Protein AF-A0A927FNU4-F1 (afdb_monomer_lite)

pLDDT: mean 86.51, std 14.25, range [27.75, 98.5]

Radius of gyration: 25.12 Å; chains: 1; bounding box: 59×66×52 Å

Foldseek 3Di:
DDDPDPDLQPDFDPQAPFKKWKKKFWAQAFFDLVLLLVLLVLLCVLQVQWFPADWWKKKFWDAPPADCPDPPRDRIDTHDDSCSSVDDHHTAKIKIWIFRPVCCVPCSDSRGTFKMWMWGGFDQDPNDGFAITMTMIMGTLCRTPVSAFQLVSLVRRLVSNVSSCVSGVTQWMEIATGNDHSPPLAESVCVSLVNDSGFDPQAHRYYAQKIKHAPSLQVQLVHPVSVCVLCVPQPQWDWDADPRRMIIIGRHSGRVPQDPVSVVSVCVSSVSRHRDSPPPVVVCCVLPQAALVRLLVLLVVLQVVCVVVVNQAAPQGGQCLCNQLSVLFNVQFPTDGSFKTWGWFRAAPSLVSNLVSHDPSQQVDDDAQFFGSVQLSVLRNVDVQKMFIDMAGGRNDSPGHTDTFKIFGAPDPQQVPDDFPPQVSVQVVVVVSRRVGRNHFAPDWGADPGGIMGGTD

Structure (mmCIF, N/CA/C/O backbone):
data_AF-A0A927FNU4-F1
#
_entry.id   AF-A0A927FNU4-F1
#
loop_
_atom_site.group_PDB
_atom_site.id
_atom_site.type_symbol
_atom_site.label_atom_id
_atom_site.label_alt_id
_atom_site.label_comp_id
_atom_site.label_asym_id
_atom_site.label_entity_id
_atom_site.label_seq_id
_atom_site.pdbx_PDB_ins_code
_atom_site.Cartn_x
_atom_site.Cartn_y
_atom_site.Cartn_z
_atom_site.occupancy
_atom_site.B_iso_or_equiv
_atom_site.auth_seq_id
_atom_site.auth_comp_id
_atom_site.auth_asym_id
_atom_site.auth_atom_id
_atom_site.pdbx_PDB_model_num
ATOM 1 N N . MET A 1 1 ? -4.358 10.869 28.540 1.00 27.75 1 MET A N 1
ATOM 2 C CA . MET A 1 1 ? -5.127 11.249 27.340 1.00 27.75 1 MET A CA 1
ATOM 3 C C . MET A 1 1 ? -4.401 10.637 26.172 1.00 27.75 1 MET A C 1
ATOM 5 O O . MET A 1 1 ? -3.218 10.889 26.003 1.00 27.75 1 MET A O 1
ATOM 9 N N . THR A 1 2 ? -5.074 9.677 25.562 1.00 30.89 2 THR A N 1
ATOM 10 C CA . THR A 1 2 ? -4.574 8.683 24.616 1.00 30.89 2 THR A CA 1
ATOM 11 C C . THR A 1 2 ? -4.133 9.341 23.317 1.00 30.89 2 THR A C 1
ATOM 13 O O . THR A 1 2 ? -4.869 10.166 22.780 1.00 30.89 2 THR A O 1
ATOM 16 N N . SER A 1 3 ? -2.943 8.968 22.842 1.00 31.30 3 SER A N 1
ATOM 17 C CA . SER A 1 3 ? -2.488 9.219 21.475 1.00 31.30 3 SER A CA 1
ATOM 18 C C . SER A 1 3 ? -3.624 8.887 20.508 1.00 31.30 3 SER A C 1
ATOM 20 O O . SER A 1 3 ? -4.125 7.762 20.502 1.00 31.30 3 SER A O 1
ATOM 22 N N . THR A 1 4 ? -4.090 9.878 19.753 1.00 36.38 4 THR A N 1
ATOM 23 C CA . THR A 1 4 ? -4.983 9.695 18.607 1.00 36.38 4 THR A CA 1
ATOM 24 C C . THR A 1 4 ? -4.160 9.114 17.464 1.00 36.38 4 THR A C 1
ATOM 26 O O . THR A 1 4 ? -3.842 9.804 16.499 1.00 36.38 4 THR A O 1
ATOM 29 N N . GLU A 1 5 ? -3.743 7.863 17.623 1.00 44.56 5 GLU A N 1
ATOM 30 C CA . GLU A 1 5 ? -3.089 7.099 16.571 1.00 44.56 5 GLU A CA 1
ATOM 31 C C . GLU A 1 5 ? -4.134 6.874 15.471 1.00 44.56 5 GLU A C 1
ATOM 33 O O . GLU A 1 5 ? -5.220 6.338 15.724 1.00 44.56 5 GLU A O 1
ATOM 38 N N . ARG A 1 6 ? -3.877 7.404 14.269 1.00 47.56 6 ARG A N 1
ATOM 39 C CA . ARG A 1 6 ? -4.782 7.205 13.135 1.00 47.56 6 ARG A CA 1
ATOM 40 C C . ARG A 1 6 ? -4.777 5.710 12.791 1.00 47.56 6 ARG A C 1
ATOM 42 O O . ARG A 1 6 ? -3.700 5.135 12.689 1.00 47.56 6 ARG A O 1
ATOM 49 N N . PRO A 1 7 ? -5.941 5.065 12.636 1.00 53.78 7 PRO A N 1
ATOM 50 C CA . PRO A 1 7 ? -5.993 3.642 12.345 1.00 53.78 7 PRO A CA 1
ATOM 51 C C . PRO A 1 7 ? -5.386 3.285 10.971 1.00 53.78 7 PRO A C 1
ATOM 53 O O . PRO A 1 7 ? -5.396 4.109 10.055 1.00 53.78 7 PRO A O 1
ATOM 56 N N . PRO A 1 8 ? -4.915 2.037 10.802 1.00 49.50 8 PRO A N 1
ATOM 57 C CA . PRO A 1 8 ? -4.165 1.554 9.633 1.00 49.50 8 PRO A CA 1
ATOM 58 C C . PRO A 1 8 ? -4.889 1.690 8.287 1.00 49.50 8 PRO A C 1
ATOM 60 O O . PRO A 1 8 ? -4.240 1.821 7.258 1.00 49.50 8 PRO A O 1
ATOM 63 N N . TRP A 1 9 ? -6.223 1.677 8.275 1.00 59.19 9 TRP A N 1
ATOM 64 C CA . TRP A 1 9 ? -7.036 1.822 7.059 1.00 59.19 9 TRP A CA 1
ATOM 65 C C . TRP A 1 9 ? -7.309 3.285 6.661 1.00 59.19 9 TRP A C 1
ATOM 67 O O . TRP A 1 9 ? -8.016 3.525 5.688 1.00 59.19 9 TRP A O 1
ATOM 77 N N . LEU A 1 10 ? -6.769 4.261 7.406 1.00 51.81 10 LEU A N 1
ATOM 78 C CA . LEU A 1 10 ? -6.851 5.698 7.099 1.00 51.81 10 LEU A CA 1
ATOM 79 C C . LEU A 1 10 ? -5.525 6.293 6.589 1.00 51.81 10 LEU A C 1
ATOM 81 O O . LEU A 1 10 ? -5.436 7.510 6.430 1.00 51.81 10 LEU A O 1
ATOM 85 N N . TYR A 1 11 ? -4.503 5.467 6.346 1.00 49.06 11 TYR A N 1
ATOM 86 C CA . TYR A 1 11 ? -3.258 5.879 5.694 1.00 49.06 11 TYR A CA 1
ATOM 87 C C . TYR A 1 11 ? -3.284 5.449 4.232 1.00 49.06 11 TYR A C 1
ATOM 89 O O . TYR A 1 11 ? -2.925 4.302 3.956 1.00 49.06 11 TYR A O 1
ATOM 97 N N . PRO A 1 12 ? -3.701 6.321 3.300 1.00 45.94 12 PRO A N 1
ATOM 98 C CA . PRO A 1 12 ? -3.509 6.004 1.910 1.00 45.94 12 PRO A CA 1
ATOM 99 C C . PRO A 1 12 ? -2.012 6.024 1.555 1.00 45.94 12 PRO A C 1
ATOM 101 O O . PRO A 1 12 ? -1.297 6.964 1.902 1.00 45.94 12 PRO A O 1
ATOM 104 N N . ASP A 1 13 ? -1.536 4.991 0.865 1.00 45.50 13 ASP A N 1
ATOM 105 C CA . ASP A 1 13 ? -0.247 4.938 0.191 1.00 45.50 13 ASP A CA 1
ATOM 106 C C . ASP A 1 13 ? -0.098 6.158 -0.727 1.00 45.50 13 ASP A C 1
ATOM 108 O O . ASP A 1 13 ? -0.909 6.406 -1.630 1.00 45.50 13 ASP A O 1
ATOM 112 N N . MET A 1 14 ? 1.008 6.877 -0.532 1.00 39.94 14 MET A N 1
ATOM 113 C CA . MET A 1 14 ? 1.373 8.167 -1.136 1.00 39.94 14 MET A CA 1
ATOM 114 C C . MET A 1 14 ? 1.606 8.148 -2.664 1.00 39.94 14 MET A C 1
ATOM 116 O O . MET A 1 14 ? 2.305 8.992 -3.216 1.00 39.94 14 MET A O 1
ATOM 120 N N . GLY A 1 15 ? 1.021 7.194 -3.392 1.00 43.72 15 GLY A N 1
ATOM 121 C CA . GLY A 1 15 ? 1.213 7.044 -4.836 1.00 43.72 15 GLY A CA 1
ATOM 122 C C . GLY A 1 15 ? 0.026 6.489 -5.625 1.00 43.72 15 GLY A C 1
ATOM 123 O O . GLY A 1 15 ? 0.115 6.413 -6.850 1.00 43.72 15 GLY A O 1
ATOM 124 N N . SER A 1 16 ? -1.096 6.102 -4.998 1.00 50.47 16 SER A N 1
ATOM 125 C CA . SER A 1 16 ? -2.259 5.609 -5.756 1.00 50.47 16 SER A CA 1
ATOM 126 C C . SER A 1 16 ? -3.604 6.016 -5.144 1.00 50.47 16 SER A C 1
ATOM 128 O O . SER A 1 16 ? -4.325 5.205 -4.577 1.00 50.47 16 SER A O 1
ATOM 130 N N . ALA A 1 17 ? -3.970 7.286 -5.323 1.00 56.81 17 ALA A N 1
ATOM 131 C CA . ALA A 1 17 ? -5.128 7.956 -4.714 1.00 56.81 17 ALA A CA 1
ATOM 132 C C . ALA A 1 17 ? -6.537 7.422 -5.092 1.00 56.81 17 ALA A C 1
ATOM 134 O O . ALA A 1 17 ? -7.528 8.121 -4.892 1.00 56.81 17 ALA A O 1
ATOM 135 N N . LEU A 1 18 ? -6.670 6.225 -5.675 1.00 71.44 18 LEU A N 1
ATOM 136 C CA . LEU A 1 18 ? -7.957 5.689 -6.133 1.00 71.44 18 LEU A CA 1
ATOM 137 C C . LEU A 1 18 ? -8.355 4.445 -5.323 1.00 71.44 18 LEU A C 1
ATOM 139 O O . LEU A 1 18 ? -7.574 3.502 -5.267 1.00 71.44 18 LEU A O 1
ATOM 143 N N . PRO A 1 19 ? -9.563 4.354 -4.756 1.00 82.38 19 PRO A N 1
ATOM 144 C CA . PRO A 1 19 ? -9.980 3.154 -4.036 1.00 82.38 19 PRO A CA 1
ATOM 145 C C . PRO A 1 19 ? -9.916 1.892 -4.911 1.00 82.38 19 PRO A C 1
ATOM 147 O O . PRO A 1 19 ? -10.215 1.924 -6.114 1.00 82.38 19 PRO A O 1
ATOM 150 N N . ALA A 1 20 ? -9.531 0.772 -4.307 1.00 87.62 20 ALA A N 1
ATOM 151 C CA . ALA A 1 20 ? -9.511 -0.540 -4.929 1.00 87.62 20 ALA A CA 1
ATOM 152 C C . ALA A 1 20 ? -10.226 -1.564 -4.045 1.00 87.62 20 ALA A C 1
ATOM 154 O O . ALA A 1 20 ? -10.089 -1.592 -2.824 1.00 87.62 20 ALA A O 1
ATOM 155 N N . TRP A 1 21 ? -10.973 -2.450 -4.686 1.00 90.44 21 TRP A N 1
ATOM 156 C CA . TRP A 1 21 ? -11.389 -3.685 -4.047 1.00 90.44 21 TRP A CA 1
ATOM 157 C C . TRP A 1 21 ? -10.178 -4.580 -3.917 1.00 90.44 21 TRP A C 1
ATOM 159 O O . TRP A 1 21 ? -9.474 -4.777 -4.906 1.00 90.44 21 TRP A O 1
ATOM 169 N N . TYR A 1 22 ? -9.951 -5.115 -2.727 1.00 93.00 22 TYR A N 1
ATOM 170 C CA . TYR A 1 22 ? -8.861 -6.031 -2.446 1.00 93.00 22 TYR A CA 1
ATOM 171 C C . TYR A 1 22 ? -9.404 -7.269 -1.745 1.00 93.00 22 TYR A C 1
ATOM 173 O O . TYR A 1 22 ? -10.221 -7.175 -0.827 1.00 93.00 22 TYR A O 1
ATOM 181 N N . GLY A 1 23 ? -8.911 -8.434 -2.146 1.00 94.69 23 GLY A N 1
ATOM 182 C CA . GLY A 1 23 ? -9.051 -9.648 -1.362 1.00 94.69 23 GLY A CA 1
ATOM 183 C C . GLY A 1 23 ? -7.816 -10.507 -1.504 1.00 94.69 23 GLY A C 1
ATOM 184 O O . GLY A 1 23 ? -7.240 -10.610 -2.585 1.00 94.69 23 GLY A O 1
ATOM 185 N N . GLY A 1 24 ? -7.421 -11.155 -0.421 1.00 95.56 24 GLY A N 1
ATOM 186 C CA . GLY A 1 24 ? -6.278 -12.046 -0.450 1.00 95.56 24 GLY A CA 1
ATOM 187 C C . GLY A 1 24 ? -6.332 -13.111 0.622 1.00 95.56 24 GLY A C 1
ATOM 188 O O . GLY A 1 24 ? -7.083 -13.025 1.598 1.00 95.56 24 GLY A O 1
ATOM 189 N N . VAL A 1 25 ? -5.484 -14.109 0.436 1.00 95.81 25 VAL A N 1
ATOM 190 C CA . VAL A 1 25 ? -5.292 -15.234 1.341 1.00 95.81 25 VAL A CA 1
ATOM 191 C C . VAL A 1 25 ? -3.810 -15.488 1.554 1.00 95.81 25 VAL A C 1
ATOM 193 O O . VAL A 1 25 ? -2.987 -15.250 0.669 1.00 95.81 25 VAL A O 1
ATOM 196 N N . SER A 1 26 ? -3.482 -15.995 2.737 1.00 93.75 26 SER A N 1
ATOM 197 C CA . SER A 1 26 ? -2.119 -16.298 3.139 1.00 93.75 26 SER A CA 1
ATOM 198 C C . SER A 1 26 ? -2.022 -17.675 3.783 1.00 93.75 26 SER A C 1
ATOM 200 O O . SER A 1 26 ? -2.756 -17.976 4.727 1.00 93.75 26 SER A O 1
ATOM 202 N N . ALA A 1 27 ? -1.086 -18.493 3.307 1.00 92.56 27 ALA A N 1
ATOM 203 C CA . ALA A 1 27 ? -0.745 -19.783 3.897 1.00 92.56 27 ALA A CA 1
ATOM 204 C C . ALA A 1 27 ? 0.653 -19.740 4.542 1.00 92.56 27 ALA A C 1
ATOM 206 O O . ALA A 1 27 ? 1.553 -19.066 4.032 1.00 92.56 27 ALA A O 1
ATOM 207 N N . PRO A 1 28 ? 0.865 -20.464 5.655 1.00 87.19 28 PRO A N 1
ATOM 208 C CA . PRO A 1 28 ? 2.113 -20.409 6.420 1.00 87.19 28 PRO A CA 1
ATOM 209 C C . PRO A 1 28 ? 3.273 -21.162 5.754 1.00 87.19 28 PRO A C 1
ATOM 211 O O . PRO A 1 28 ? 4.403 -21.086 6.226 1.00 87.19 28 PRO A O 1
ATOM 214 N N . VAL A 1 29 ? 3.000 -21.928 4.698 1.00 86.50 29 VAL A N 1
ATOM 215 C CA . VAL A 1 29 ? 3.975 -22.778 4.011 1.00 86.50 29 VAL A CA 1
ATOM 216 C C . VAL A 1 29 ? 3.863 -22.610 2.505 1.00 86.50 29 VAL A C 1
ATOM 218 O O . VAL A 1 29 ? 2.829 -22.183 1.990 1.00 86.50 29 VAL A O 1
ATOM 221 N N . ARG A 1 30 ? 4.931 -22.977 1.792 1.00 87.19 30 ARG A N 1
ATOM 222 C CA . ARG A 1 30 ? 4.915 -23.087 0.335 1.00 87.19 30 ARG A CA 1
ATOM 223 C C . ARG A 1 30 ? 3.905 -24.149 -0.094 1.00 87.19 30 ARG A C 1
ATOM 225 O O . ARG A 1 30 ? 3.789 -25.206 0.522 1.00 87.19 30 ARG A O 1
ATOM 232 N N . VAL A 1 31 ? 3.200 -23.851 -1.177 1.00 87.94 31 VAL A N 1
ATOM 233 C CA . VAL A 1 31 ? 2.150 -24.699 -1.741 1.00 87.94 31 VAL A CA 1
ATOM 234 C C . VAL A 1 31 ? 2.555 -25.129 -3.140 1.00 87.94 31 VAL A C 1
ATOM 236 O O . VAL A 1 31 ? 3.263 -24.407 -3.847 1.00 87.94 31 VAL A O 1
ATOM 239 N N . GLU A 1 32 ? 2.089 -26.309 -3.536 1.00 86.62 32 GLU A N 1
ATOM 240 C CA . GLU A 1 32 ? 2.212 -26.790 -4.905 1.00 86.62 32 GLU A CA 1
ATOM 241 C C . GLU A 1 32 ? 1.637 -25.786 -5.906 1.00 86.62 32 GLU A C 1
ATOM 243 O O . GLU A 1 32 ? 0.552 -25.221 -5.725 1.00 86.62 32 GLU A O 1
ATOM 248 N N . ARG A 1 33 ? 2.375 -25.591 -7.000 1.00 88.19 33 ARG A N 1
ATOM 249 C CA . ARG A 1 33 ? 2.084 -24.562 -8.002 1.00 88.19 33 ARG A CA 1
ATOM 250 C C . ARG A 1 33 ? 0.672 -24.682 -8.579 1.00 88.19 33 ARG A C 1
ATOM 252 O O . ARG A 1 33 ? 0.045 -23.659 -8.833 1.00 88.19 33 ARG A O 1
ATOM 259 N N . ASP A 1 34 ? 0.149 -25.892 -8.749 1.00 90.62 34 ASP A N 1
ATOM 260 C CA . ASP A 1 34 ? -1.174 -26.117 -9.343 1.00 90.62 34 ASP A CA 1
ATOM 261 C C . ASP A 1 34 ? -2.307 -25.460 -8.540 1.00 90.62 34 ASP A C 1
ATOM 263 O O . ASP A 1 34 ? -3.205 -24.853 -9.128 1.00 90.62 34 ASP A O 1
ATOM 267 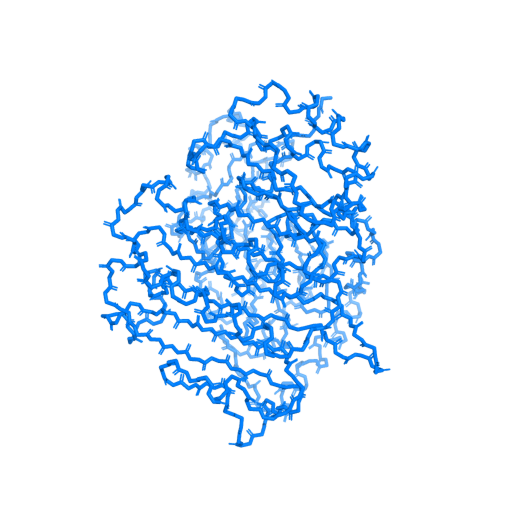N N . GLY A 1 35 ? -2.240 -25.514 -7.204 1.00 92.06 35 GLY A N 1
ATOM 268 C CA . GLY A 1 35 ? -3.219 -24.856 -6.331 1.00 92.06 35 GLY A CA 1
ATOM 269 C C . GLY A 1 35 ? -3.166 -23.334 -6.467 1.00 92.06 35 GLY A C 1
ATOM 270 O O . GLY A 1 35 ? -4.199 -22.672 -6.579 1.00 92.06 35 GLY A O 1
ATOM 271 N N . VAL A 1 36 ? -1.953 -22.783 -6.565 1.00 95.00 36 VAL A N 1
ATOM 272 C CA . VAL A 1 36 ? -1.727 -21.348 -6.783 1.00 95.00 36 VAL A CA 1
ATOM 273 C C . VAL A 1 36 ? -2.253 -20.911 -8.149 1.00 95.00 36 VAL A C 1
ATOM 275 O O . VAL A 1 36 ? -2.976 -19.924 -8.247 1.00 95.00 36 VAL A O 1
ATOM 278 N N . VAL A 1 37 ? -1.948 -21.659 -9.212 1.00 95.06 37 VAL A N 1
ATOM 279 C CA . VAL A 1 37 ? -2.411 -21.357 -10.575 1.00 95.06 37 VAL A CA 1
ATOM 280 C C . VAL A 1 37 ? -3.932 -21.421 -10.674 1.00 95.06 37 VAL A C 1
ATOM 282 O O . VAL A 1 37 ? -4.533 -20.569 -11.331 1.00 95.06 37 VAL A O 1
ATOM 285 N N . ALA A 1 38 ? -4.573 -22.381 -10.004 1.00 95.06 38 ALA A N 1
ATOM 286 C CA . ALA A 1 38 ? -6.028 -22.449 -9.934 1.00 95.06 38 ALA A CA 1
ATOM 287 C C . ALA A 1 38 ? -6.625 -21.198 -9.262 1.00 95.06 38 ALA A C 1
ATOM 289 O O . ALA A 1 38 ? -7.559 -20.603 -9.803 1.00 95.06 38 ALA A O 1
ATOM 290 N N . ALA A 1 39 ? -6.050 -20.753 -8.139 1.00 96.88 39 ALA A N 1
ATOM 291 C CA . ALA A 1 39 ? -6.486 -19.543 -7.444 1.00 96.88 39 ALA A CA 1
ATOM 292 C C . ALA A 1 39 ? -6.272 -18.268 -8.288 1.00 96.88 39 ALA A C 1
ATOM 294 O O . ALA A 1 39 ? -7.169 -17.424 -8.361 1.00 96.88 39 ALA A O 1
ATOM 295 N N . LEU A 1 40 ? -5.135 -18.160 -8.991 1.00 97.75 40 LEU A N 1
ATOM 296 C CA . LEU A 1 40 ? -4.845 -17.063 -9.924 1.00 97.75 40 LEU A CA 1
ATOM 297 C C . LEU A 1 40 ? -5.853 -17.019 -11.083 1.00 97.75 40 LEU A C 1
ATOM 299 O O . LEU A 1 40 ? -6.365 -15.950 -11.409 1.00 97.75 40 LEU A O 1
ATOM 303 N N . ARG A 1 41 ? -6.180 -18.167 -11.692 1.00 97.50 41 ARG A N 1
ATOM 304 C CA . ARG A 1 41 ? -7.188 -18.254 -12.767 1.00 97.50 41 ARG A CA 1
ATOM 305 C C . ARG A 1 41 ? -8.558 -17.787 -12.296 1.00 97.50 41 ARG A C 1
ATOM 307 O O . ARG A 1 41 ? -9.148 -16.918 -12.932 1.00 97.50 41 ARG A O 1
ATOM 314 N N . ALA A 1 42 ? -9.015 -18.304 -11.157 1.00 97.69 42 ALA A N 1
ATOM 315 C CA . ALA A 1 42 ? -10.279 -17.887 -10.560 1.00 97.69 42 ALA A CA 1
ATOM 316 C C . ALA A 1 42 ? -10.280 -16.386 -10.218 1.00 97.69 42 ALA A C 1
ATOM 318 O O . ALA A 1 42 ? -11.293 -15.715 -10.389 1.00 97.69 42 ALA A O 1
ATOM 319 N N . GLY A 1 43 ? -9.135 -15.844 -9.787 1.00 97.38 43 GLY A N 1
ATOM 320 C CA . GLY A 1 43 ? -8.973 -14.416 -9.519 1.00 97.38 43 GLY A CA 1
ATOM 321 C C . GLY A 1 43 ? -9.096 -13.562 -10.780 1.00 97.38 43 GLY A C 1
ATOM 322 O O . GLY A 1 43 ? -9.789 -12.549 -10.765 1.00 97.38 43 GLY A O 1
ATOM 323 N N . VAL A 1 44 ? -8.490 -13.993 -11.892 1.00 97.81 44 VAL A N 1
ATOM 324 C CA . VAL A 1 44 ? -8.618 -13.317 -13.195 1.00 97.81 44 VAL A CA 1
ATOM 325 C C . VAL A 1 44 ? -10.056 -13.347 -13.693 1.00 97.81 44 VAL A C 1
ATOM 327 O O . VAL A 1 44 ? -10.561 -12.318 -14.141 1.00 97.81 44 VAL A O 1
ATOM 330 N N . GLU A 1 45 ? -10.725 -14.498 -13.615 1.00 96.56 45 GLU A N 1
ATOM 331 C CA . GLU A 1 45 ? -12.135 -14.633 -13.996 1.00 96.56 45 GLU A CA 1
ATOM 332 C C . GLU A 1 45 ? -13.023 -13.698 -13.168 1.00 96.56 45 GLU A C 1
ATOM 334 O O . GLU A 1 45 ? -13.848 -12.973 -13.731 1.00 96.56 45 GLU A O 1
ATOM 339 N N . LEU A 1 46 ? -12.791 -13.646 -11.852 1.00 95.12 46 LEU A N 1
ATOM 340 C CA . LEU A 1 46 ? -13.497 -12.760 -10.935 1.00 95.12 46 LEU A CA 1
ATOM 341 C C . LEU A 1 46 ? -13.336 -11.291 -11.336 1.00 95.12 46 LEU A C 1
ATOM 343 O O . LEU A 1 46 ? -14.333 -10.629 -11.624 1.00 95.12 46 LEU A O 1
ATOM 347 N N . VAL A 1 47 ? -12.105 -10.775 -11.400 1.00 94.06 47 VAL A N 1
ATOM 348 C CA . VAL A 1 47 ? -11.895 -9.346 -11.687 1.00 94.06 47 VAL A CA 1
ATOM 349 C C . VAL A 1 47 ? -12.317 -8.985 -13.111 1.00 94.06 47 VAL A C 1
ATOM 351 O O . VAL A 1 47 ? -12.864 -7.909 -13.331 1.00 94.06 47 VAL A O 1
ATOM 354 N N . THR A 1 48 ? -12.167 -9.892 -14.081 1.00 94.06 48 THR A N 1
ATOM 355 C CA . THR A 1 48 ? -12.650 -9.669 -15.456 1.00 94.06 48 THR A CA 1
ATOM 356 C C . THR A 1 48 ? -14.170 -9.531 -15.500 1.00 94.06 48 THR A C 1
ATOM 358 O O . THR A 1 48 ? -14.684 -8.729 -16.277 1.00 94.06 48 THR A O 1
ATOM 361 N N . SER A 1 49 ? -14.898 -10.261 -14.648 1.00 91.69 49 SER A N 1
ATOM 362 C CA . SER A 1 49 ? -16.357 -10.126 -14.545 1.00 91.69 49 SER A CA 1
ATOM 363 C C . SER A 1 49 ? -16.800 -8.762 -14.001 1.00 91.69 49 SER A C 1
ATOM 365 O O . SER A 1 49 ? -17.927 -8.341 -14.254 1.00 91.69 49 SER A O 1
ATOM 367 N N . TRP A 1 50 ? -15.910 -8.056 -13.298 1.00 90.31 50 TRP A N 1
ATOM 368 C CA . TRP A 1 50 ? -16.184 -6.766 -12.669 1.00 90.31 50 TRP A CA 1
ATOM 369 C C . TRP A 1 50 ? -15.862 -5.553 -13.537 1.00 90.31 50 TRP A C 1
ATOM 371 O O . TRP A 1 50 ? -16.529 -4.519 -13.440 1.00 90.31 50 TRP A O 1
ATOM 381 N N . ILE A 1 51 ? -14.815 -5.665 -14.350 1.00 91.38 51 ILE A N 1
ATOM 382 C CA . ILE A 1 51 ? -14.241 -4.555 -15.107 1.00 91.38 51 ILE A CA 1
ATOM 383 C C . ILE A 1 51 ? -15.187 -4.126 -16.239 1.00 91.38 51 ILE A C 1
ATOM 385 O O . ILE A 1 51 ? -15.484 -4.897 -17.149 1.00 91.38 51 ILE A O 1
ATOM 389 N N . GLY A 1 52 ? -15.606 -2.859 -16.206 1.00 90.81 52 GLY A N 1
ATOM 390 C CA . GLY A 1 52 ? -16.471 -2.224 -17.204 1.00 90.81 52 GLY A CA 1
ATOM 391 C C . GLY A 1 52 ? -15.731 -1.479 -18.318 1.00 90.81 52 GLY A C 1
ATOM 392 O O . GLY A 1 52 ? -16.369 -0.914 -19.206 1.00 90.81 52 GLY A O 1
ATOM 393 N N . VAL A 1 53 ? -14.395 -1.458 -18.288 1.00 91.88 53 VAL A N 1
ATOM 394 C CA . VAL A 1 53 ? -13.551 -0.797 -19.296 1.00 91.88 53 VAL A CA 1
ATOM 395 C C . VAL A 1 53 ? -12.736 -1.814 -20.103 1.00 91.88 53 VAL A C 1
ATOM 397 O O . VAL A 1 53 ? -12.364 -2.860 -19.578 1.00 91.88 53 VAL A O 1
ATOM 400 N N . PRO A 1 54 ? -12.401 -1.541 -21.376 1.00 95.19 54 PRO A N 1
ATOM 401 C CA . PRO A 1 54 ? -11.500 -2.408 -22.128 1.00 95.19 54 PRO A CA 1
ATOM 402 C C . PRO A 1 54 ? -10.118 -2.488 -21.468 1.00 95.19 54 PRO A C 1
ATOM 404 O O . PRO A 1 54 ? -9.495 -1.453 -21.204 1.00 95.19 54 PRO A O 1
ATOM 407 N N . VAL A 1 55 ? -9.634 -3.711 -21.240 1.00 96.88 55 VAL A N 1
ATOM 408 C CA . VAL A 1 55 ? -8.317 -3.964 -20.646 1.00 96.88 55 VAL A CA 1
ATOM 409 C C . VAL A 1 55 ? -7.434 -4.840 -21.518 1.00 96.88 55 VAL A C 1
ATOM 411 O O . VAL A 1 55 ? -7.897 -5.743 -22.216 1.00 96.88 55 VAL A O 1
ATOM 414 N N . THR A 1 56 ? -6.134 -4.584 -21.427 1.00 96.44 56 THR A N 1
ATOM 415 C CA . THR A 1 56 ? -5.077 -5.445 -21.947 1.00 96.44 56 THR A CA 1
ATOM 416 C C . THR A 1 56 ? -4.364 -6.084 -20.764 1.00 96.44 56 THR A C 1
ATOM 418 O O . THR A 1 56 ? -4.034 -5.399 -19.797 1.00 96.44 56 THR A O 1
ATOM 421 N N . TRP A 1 57 ? -4.130 -7.390 -20.840 1.00 97.56 57 TRP A N 1
ATOM 422 C CA . TRP A 1 57 ? -3.426 -8.133 -19.800 1.00 97.56 57 TRP A CA 1
ATOM 423 C C . TRP A 1 57 ? -1.935 -8.248 -20.099 1.00 97.56 57 TRP A C 1
ATOM 425 O O . TRP A 1 57 ? -1.538 -8.326 -21.262 1.00 97.56 57 TRP A O 1
ATOM 435 N N . THR A 1 58 ? -1.143 -8.336 -19.038 1.00 96.12 58 THR A N 1
ATOM 436 C CA . THR A 1 58 ? 0.277 -8.689 -19.063 1.00 96.12 58 THR A CA 1
ATOM 437 C C . THR A 1 58 ? 0.544 -9.706 -17.962 1.00 96.12 58 THR A C 1
ATOM 439 O O . THR A 1 58 ? 0.045 -9.556 -16.845 1.00 96.12 58 THR A O 1
ATOM 442 N N . THR A 1 59 ? 1.340 -10.724 -18.271 1.00 96.44 59 THR A N 1
ATOM 443 C CA . THR A 1 59 ? 1.788 -11.751 -17.330 1.00 96.44 59 THR A CA 1
ATOM 444 C C . THR A 1 59 ? 3.239 -11.500 -16.962 1.00 96.44 59 THR A C 1
ATOM 446 O O . THR A 1 59 ? 4.098 -11.490 -17.836 1.00 96.44 59 THR A O 1
ATOM 449 N N . THR A 1 60 ? 3.522 -11.365 -15.675 1.00 94.19 60 THR A N 1
ATOM 450 C CA . THR A 1 60 ? 4.877 -11.344 -15.128 1.00 94.19 60 THR A CA 1
ATOM 451 C C . THR A 1 60 ? 5.073 -12.579 -14.260 1.00 94.19 60 THR A C 1
ATOM 453 O O . THR A 1 60 ? 4.232 -12.868 -13.412 1.00 94.19 60 THR A O 1
ATOM 456 N N . ALA A 1 61 ? 6.160 -13.319 -14.452 1.00 91.94 61 ALA A N 1
ATOM 457 C CA . ALA A 1 61 ? 6.484 -14.481 -13.630 1.00 91.94 61 ALA A CA 1
ATOM 458 C C . ALA A 1 61 ? 7.985 -14.515 -13.354 1.00 91.94 61 ALA A C 1
ATOM 460 O O . ALA A 1 61 ? 8.782 -14.517 -14.291 1.00 91.94 61 ALA A O 1
ATOM 461 N N . VAL A 1 62 ? 8.352 -14.589 -12.079 1.00 88.69 62 VAL A N 1
ATOM 462 C CA . VAL A 1 62 ? 9.737 -14.626 -11.603 1.00 88.69 62 VAL A CA 1
ATOM 463 C C . VAL A 1 62 ? 9.987 -15.964 -10.916 1.00 88.69 62 VAL A C 1
ATOM 465 O O . VAL A 1 62 ? 9.213 -16.384 -10.047 1.00 88.69 62 VAL A O 1
ATOM 468 N N . VAL A 1 63 ? 11.074 -16.631 -11.290 1.00 87.19 63 VAL A N 1
ATOM 469 C CA . VAL A 1 63 ? 11.597 -17.814 -10.595 1.00 87.19 63 VAL A CA 1
ATOM 470 C C . VAL A 1 63 ? 12.932 -17.475 -9.935 1.00 87.19 63 VAL A C 1
ATOM 472 O O . VAL A 1 63 ? 13.624 -16.551 -10.355 1.00 87.19 63 VAL A O 1
ATOM 475 N N . ALA A 1 64 ? 13.297 -18.195 -8.878 1.00 79.81 64 ALA A N 1
ATOM 476 C CA . ALA A 1 64 ? 14.504 -17.928 -8.095 1.00 79.81 64 ALA A CA 1
ATOM 477 C C . ALA A 1 64 ? 15.795 -18.055 -8.920 1.00 79.81 64 ALA A C 1
ATOM 479 O O . ALA A 1 64 ? 16.819 -17.484 -8.558 1.00 79.81 64 ALA A O 1
ATOM 480 N N . GLU A 1 65 ? 15.746 -18.817 -10.012 1.00 82.38 65 GLU A N 1
ATOM 481 C CA . GLU A 1 65 ? 16.867 -19.043 -10.918 1.00 82.38 65 GLU A CA 1
ATOM 482 C C . GLU A 1 65 ? 17.027 -17.955 -11.993 1.00 82.38 65 GLU A C 1
ATOM 484 O O . GLU A 1 65 ? 18.003 -18.004 -12.743 1.00 82.38 65 GLU A O 1
ATOM 489 N N . ASP A 1 66 ? 16.099 -16.996 -12.099 1.00 80.19 66 ASP A N 1
ATOM 490 C CA . ASP A 1 66 ? 16.244 -15.893 -13.048 1.00 80.19 66 ASP A CA 1
ATOM 491 C C . ASP A 1 66 ? 17.419 -14.988 -12.631 1.00 80.19 66 ASP A C 1
ATOM 493 O O . ASP A 1 66 ? 17.475 -14.497 -11.503 1.00 80.19 66 ASP A O 1
ATOM 497 N N . ASP A 1 67 ? 18.346 -14.734 -13.558 1.00 76.44 67 ASP A N 1
ATOM 498 C CA . ASP A 1 67 ? 19.413 -13.745 -13.383 1.00 76.44 67 ASP A CA 1
ATOM 499 C C . ASP A 1 67 ? 18.926 -12.380 -13.897 1.00 76.44 67 ASP A C 1
ATOM 501 O O . ASP A 1 67 ? 18.823 -12.211 -15.116 1.00 76.44 67 ASP A O 1
ATOM 505 N N . PRO A 1 68 ? 18.645 -11.394 -13.021 1.00 72.38 68 PRO A N 1
ATOM 506 C CA . PRO A 1 68 ? 18.166 -10.072 -13.433 1.00 72.38 68 PRO A CA 1
ATOM 507 C C . PRO A 1 68 ? 19.169 -9.292 -14.289 1.00 72.38 68 PRO A C 1
ATOM 509 O O . PRO A 1 68 ? 18.794 -8.316 -14.937 1.00 72.38 68 PRO A O 1
ATOM 512 N N . TRP A 1 69 ? 20.435 -9.712 -14.310 1.00 73.06 69 TRP A N 1
ATOM 513 C CA . TRP A 1 69 ? 21.502 -9.090 -15.094 1.00 73.06 69 TRP A CA 1
ATOM 514 C C . TRP A 1 69 ? 21.860 -9.896 -16.347 1.00 73.06 69 TRP A C 1
ATOM 516 O O . TRP A 1 69 ? 22.729 -9.488 -17.122 1.00 73.06 69 TRP A O 1
ATOM 526 N N . GLY A 1 70 ? 21.197 -11.035 -16.554 1.00 69.88 70 GLY A N 1
ATOM 527 C CA . GLY A 1 70 ? 21.408 -11.902 -17.699 1.00 69.88 70 GLY A CA 1
ATOM 528 C C . GLY A 1 70 ? 20.814 -11.310 -18.986 1.00 69.88 70 GLY A C 1
ATOM 529 O O . GLY A 1 70 ? 19.768 -10.663 -18.952 1.00 69.88 70 GLY A O 1
ATOM 530 N N . PRO A 1 71 ? 21.427 -11.564 -20.157 1.00 62.53 71 PRO A N 1
ATOM 531 C CA . PRO A 1 71 ? 20.895 -11.107 -21.446 1.00 62.53 71 PRO A CA 1
ATOM 532 C C . PRO A 1 71 ? 19.544 -11.750 -21.810 1.00 62.53 71 PRO A C 1
ATOM 534 O O . PRO A 1 71 ? 18.837 -11.222 -22.664 1.00 62.53 71 PRO A O 1
ATOM 537 N N . ASP A 1 72 ? 19.192 -12.857 -21.150 1.00 68.56 72 ASP A N 1
ATOM 538 C CA . ASP A 1 72 ? 17.942 -13.601 -21.327 1.00 68.56 72 ASP A CA 1
ATOM 539 C C . ASP A 1 72 ? 16.911 -13.302 -20.214 1.00 68.56 72 ASP A C 1
ATOM 541 O O . ASP A 1 72 ? 15.957 -14.063 -20.042 1.00 68.56 72 ASP A O 1
ATOM 545 N N . PHE A 1 73 ? 17.093 -12.225 -19.432 1.00 74.81 73 PHE A N 1
ATOM 546 C CA . PHE A 1 73 ? 16.145 -11.839 -18.384 1.00 74.81 73 PHE A CA 1
ATOM 547 C C . PHE A 1 73 ? 14.820 -11.371 -18.994 1.00 74.81 73 PHE A C 1
ATOM 549 O O . PHE A 1 73 ? 14.643 -10.217 -19.386 1.00 74.81 73 PHE A O 1
ATOM 556 N N . ASP A 1 74 ? 13.880 -12.305 -19.080 1.00 78.94 74 ASP A N 1
ATOM 557 C CA . ASP A 1 74 ? 12.568 -12.103 -19.673 1.00 78.94 74 ASP A CA 1
ATOM 558 C C . ASP A 1 74 ? 11.492 -12.657 -18.741 1.00 78.94 74 ASP A C 1
ATOM 560 O O . ASP A 1 74 ? 11.099 -13.825 -18.798 1.00 78.94 74 ASP A O 1
ATOM 564 N N . VAL A 1 75 ? 11.039 -11.789 -17.840 1.00 87.19 75 VAL A N 1
ATOM 565 C CA . VAL A 1 75 ? 10.031 -12.111 -16.826 1.00 87.19 75 VAL A CA 1
ATOM 566 C C . VAL A 1 75 ? 8.626 -11.678 -17.234 1.00 87.19 75 VAL A C 1
ATOM 568 O O . VAL A 1 75 ? 7.716 -11.820 -16.425 1.00 87.19 75 VAL A O 1
ATOM 571 N N . MET A 1 76 ? 8.420 -11.149 -18.449 1.00 89.19 76 MET A N 1
ATOM 572 C CA . MET A 1 76 ? 7.169 -10.489 -18.842 1.00 89.19 76 MET A CA 1
ATOM 573 C C . MET A 1 76 ? 6.652 -10.948 -20.214 1.00 89.19 76 MET A C 1
ATOM 575 O O . MET A 1 76 ? 7.348 -10.899 -21.225 1.00 89.19 76 MET A O 1
ATOM 579 N N . ARG A 1 77 ? 5.371 -11.320 -20.280 1.00 90.12 77 ARG A N 1
ATOM 580 C CA . ARG A 1 77 ? 4.664 -11.734 -21.499 1.00 90.12 77 ARG A CA 1
ATOM 581 C C . ARG A 1 77 ? 3.419 -10.876 -21.732 1.00 90.12 77 ARG A C 1
ATOM 583 O O . ARG A 1 77 ? 2.662 -10.639 -20.789 1.00 90.12 77 ARG A O 1
ATOM 590 N N . PRO A 1 78 ? 3.163 -10.420 -22.971 1.00 93.12 78 PRO A N 1
ATOM 591 C CA . PRO A 1 78 ? 1.891 -9.791 -23.300 1.00 93.12 78 PRO A CA 1
ATOM 592 C C . PRO A 1 78 ? 0.755 -10.818 -23.218 1.00 93.12 78 PRO A C 1
ATOM 594 O O . PRO A 1 78 ? 0.896 -11.954 -23.666 1.00 93.12 78 PRO A O 1
ATOM 597 N N . GLY A 1 79 ? -0.397 -10.398 -22.701 1.00 95.12 79 GLY A N 1
ATOM 598 C CA . GLY A 1 79 ? -1.562 -11.255 -22.502 1.00 95.12 79 GLY A CA 1
ATOM 599 C C . GLY A 1 79 ? -1.499 -12.099 -21.227 1.00 95.12 79 GLY A C 1
ATOM 600 O O . GLY A 1 79 ? -0.599 -11.964 -20.397 1.00 95.12 79 GLY A O 1
ATOM 601 N N . LEU A 1 80 ? -2.503 -12.963 -21.074 1.00 96.94 80 LEU A N 1
ATOM 602 C CA . LEU A 1 80 ? -2.532 -14.014 -20.058 1.00 96.94 80 LEU A CA 1
ATOM 603 C C . LEU A 1 80 ? -1.800 -15.239 -20.608 1.00 96.94 80 LEU A C 1
ATOM 605 O O . LEU A 1 80 ? -2.287 -15.870 -21.547 1.00 96.94 80 LEU A O 1
ATOM 609 N N . ASP A 1 81 ? -0.650 -15.568 -20.029 1.00 95.81 81 ASP A N 1
ATOM 610 C CA . ASP A 1 81 ? 0.204 -16.665 -20.480 1.00 95.81 81 ASP A CA 1
ATOM 611 C C . ASP A 1 81 ? 0.359 -17.708 -19.367 1.00 95.81 81 ASP A C 1
ATOM 613 O O . ASP A 1 81 ? 1.246 -17.640 -18.516 1.00 95.81 81 ASP A O 1
ATOM 617 N N . TRP A 1 82 ? -0.556 -18.677 -19.347 1.00 94.69 82 TRP A N 1
ATOM 618 C CA . TRP A 1 82 ? -0.580 -19.708 -18.309 1.00 94.69 82 TRP A CA 1
ATOM 619 C C . TRP A 1 82 ? 0.553 -20.723 -18.434 1.00 94.69 82 TRP A C 1
ATOM 621 O O . TRP A 1 82 ? 0.950 -21.292 -17.419 1.00 94.69 82 TRP A O 1
ATOM 631 N N . ASP A 1 83 ? 1.081 -20.933 -19.639 1.00 91.38 83 ASP A N 1
ATOM 632 C CA . ASP A 1 83 ? 2.238 -21.804 -19.842 1.00 91.38 83 ASP A CA 1
ATOM 633 C C . ASP A 1 83 ? 3.490 -21.135 -19.261 1.00 91.38 83 ASP A C 1
ATOM 635 O O . ASP A 1 83 ? 4.295 -21.791 -18.597 1.00 91.38 83 ASP A O 1
ATOM 639 N N . PHE A 1 84 ? 3.611 -19.811 -19.412 1.00 89.81 84 PHE A N 1
ATOM 640 C CA . PHE A 1 84 ? 4.666 -19.022 -18.783 1.00 89.81 84 PHE A CA 1
ATOM 641 C C . PHE A 1 84 ? 4.542 -18.974 -17.256 1.00 89.81 84 PHE A C 1
ATOM 643 O O . PHE A 1 84 ? 5.544 -19.131 -16.563 1.00 89.81 84 PHE A O 1
ATOM 650 N N . VAL A 1 85 ? 3.326 -18.848 -16.713 1.00 88.94 85 VAL A N 1
ATOM 651 C CA . VAL A 1 85 ? 3.078 -18.987 -15.263 1.00 88.94 85 VAL A CA 1
ATOM 652 C C . VAL A 1 85 ? 3.471 -20.383 -14.756 1.00 88.94 85 VAL A C 1
ATOM 654 O O . VAL A 1 85 ? 3.997 -20.524 -13.651 1.00 88.94 85 VAL A O 1
ATOM 657 N N . ALA A 1 86 ? 3.230 -21.421 -15.558 1.00 87.75 86 ALA A N 1
ATOM 658 C CA . ALA A 1 86 ? 3.531 -22.808 -15.216 1.00 87.75 86 ALA A CA 1
ATOM 659 C C . ALA A 1 86 ? 4.991 -23.223 -15.493 1.00 87.75 86 ALA A C 1
ATOM 661 O O . ALA A 1 86 ? 5.354 -24.366 -15.195 1.00 87.75 86 ALA A O 1
ATOM 662 N N . ARG A 1 87 ? 5.837 -22.329 -16.034 1.00 85.19 87 ARG A N 1
ATOM 663 C CA . ARG A 1 87 ? 7.202 -22.653 -16.490 1.00 85.19 87 ARG A CA 1
ATOM 664 C C . ARG A 1 87 ? 8.061 -23.297 -15.402 1.00 85.19 87 ARG A C 1
ATOM 666 O O . ARG A 1 87 ? 7.917 -22.996 -14.221 1.00 85.19 87 ARG A O 1
ATOM 673 N N . ALA A 1 88 ? 8.993 -24.166 -15.789 1.00 77.88 88 ALA A N 1
ATOM 674 C CA . ALA A 1 88 ? 9.914 -24.810 -14.850 1.00 77.88 88 ALA A CA 1
ATOM 675 C C . ALA A 1 88 ? 10.780 -23.788 -14.080 1.00 77.88 88 ALA A C 1
ATOM 677 O O . ALA A 1 88 ? 11.066 -22.708 -14.590 1.00 77.88 88 ALA A O 1
ATOM 678 N N . GLY A 1 89 ? 11.199 -24.152 -12.865 1.00 82.38 89 GLY A N 1
ATOM 679 C CA . GLY A 1 89 ? 11.945 -23.289 -11.938 1.00 82.38 89 GLY A CA 1
ATOM 680 C C . GLY A 1 89 ? 11.227 -23.146 -10.599 1.00 82.38 89 GLY A C 1
ATOM 681 O O . GLY A 1 89 ? 10.051 -23.509 -10.483 1.00 82.38 89 GLY A O 1
ATOM 682 N N . THR A 1 90 ? 11.920 -22.631 -9.590 1.00 81.44 90 THR A N 1
ATOM 683 C CA . THR A 1 90 ? 11.362 -22.395 -8.257 1.00 81.44 90 THR A CA 1
ATOM 684 C C . THR A 1 90 ? 10.603 -21.073 -8.281 1.00 81.44 90 THR A C 1
ATOM 686 O O . THR A 1 90 ? 11.234 -20.025 -8.365 1.00 81.44 90 THR A O 1
ATOM 689 N N . PRO A 1 91 ? 9.260 -21.063 -8.235 1.00 82.12 91 PRO A N 1
ATOM 690 C CA . PRO A 1 91 ? 8.519 -19.816 -8.356 1.00 82.12 91 PRO A CA 1
ATOM 691 C C . PRO A 1 91 ? 8.796 -18.917 -7.150 1.00 82.12 91 PRO A C 1
ATOM 693 O O . PRO A 1 91 ? 8.761 -19.388 -6.003 1.00 82.12 91 PRO A O 1
ATOM 696 N N . SER A 1 92 ? 9.042 -17.643 -7.450 1.00 86.44 92 SER A N 1
ATOM 697 C CA . SER A 1 92 ? 9.186 -16.555 -6.483 1.00 86.44 92 SER A CA 1
ATOM 698 C C . SER A 1 92 ? 7.928 -15.695 -6.483 1.00 86.44 92 SER A C 1
ATOM 700 O O . SER A 1 92 ? 7.313 -15.505 -5.439 1.00 86.44 92 SER A O 1
ATOM 702 N N . SER A 1 93 ? 7.480 -15.244 -7.657 1.00 92.56 93 SER A N 1
ATOM 703 C CA . SER A 1 93 ? 6.242 -14.474 -7.778 1.00 92.56 93 SER A CA 1
ATOM 704 C C . SER A 1 93 ? 5.601 -14.597 -9.157 1.00 92.56 93 SER A C 1
ATOM 706 O O . SER A 1 93 ? 6.257 -14.892 -10.159 1.00 92.56 93 SER A O 1
ATOM 708 N N . VAL A 1 94 ? 4.290 -14.382 -9.204 1.00 95.62 94 VAL A N 1
ATOM 709 C CA . VAL A 1 94 ? 3.493 -14.302 -10.429 1.00 95.62 94 VAL A CA 1
ATOM 710 C C . VAL A 1 94 ? 2.542 -13.121 -10.304 1.00 95.62 94 VAL A C 1
ATOM 712 O O . VAL A 1 94 ? 1.811 -13.023 -9.325 1.00 95.62 94 VAL A O 1
ATOM 715 N N . THR A 1 95 ? 2.507 -12.248 -11.305 1.00 96.75 95 THR A N 1
ATOM 716 C CA . THR A 1 95 ? 1.615 -11.087 -11.348 1.00 96.75 95 THR A CA 1
ATOM 717 C C . THR A 1 95 ? 0.933 -11.006 -12.703 1.00 96.75 95 THR A C 1
ATOM 719 O O . TH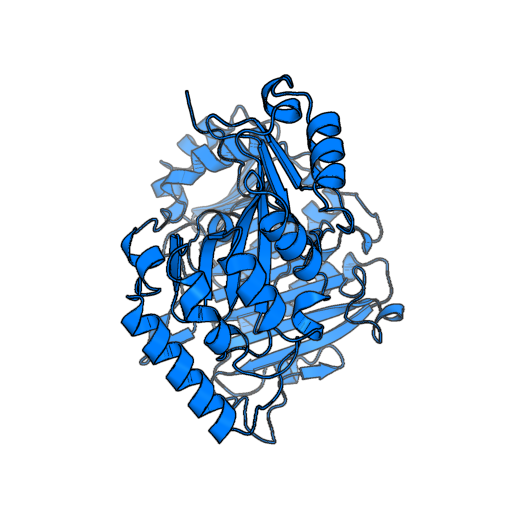R A 1 95 ? 1.583 -10.946 -13.741 1.00 96.75 95 THR A O 1
ATOM 722 N N . LEU A 1 96 ? -0.391 -10.947 -12.698 1.00 98.06 96 LEU A N 1
ATOM 723 C CA . LEU A 1 96 ? -1.228 -10.729 -13.869 1.00 98.06 96 LEU A CA 1
ATOM 724 C C . LEU A 1 96 ? -1.801 -9.322 -13.742 1.00 98.06 96 LEU A C 1
ATOM 726 O O . LEU A 1 96 ? -2.599 -9.057 -12.847 1.00 98.06 96 LEU A O 1
ATOM 730 N N . THR A 1 97 ? -1.358 -8.403 -14.596 1.00 97.19 97 THR A N 1
ATOM 731 C CA . THR A 1 97 ? -1.773 -6.993 -14.548 1.00 97.19 97 THR A CA 1
ATOM 732 C C . THR A 1 97 ? -2.737 -6.699 -15.686 1.00 97.19 97 THR A C 1
ATOM 734 O O . THR A 1 97 ? -2.400 -6.928 -16.847 1.00 97.19 97 THR A O 1
ATOM 737 N N . ALA A 1 98 ? -3.904 -6.143 -15.368 1.00 97.25 98 ALA A N 1
ATOM 738 C CA . ALA A 1 98 ? -4.825 -5.573 -16.340 1.00 97.25 98 ALA A CA 1
ATOM 739 C C . ALA A 1 98 ? -4.619 -4.054 -16.403 1.00 97.25 98 ALA A C 1
ATOM 741 O O . ALA A 1 98 ? -4.732 -3.356 -15.389 1.00 97.25 98 ALA A O 1
ATOM 742 N N . VAL A 1 99 ? -4.343 -3.530 -17.595 1.00 94.81 99 VAL A N 1
ATOM 743 C CA . VAL A 1 99 ? -4.221 -2.088 -17.851 1.00 94.81 99 VAL A CA 1
ATOM 744 C C . VAL A 1 99 ? -5.334 -1.625 -18.775 1.00 94.81 99 VAL A C 1
ATOM 746 O O . VAL A 1 99 ? -5.756 -2.370 -19.658 1.00 94.81 99 VAL A O 1
ATOM 749 N N . ALA A 1 100 ? -5.809 -0.394 -18.610 1.00 93.69 100 ALA A N 1
ATOM 750 C CA . ALA A 1 100 ? -6.787 0.189 -19.517 1.00 93.69 100 ALA A CA 1
ATOM 751 C C . ALA A 1 100 ? -6.194 0.258 -20.932 1.00 93.69 100 ALA A C 1
ATOM 753 O O . ALA A 1 100 ? -5.181 0.924 -21.152 1.00 93.69 100 ALA A O 1
ATOM 754 N N . THR A 1 101 ? -6.822 -0.405 -21.910 1.00 94.25 101 THR A N 1
ATOM 755 C CA . THR A 1 101 ? -6.257 -0.560 -23.265 1.00 94.25 101 THR A CA 1
ATOM 756 C C . THR A 1 101 ? -5.942 0.785 -23.920 1.00 94.25 101 THR A C 1
ATOM 758 O O . THR A 1 101 ? -4.927 0.927 -24.596 1.00 94.25 101 THR A O 1
ATOM 761 N N . GLN A 1 102 ? -6.785 1.794 -23.686 1.00 91.50 102 GLN A N 1
ATOM 762 C CA . GLN A 1 102 ? -6.599 3.148 -24.220 1.00 91.50 102 GLN A CA 1
ATOM 763 C C . GLN A 1 102 ? -5.411 3.893 -23.593 1.00 91.50 102 GLN A C 1
ATOM 765 O O . GLN A 1 102 ? -4.911 4.846 -24.181 1.00 91.50 102 GLN A O 1
ATOM 770 N N . LEU A 1 103 ? -4.955 3.461 -22.416 1.00 88.75 103 LEU A N 1
ATOM 771 C CA . LEU A 1 103 ? -3.865 4.073 -21.661 1.00 88.75 103 LEU A CA 1
ATOM 772 C C . LEU A 1 103 ? -2.589 3.227 -21.672 1.00 88.75 103 LEU A C 1
ATOM 774 O O . LEU A 1 103 ? -1.625 3.614 -21.026 1.00 88.75 103 LEU A O 1
ATOM 778 N N . ALA A 1 104 ? -2.539 2.114 -22.413 1.00 86.25 104 ALA A N 1
ATOM 779 C CA . ALA A 1 104 ? -1.400 1.189 -22.407 1.00 86.25 104 ALA A CA 1
ATOM 780 C C . ALA A 1 104 ? -0.050 1.852 -22.765 1.00 86.25 104 ALA A C 1
ATOM 782 O O . ALA A 1 104 ? 1.000 1.398 -22.323 1.00 86.25 104 ALA A O 1
ATOM 783 N N . ALA A 1 105 ? -0.068 2.943 -23.542 1.00 83.38 105 ALA A N 1
ATOM 784 C CA . ALA A 1 105 ? 1.121 3.731 -23.887 1.00 83.38 105 ALA A CA 1
ATOM 785 C C . ALA A 1 105 ? 1.492 4.809 -22.841 1.00 83.38 105 ALA A C 1
ATOM 787 O O . ALA A 1 105 ? 2.458 5.545 -23.031 1.00 83.38 105 ALA A O 1
ATOM 788 N N . HIS A 1 106 ? 0.728 4.925 -21.752 1.00 83.19 106 HIS A N 1
ATOM 789 C CA . HIS A 1 106 ? 0.840 5.972 -20.734 1.00 83.19 106 HIS A CA 1
ATOM 790 C C . HIS A 1 106 ? 0.960 5.359 -19.327 1.00 83.19 106 HIS A C 1
ATOM 792 O O . HIS A 1 106 ? 0.061 5.532 -18.501 1.00 83.19 106 HIS A O 1
ATOM 798 N N . PRO A 1 107 ? 2.064 4.650 -19.023 1.00 80.56 107 PRO A N 1
ATOM 799 C CA . PRO A 1 107 ? 2.194 3.861 -17.796 1.00 80.56 107 PRO A CA 1
ATOM 800 C C . PRO A 1 107 ? 2.148 4.686 -16.502 1.00 80.56 107 PRO A C 1
ATOM 802 O O . PRO A 1 107 ? 1.829 4.141 -15.448 1.00 80.56 107 PRO A O 1
ATOM 805 N N . THR A 1 108 ? 2.432 5.988 -16.584 1.00 78.75 108 THR A N 1
ATOM 806 C CA . THR A 1 108 ? 2.398 6.936 -15.460 1.00 78.75 108 THR A CA 1
ATOM 807 C C . THR A 1 108 ? 1.019 7.554 -15.220 1.00 78.75 108 THR A C 1
ATOM 809 O O . THR A 1 108 ? 0.840 8.293 -14.256 1.00 78.75 108 THR A O 1
ATOM 812 N N . HIS A 1 109 ? 0.029 7.290 -16.080 1.00 79.81 109 HIS A N 1
ATOM 813 C CA . HIS A 1 109 ? -1.308 7.848 -15.910 1.00 79.81 109 HIS A CA 1
ATOM 814 C C . HIS A 1 109 ? -2.012 7.196 -14.703 1.00 79.81 109 HIS A C 1
ATOM 816 O O . HIS A 1 109 ? -2.024 5.968 -14.608 1.00 79.81 109 HIS A O 1
ATOM 822 N N . PRO A 1 110 ? -2.678 7.957 -13.812 1.00 76.31 110 PRO A N 1
ATOM 823 C CA . PRO A 1 110 ? -3.273 7.405 -12.585 1.00 76.31 110 PRO A CA 1
ATOM 824 C C . PRO A 1 110 ? -4.366 6.351 -12.842 1.00 76.31 110 PRO A C 1
ATOM 826 O O . PRO A 1 110 ? -4.589 5.466 -12.023 1.00 76.31 110 PRO A O 1
ATOM 829 N N . TYR A 1 111 ? -5.009 6.407 -14.011 1.00 82.94 111 TYR A N 1
ATOM 830 C CA . TYR A 1 111 ? -6.023 5.440 -14.459 1.00 82.94 111 TYR A CA 1
ATOM 831 C C . TYR A 1 111 ? -5.456 4.332 -15.371 1.00 82.94 111 TYR A C 1
ATOM 833 O O . TYR A 1 111 ? -6.209 3.607 -16.013 1.00 82.94 111 TYR A O 1
ATOM 841 N N . HIS A 1 112 ? -4.130 4.219 -15.500 1.00 87.44 112 HIS A N 1
ATOM 842 C CA . HIS A 1 112 ? -3.497 3.225 -16.372 1.00 87.44 112 HIS A CA 1
ATOM 843 C C . HIS A 1 112 ? -3.761 1.792 -15.898 1.00 87.44 112 HIS A C 1
ATOM 845 O O . HIS A 1 112 ? -4.235 0.957 -16.668 1.00 87.44 112 HIS A O 1
ATOM 851 N N . ARG A 1 113 ? -3.463 1.501 -14.629 1.00 90.81 113 ARG A N 1
ATOM 852 C CA . ARG A 1 113 ? -3.658 0.175 -14.034 1.00 90.81 113 ARG A CA 1
ATOM 853 C C . ARG A 1 113 ? -5.097 0.023 -13.550 1.00 90.81 113 ARG A C 1
ATOM 855 O O . ARG A 1 113 ? -5.620 0.899 -12.863 1.00 90.81 113 ARG A O 1
ATOM 862 N N . VAL A 1 114 ? -5.720 -1.098 -13.902 1.00 93.56 114 VAL A N 1
ATOM 863 C CA . VAL A 1 114 ? -7.132 -1.387 -13.619 1.00 93.56 114 VAL A CA 1
ATOM 864 C C . VAL A 1 114 ? -7.270 -2.472 -12.562 1.00 93.56 114 VAL A C 1
ATOM 866 O O . VAL A 1 114 ? -7.994 -2.277 -11.589 1.00 93.56 114 VAL A O 1
ATOM 869 N N . ALA A 1 115 ? -6.576 -3.595 -12.730 1.00 95.62 115 ALA A N 1
ATOM 870 C CA . ALA A 1 115 ? -6.657 -4.727 -11.817 1.00 95.62 115 ALA A CA 1
ATOM 871 C C . ALA A 1 115 ? -5.339 -5.494 -11.765 1.00 95.62 115 ALA A C 1
ATOM 873 O O . ALA A 1 115 ? -4.542 -5.447 -12.705 1.00 95.62 115 ALA A O 1
ATOM 874 N N . GLU A 1 116 ? -5.141 -6.231 -10.682 1.00 96.62 116 GLU A N 1
ATOM 875 C CA . GLU A 1 116 ? -4.031 -7.153 -10.518 1.00 96.62 116 GLU A CA 1
ATOM 876 C C . GLU A 1 116 ? -4.486 -8.452 -9.869 1.00 96.62 116 GLU A C 1
ATOM 878 O O . GLU A 1 116 ? -5.349 -8.468 -8.994 1.00 96.62 116 GLU A O 1
ATOM 883 N N . VAL A 1 117 ? -3.857 -9.544 -10.284 1.00 98.00 117 VAL A N 1
ATOM 884 C CA . VAL A 1 117 ? -3.957 -10.844 -9.629 1.00 98.00 117 VAL A CA 1
ATOM 885 C C . VAL A 1 117 ? -2.539 -11.320 -9.381 1.00 98.00 117 VAL A C 1
ATOM 887 O O . VAL A 1 117 ? -1.741 -11.405 -10.314 1.00 98.00 117 VAL A O 1
ATOM 890 N N . HIS A 1 118 ? -2.200 -11.572 -8.126 1.00 97.31 118 HIS A N 1
ATOM 891 C CA . HIS A 1 118 ? -0.823 -11.759 -7.701 1.00 97.31 118 HIS A CA 1
ATOM 892 C C . HIS A 1 118 ? -0.677 -12.991 -6.817 1.00 97.31 118 HIS A C 1
ATOM 894 O O . HIS A 1 118 ? -1.557 -13.303 -6.016 1.00 97.31 118 HIS A O 1
ATOM 900 N N . ALA A 1 119 ? 0.456 -13.671 -6.958 1.00 96.56 119 ALA A N 1
ATOM 901 C CA . ALA A 1 119 ? 0.926 -14.666 -6.020 1.00 96.56 119 ALA A CA 1
ATOM 902 C C . ALA A 1 119 ? 2.391 -14.412 -5.663 1.00 96.56 119 ALA A C 1
ATOM 904 O O . ALA A 1 119 ? 3.232 -14.298 -6.559 1.00 96.56 119 ALA A O 1
ATOM 905 N N . ALA A 1 120 ? 2.691 -14.415 -4.367 1.00 93.44 120 ALA A N 1
ATOM 906 C CA . ALA A 1 120 ? 4.050 -14.416 -3.838 1.00 93.44 120 ALA A CA 1
ATOM 907 C C . ALA A 1 120 ? 4.306 -15.744 -3.127 1.00 93.44 120 ALA A C 1
ATOM 909 O O . ALA A 1 120 ? 3.473 -16.225 -2.354 1.00 93.44 120 ALA A O 1
ATOM 910 N N . TYR A 1 121 ? 5.448 -16.354 -3.417 1.00 91.94 121 TYR A N 1
ATOM 911 C CA . TYR A 1 121 ? 5.889 -17.585 -2.777 1.00 91.94 121 TYR A CA 1
ATOM 912 C C . TYR A 1 121 ? 6.884 -17.257 -1.659 1.00 91.94 121 TYR A C 1
ATOM 914 O O . TYR A 1 121 ? 7.645 -16.298 -1.793 1.00 91.94 121 TYR A O 1
ATOM 922 N N . PRO A 1 122 ? 6.967 -18.080 -0.596 1.00 87.19 122 PRO A N 1
ATOM 923 C CA . PRO A 1 122 ? 7.998 -17.912 0.424 1.00 87.19 122 PRO A CA 1
ATOM 924 C C . PRO A 1 122 ? 9.402 -17.924 -0.191 1.00 87.19 122 PRO A C 1
ATOM 926 O O . PRO A 1 122 ? 9.705 -18.766 -1.039 1.00 87.19 122 PRO A O 1
ATOM 929 N N . ALA A 1 123 ? 10.286 -17.033 0.247 1.00 81.69 123 ALA A N 1
ATOM 930 C CA . ALA A 1 123 ? 11.668 -17.016 -0.213 1.00 81.69 123 ALA A CA 1
ATOM 931 C C . ALA A 1 123 ? 12.419 -18.261 0.284 1.00 81.69 123 ALA A C 1
ATOM 933 O O . ALA A 1 123 ? 12.265 -18.678 1.428 1.00 81.69 123 ALA A O 1
ATOM 934 N N . GLN A 1 124 ? 13.274 -18.841 -0.556 1.00 76.50 124 GLN A N 1
ATOM 935 C CA . GLN A 1 124 ? 14.158 -19.934 -0.151 1.00 76.50 124 GLN A CA 1
ATOM 936 C C . GLN A 1 124 ? 15.482 -19.360 0.356 1.00 76.50 124 GLN A C 1
ATOM 938 O O . GLN A 1 124 ? 16.271 -18.818 -0.414 1.00 76.50 124 GLN A O 1
ATOM 943 N N . VAL A 1 125 ? 15.738 -19.488 1.657 1.00 73.50 125 VAL A N 1
ATOM 944 C CA . VAL A 1 125 ? 16.979 -19.035 2.301 1.00 73.50 125 VAL A CA 1
ATOM 945 C C . VAL A 1 125 ? 17.636 -20.242 2.947 1.00 73.50 125 VAL A C 1
ATOM 947 O O . VAL A 1 125 ? 17.059 -20.835 3.846 1.00 73.50 125 VAL A O 1
ATOM 950 N N . GLU A 1 126 ? 18.830 -20.637 2.503 1.00 77.12 126 GLU A N 1
ATOM 951 C CA . GLU A 1 126 ? 19.554 -21.802 3.057 1.00 77.12 126 GLU A CA 1
ATOM 952 C C . GLU A 1 126 ? 18.732 -23.115 3.054 1.00 77.12 126 GLU A C 1
ATOM 954 O O . GLU A 1 126 ? 18.873 -23.958 3.938 1.00 77.12 126 GLU A O 1
ATOM 959 N N . GLY A 1 127 ? 17.856 -23.299 2.058 1.00 75.94 127 GLY A N 1
ATOM 960 C CA . GLY A 1 127 ? 17.024 -24.502 1.913 1.00 75.94 127 GLY A CA 1
ATOM 961 C C . GLY A 1 127 ? 15.797 -24.560 2.832 1.00 75.94 127 GLY A C 1
ATOM 962 O O . GLY A 1 127 ? 15.185 -25.622 2.956 1.00 75.94 127 GLY A O 1
ATOM 963 N N . ARG A 1 128 ? 15.436 -23.446 3.482 1.00 76.94 128 ARG A N 1
ATOM 964 C CA . ARG A 1 128 ? 14.163 -23.276 4.198 1.00 76.94 128 ARG A CA 1
ATOM 965 C C . ARG A 1 128 ? 13.314 -22.195 3.536 1.00 76.94 128 ARG A C 1
ATOM 967 O O . ARG A 1 128 ? 13.840 -21.178 3.088 1.00 76.94 128 ARG A O 1
ATOM 974 N N . ASP A 1 129 ? 12.002 -22.405 3.540 1.00 80.06 129 ASP A N 1
ATOM 975 C CA . ASP A 1 129 ? 11.039 -21.359 3.206 1.00 80.06 129 ASP A CA 1
ATOM 976 C C . ASP A 1 129 ? 11.023 -20.300 4.321 1.00 80.06 129 ASP A C 1
ATOM 978 O O . ASP A 1 129 ? 10.929 -20.617 5.510 1.00 80.06 129 ASP A O 1
ATOM 982 N N . VAL A 1 130 ? 11.130 -19.037 3.923 1.00 77.56 130 VAL A N 1
ATOM 983 C CA . VAL A 1 130 ? 11.025 -17.854 4.775 1.00 77.56 130 VAL A CA 1
ATOM 984 C C . VAL A 1 130 ? 9.936 -16.959 4.197 1.00 77.56 130 VAL A C 1
ATOM 986 O O . VAL A 1 130 ? 9.970 -16.613 3.019 1.00 77.56 130 VAL A O 1
ATOM 989 N N . GLY A 1 131 ? 8.971 -16.576 5.028 1.00 79.44 131 GLY A N 1
ATOM 990 C CA . GLY A 1 131 ? 7.790 -15.830 4.598 1.00 79.44 131 GLY A CA 1
ATOM 991 C C . GLY A 1 131 ? 6.580 -16.733 4.385 1.00 79.44 131 GLY A C 1
ATOM 992 O O . GLY A 1 131 ? 6.531 -17.858 4.882 1.00 79.44 131 GLY A O 1
ATOM 993 N N . ARG A 1 132 ? 5.575 -16.208 3.685 1.00 86.88 132 ARG A N 1
ATOM 994 C CA . ARG A 1 132 ? 4.256 -16.834 3.540 1.00 86.88 132 ARG A CA 1
ATOM 995 C C . ARG A 1 132 ? 3.907 -16.991 2.067 1.00 86.88 132 ARG A C 1
ATOM 997 O O . ARG A 1 132 ? 4.386 -16.236 1.228 1.00 86.88 132 ARG A O 1
ATOM 1004 N N . MET A 1 133 ? 3.076 -17.979 1.759 1.00 92.44 133 MET A N 1
ATOM 1005 C CA . MET A 1 133 ? 2.450 -18.072 0.446 1.00 92.44 133 MET A CA 1
ATOM 1006 C C . MET A 1 133 ? 1.277 -17.099 0.420 1.00 92.44 133 MET A C 1
ATOM 1008 O O . MET A 1 133 ? 0.431 -17.142 1.311 1.00 92.44 133 MET A O 1
ATOM 1012 N N . LEU A 1 134 ? 1.215 -16.241 -0.590 1.00 94.06 134 LEU A N 1
ATOM 1013 C CA . LEU A 1 134 ? 0.179 -15.226 -0.740 1.00 94.06 134 LEU A CA 1
ATOM 1014 C C . LEU A 1 134 ? -0.499 -15.379 -2.093 1.00 94.06 134 LEU A C 1
ATOM 1016 O O . LEU A 1 134 ? 0.176 -15.584 -3.099 1.00 94.06 134 LEU A O 1
ATOM 1020 N N . VAL A 1 135 ? -1.822 -15.243 -2.121 1.00 96.81 135 VAL A N 1
ATOM 1021 C CA . VAL A 1 135 ? -2.583 -15.043 -3.358 1.00 96.81 135 VAL A CA 1
ATOM 1022 C C . VAL A 1 135 ? -3.575 -13.915 -3.129 1.00 96.81 135 VAL A C 1
ATOM 1024 O O . VAL A 1 135 ? -4.363 -13.969 -2.187 1.00 96.81 135 VAL A O 1
ATOM 1027 N N . ALA A 1 136 ? -3.543 -12.900 -3.985 1.00 96.88 136 ALA A N 1
ATOM 1028 C CA . ALA A 1 136 ? -4.371 -11.711 -3.855 1.00 96.88 136 ALA A CA 1
ATOM 1029 C C . ALA A 1 136 ? -4.934 -11.257 -5.205 1.00 96.88 136 ALA A C 1
ATOM 1031 O O . ALA A 1 136 ? -4.350 -11.494 -6.264 1.00 96.88 136 ALA A O 1
ATOM 1032 N N . VAL A 1 137 ? -6.071 -10.573 -5.147 1.00 96.69 137 VAL A N 1
ATOM 1033 C CA . VAL A 1 137 ? -6.687 -9.852 -6.260 1.00 96.69 137 VAL A CA 1
ATOM 1034 C C . VAL A 1 137 ? -6.942 -8.418 -5.835 1.00 96.69 137 VAL A C 1
ATOM 1036 O O . VAL A 1 137 ? -7.321 -8.157 -4.691 1.00 96.69 137 VAL A O 1
ATOM 1039 N N . SER A 1 138 ? -6.793 -7.487 -6.769 1.00 94.44 138 SER A N 1
ATOM 1040 C CA . SER A 1 138 ? -7.319 -6.144 -6.596 1.00 94.44 138 SER A CA 1
ATOM 1041 C C . SER A 1 138 ? -7.870 -5.554 -7.887 1.00 94.44 138 SER A C 1
ATOM 1043 O O . SER A 1 138 ? -7.423 -5.891 -8.983 1.00 94.44 138 SER A O 1
ATOM 1045 N N . ALA A 1 139 ? -8.869 -4.680 -7.771 1.00 93.19 139 ALA A N 1
ATOM 1046 C CA . ALA A 1 139 ? -9.485 -3.993 -8.903 1.00 93.19 139 ALA A CA 1
ATOM 1047 C C . ALA A 1 139 ? -9.899 -2.568 -8.518 1.00 93.19 139 ALA A C 1
ATOM 1049 O O . ALA A 1 139 ? -10.548 -2.351 -7.495 1.00 93.19 139 ALA A O 1
ATOM 1050 N N . ARG A 1 140 ? -9.534 -1.579 -9.339 1.00 90.00 140 ARG A N 1
ATOM 1051 C CA . ARG A 1 140 ? -9.809 -0.163 -9.071 1.00 90.00 140 ARG A CA 1
ATOM 1052 C C . ARG A 1 140 ? -11.288 0.144 -9.231 1.00 90.00 140 ARG A C 1
ATOM 1054 O O . ARG A 1 140 ? -11.878 -0.166 -10.262 1.00 90.00 140 ARG A O 1
ATOM 1061 N N . GLN A 1 141 ? -11.846 0.840 -8.246 1.00 86.94 141 GLN A N 1
ATOM 1062 C CA . GLN A 1 141 ? -13.270 1.151 -8.161 1.00 86.94 141 GLN A CA 1
ATOM 1063 C C . GLN A 1 141 ? -13.807 1.881 -9.406 1.00 86.94 141 GLN A C 1
ATOM 1065 O O . GLN A 1 141 ? -14.871 1.540 -9.917 1.00 86.94 141 GLN A O 1
ATOM 1070 N N . TRP A 1 142 ? -13.040 2.832 -9.947 1.00 86.19 142 TRP A N 1
ATOM 1071 C CA . TRP A 1 142 ? -13.436 3.618 -11.123 1.00 86.19 142 TRP A CA 1
ATOM 1072 C C . TRP A 1 142 ? -13.638 2.779 -12.395 1.00 86.19 142 TRP A C 1
ATOM 1074 O O . TRP A 1 142 ? -14.341 3.207 -13.306 1.00 86.19 142 TRP A O 1
ATOM 1084 N N . ALA A 1 143 ? -12.996 1.611 -12.483 1.00 86.88 143 ALA A N 1
ATOM 1085 C CA . ALA A 1 143 ? -12.940 0.803 -13.697 1.00 86.88 143 ALA A CA 1
ATOM 1086 C C . ALA A 1 143 ? -14.066 -0.239 -13.788 1.00 86.88 143 ALA A C 1
ATOM 1088 O O . ALA A 1 143 ? -14.110 -1.012 -14.746 1.00 86.88 143 ALA A O 1
ATOM 1089 N N . LEU A 1 144 ? -14.948 -0.303 -12.791 1.00 84.62 144 LEU A N 1
ATOM 1090 C CA . LEU A 1 144 ? -15.942 -1.366 -12.629 1.00 84.62 144 LEU A CA 1
ATOM 1091 C C . LEU A 1 144 ? -17.278 -0.966 -13.262 1.00 84.62 144 LEU A C 1
ATOM 1093 O O . LEU A 1 144 ? -17.615 0.217 -13.282 1.00 84.62 144 LEU A O 1
ATOM 1097 N N . TYR A 1 145 ? -18.065 -1.940 -13.738 1.00 76.06 145 TYR A N 1
ATOM 1098 C CA . TYR A 1 145 ? -19.349 -1.690 -14.425 1.00 76.06 145 TYR A CA 1
ATOM 1099 C C . TYR A 1 145 ? -20.319 -0.786 -13.653 1.00 76.06 145 TYR A C 1
ATOM 1101 O O . TYR A 1 145 ? -21.093 -0.052 -14.266 1.00 76.06 145 TYR A O 1
ATOM 1109 N N . THR A 1 146 ? -20.296 -0.848 -12.324 1.00 66.81 146 THR A N 1
ATOM 1110 C CA . THR A 1 146 ? -21.249 -0.145 -11.458 1.00 66.81 146 THR A CA 1
ATOM 1111 C C . THR A 1 146 ? -20.646 1.054 -10.731 1.00 66.81 146 THR A C 1
ATOM 1113 O O . THR A 1 146 ? -21.387 1.794 -10.092 1.00 66.81 146 THR A O 1
ATOM 1116 N N . GLY A 1 147 ? -19.327 1.265 -10.805 1.00 56.38 147 GLY A N 1
ATOM 1117 C CA . GLY A 1 147 ? -18.607 2.348 -10.125 1.00 56.38 147 GLY A CA 1
ATOM 1118 C C . GLY A 1 147 ? -18.606 2.295 -8.587 1.00 56.38 147 GLY A C 1
ATOM 1119 O O . GLY A 1 147 ? -17.624 2.723 -7.994 1.00 56.38 147 GLY A O 1
ATOM 1120 N N . THR A 1 148 ? -19.648 1.775 -7.920 1.00 59.56 148 THR A N 1
ATOM 1121 C CA . THR A 1 148 ? -19.788 1.813 -6.446 1.00 59.56 148 THR A CA 1
ATOM 1122 C C . THR A 1 148 ? -20.645 0.700 -5.810 1.00 59.56 148 THR A C 1
ATOM 1124 O O . THR A 1 148 ? -20.813 0.732 -4.599 1.00 59.56 148 THR A O 1
ATOM 1127 N N . ASP A 1 149 ? -21.212 -0.257 -6.557 1.00 64.88 149 ASP A N 1
ATOM 1128 C CA . ASP A 1 149 ? -22.216 -1.204 -6.010 1.00 64.88 149 ASP A CA 1
ATOM 1129 C C . ASP A 1 149 ? -21.587 -2.347 -5.182 1.00 64.88 149 ASP A C 1
ATOM 1131 O O . ASP A 1 149 ? -21.315 -3.435 -5.696 1.00 64.88 149 ASP A O 1
ATOM 1135 N N . GLY A 1 150 ? -21.315 -2.078 -3.902 1.00 60.09 150 GLY A N 1
ATOM 1136 C CA . GLY A 1 150 ? -20.638 -2.966 -2.949 1.00 60.09 150 GLY A CA 1
ATOM 1137 C C . GLY A 1 150 ? -21.200 -4.392 -2.784 1.00 60.09 150 GLY A C 1
ATOM 1138 O O . GLY A 1 150 ? -20.397 -5.332 -2.764 1.00 60.09 150 GLY A O 1
ATOM 1139 N N . PRO A 1 151 ? -22.527 -4.630 -2.747 1.00 64.88 151 PRO A N 1
ATOM 1140 C CA . PRO A 1 151 ? -23.110 -5.963 -2.558 1.00 64.88 151 PRO A CA 1
ATOM 1141 C C . PRO A 1 151 ? -22.808 -6.926 -3.713 1.00 64.88 151 PRO A C 1
ATOM 1143 O O . PRO A 1 151 ? -22.644 -8.130 -3.504 1.00 64.88 151 PRO A O 1
ATOM 1146 N N . TRP A 1 152 ? -22.684 -6.412 -4.941 1.00 71.38 152 TRP A N 1
ATOM 1147 C CA . TRP A 1 152 ? -22.294 -7.229 -6.092 1.00 71.38 152 TRP A CA 1
ATOM 1148 C C . TRP A 1 152 ? -20.843 -7.718 -5.979 1.00 71.38 152 TRP A C 1
ATOM 1150 O O . TRP A 1 152 ? -20.542 -8.859 -6.339 1.00 71.38 152 TRP A O 1
ATOM 1160 N N . PHE A 1 153 ? -19.956 -6.898 -5.406 1.00 72.81 153 PHE A N 1
ATOM 1161 C CA . PHE A 1 153 ? -18.569 -7.283 -5.136 1.00 72.81 153 PHE A CA 1
ATOM 1162 C C . PHE A 1 153 ? -18.472 -8.291 -3.998 1.00 72.81 153 PHE A C 1
ATOM 1164 O O . PHE A 1 153 ? -17.800 -9.312 -4.154 1.00 72.81 153 PHE A O 1
ATOM 1171 N N . ALA A 1 154 ? -19.183 -8.060 -2.892 1.00 77.50 154 ALA A N 1
ATOM 1172 C CA . ALA A 1 154 ? -19.243 -8.991 -1.767 1.00 77.50 154 ALA A CA 1
ATOM 1173 C C . ALA A 1 154 ? -19.678 -10.400 -2.202 1.00 77.50 154 ALA A C 1
ATOM 1175 O O . ALA A 1 154 ? -19.069 -11.393 -1.789 1.00 77.50 154 ALA A O 1
ATOM 1176 N N . ALA A 1 155 ? -20.667 -10.483 -3.100 1.00 84.00 155 ALA A N 1
ATOM 1177 C CA . ALA A 1 155 ? -21.189 -11.740 -3.630 1.00 84.00 155 ALA A CA 1
ATOM 1178 C C . ALA A 1 155 ? -20.157 -12.567 -4.421 1.00 84.00 155 ALA A C 1
ATOM 1180 O O . ALA A 1 155 ? -20.299 -13.785 -4.503 1.00 84.00 155 ALA A O 1
ATOM 1181 N N . GLY A 1 156 ? -19.130 -11.934 -5.001 1.00 90.31 156 GLY A N 1
ATOM 1182 C CA . GLY A 1 156 ? -18.058 -12.622 -5.729 1.00 90.31 156 GLY A CA 1
ATOM 1183 C C . GLY A 1 156 ? -16.771 -12.795 -4.919 1.00 90.31 156 GLY A C 1
ATOM 1184 O O . GLY A 1 156 ? -16.178 -13.875 -4.906 1.00 90.31 156 GLY A O 1
ATOM 1185 N N . LEU A 1 157 ? -16.343 -11.741 -4.220 1.00 92.00 157 LEU A N 1
ATOM 1186 C CA . LEU A 1 157 ? -15.043 -11.675 -3.555 1.00 92.00 157 LEU A CA 1
ATOM 1187 C C . LEU A 1 157 ? -14.948 -12.615 -2.353 1.00 92.00 157 LEU A C 1
ATOM 1189 O O . LEU A 1 157 ? -13.959 -13.331 -2.229 1.00 92.00 157 LEU A O 1
ATOM 1193 N N . GLY A 1 158 ? -15.976 -12.659 -1.499 1.00 93.06 158 GLY A N 1
ATOM 1194 C CA . GLY A 1 158 ? -16.013 -13.571 -0.352 1.00 93.06 158 GLY A CA 1
ATOM 1195 C C . GLY A 1 158 ? -15.857 -15.036 -0.782 1.00 93.06 158 GLY A C 1
ATOM 1196 O O . GLY A 1 158 ? -14.909 -15.694 -0.351 1.00 93.06 158 GLY A O 1
ATOM 1197 N N . PRO A 1 159 ? -16.712 -15.553 -1.687 1.00 95.12 159 PRO A N 1
ATOM 1198 C CA . PRO A 1 159 ? -16.566 -16.907 -2.219 1.00 95.12 159 PRO A CA 1
ATOM 1199 C C . PRO A 1 159 ? -15.202 -17.189 -2.855 1.00 95.12 159 PRO A C 1
ATOM 1201 O O . PRO A 1 159 ? -14.664 -18.277 -2.650 1.00 95.12 159 PRO A O 1
ATOM 1204 N N . TRP A 1 160 ? -14.618 -16.228 -3.580 1.00 96.56 160 TRP A N 1
ATOM 1205 C CA . TRP A 1 160 ? -13.272 -16.389 -4.130 1.00 96.56 160 TRP A CA 1
ATOM 1206 C C . TRP A 1 160 ? -12.206 -16.498 -3.035 1.00 96.56 160 TRP A C 1
ATOM 1208 O O . TRP A 1 160 ? -11.399 -17.420 -3.100 1.00 96.56 160 TRP A O 1
ATOM 1218 N N . VAL A 1 161 ? -12.228 -15.635 -2.009 1.00 96.62 161 VAL A N 1
ATOM 1219 C CA . VAL A 1 161 ? -11.289 -15.704 -0.871 1.00 96.62 161 VAL A CA 1
ATOM 1220 C C . VAL A 1 161 ? -11.359 -17.084 -0.221 1.00 96.62 161 VAL A C 1
ATOM 1222 O O . VAL A 1 161 ? -10.333 -17.709 0.026 1.00 96.62 161 VAL A O 1
ATOM 1225 N N . LEU A 1 162 ? -12.565 -17.602 0.008 1.00 96.31 162 LEU A N 1
ATOM 1226 C CA . LEU A 1 162 ? -12.753 -18.909 0.635 1.00 96.31 162 LEU A CA 1
ATOM 1227 C C . LEU A 1 162 ? -12.277 -20.068 -0.250 1.00 96.31 162 LEU A C 1
ATOM 1229 O O . LEU A 1 162 ? -11.618 -20.982 0.243 1.00 96.31 162 LEU A O 1
ATOM 1233 N N . ALA A 1 163 ? -12.558 -20.024 -1.553 1.00 96.56 163 ALA A N 1
ATOM 1234 C CA . ALA A 1 163 ? -12.089 -21.037 -2.496 1.00 96.56 163 ALA A CA 1
ATOM 1235 C C . ALA A 1 163 ? -10.562 -20.998 -2.678 1.00 96.56 163 ALA A C 1
ATOM 1237 O O . ALA A 1 163 ? -9.918 -22.045 -2.727 1.00 96.56 163 ALA A O 1
ATOM 1238 N N . ALA A 1 164 ? -9.973 -19.802 -2.740 1.00 96.88 164 ALA A N 1
ATOM 1239 C CA . ALA A 1 164 ? -8.529 -19.614 -2.801 1.00 96.88 164 ALA A CA 1
ATOM 1240 C C . ALA A 1 164 ? -7.860 -20.120 -1.518 1.00 96.88 164 ALA A C 1
ATOM 1242 O O . ALA A 1 164 ? -6.846 -20.811 -1.598 1.00 96.88 164 ALA A O 1
ATOM 1243 N N . ALA A 1 165 ? -8.457 -19.850 -0.352 1.00 95.88 165 ALA A N 1
ATOM 1244 C CA . ALA A 1 165 ? -7.975 -20.361 0.924 1.00 95.88 165 ALA A CA 1
ATOM 1245 C C . ALA A 1 165 ? -7.935 -21.891 0.947 1.00 95.88 165 ALA A C 1
ATOM 1247 O O . ALA A 1 165 ? -6.929 -22.465 1.357 1.00 95.88 165 ALA A O 1
ATOM 1248 N N . ASP A 1 166 ? -8.982 -22.549 0.449 1.00 95.06 166 ASP A N 1
ATOM 1249 C CA . ASP A 1 166 ? -9.028 -24.009 0.367 1.00 95.06 166 ASP A CA 1
ATOM 1250 C C . ASP A 1 166 ? -7.982 -24.550 -0.623 1.00 95.06 166 ASP A C 1
ATOM 1252 O O . ASP A 1 166 ? -7.322 -25.550 -0.342 1.00 95.06 166 ASP A O 1
ATOM 1256 N N . ALA A 1 167 ? -7.792 -23.873 -1.761 1.00 94.81 167 ALA A N 1
ATOM 1257 C CA . ALA A 1 167 ? -6.844 -24.277 -2.798 1.00 94.81 167 ALA A CA 1
ATOM 1258 C C . ALA A 1 167 ? -5.380 -24.204 -2.342 1.00 94.81 167 ALA A C 1
ATOM 1260 O O . ALA A 1 167 ? -4.568 -25.021 -2.782 1.00 94.81 167 ALA A O 1
ATOM 1261 N N . ILE A 1 168 ? -5.044 -23.242 -1.474 1.00 94.19 168 ILE A N 1
ATOM 1262 C CA . ILE A 1 168 ? -3.669 -23.043 -0.996 1.00 94.19 168 ILE A CA 1
ATOM 1263 C C . ILE A 1 168 ? -3.452 -23.439 0.470 1.00 94.19 168 ILE A C 1
ATOM 1265 O O . ILE A 1 168 ? -2.357 -23.272 0.994 1.00 94.19 168 ILE A O 1
ATOM 1269 N N . GLY A 1 169 ? -4.472 -23.953 1.159 1.00 93.69 169 GLY A N 1
ATOM 1270 C CA . GLY A 1 169 ? -4.381 -24.250 2.591 1.00 93.69 169 GLY A CA 1
ATOM 1271 C C . GLY A 1 169 ? -4.104 -23.004 3.441 1.00 93.69 169 GLY A C 1
ATOM 1272 O O . GLY A 1 169 ? -3.325 -23.064 4.393 1.00 93.69 169 GLY A O 1
ATOM 1273 N N . ALA A 1 170 ? -4.703 -21.868 3.077 1.00 94.06 170 ALA A N 1
ATOM 1274 C CA . ALA A 1 170 ? -4.539 -20.619 3.806 1.00 94.06 170 ALA A CA 1
ATOM 1275 C C . ALA A 1 170 ? -5.149 -20.709 5.208 1.00 94.06 170 ALA A C 1
ATOM 1277 O O . ALA A 1 170 ? -6.256 -21.220 5.393 1.00 94.06 170 ALA A O 1
ATOM 1278 N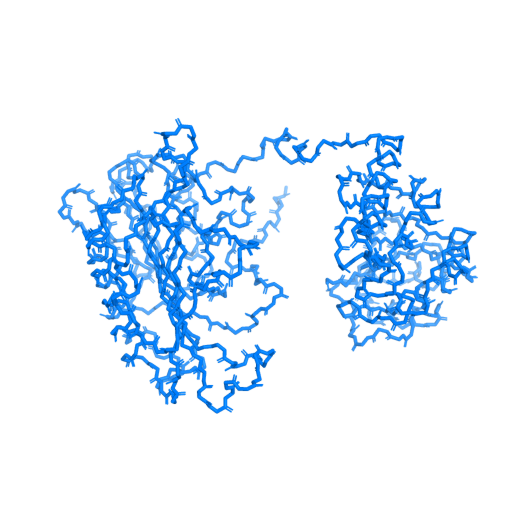 N . ASP A 1 171 ? -4.446 -20.162 6.196 1.00 93.44 171 ASP A N 1
ATOM 1279 C CA . ASP A 1 171 ? -4.920 -20.032 7.578 1.00 93.44 171 ASP A CA 1
ATOM 1280 C C . ASP A 1 171 ? -5.390 -18.601 7.901 1.00 93.44 171 ASP A C 1
ATOM 1282 O O . ASP A 1 171 ? -5.962 -18.355 8.965 1.00 93.44 171 ASP A O 1
ATOM 1286 N N . SER A 1 172 ? -5.174 -17.668 6.973 1.00 94.56 172 SER A N 1
ATOM 1287 C CA . SER A 1 172 ? -5.510 -16.257 7.087 1.00 94.56 172 SER A CA 1
ATOM 1288 C C . SER A 1 172 ? -5.952 -15.702 5.738 1.00 94.56 172 SER A C 1
ATOM 1290 O O . SER A 1 172 ? -5.509 -16.151 4.684 1.00 94.56 172 SER A O 1
ATOM 1292 N N . GLY A 1 173 ? -6.767 -14.657 5.762 1.00 94.69 173 GLY A N 1
ATOM 1293 C CA . GLY A 1 173 ? -7.175 -13.924 4.569 1.00 94.69 173 GLY A CA 1
ATOM 1294 C C . GLY A 1 173 ? -8.083 -12.768 4.941 1.00 94.69 173 GLY A C 1
ATOM 1295 O O . GLY A 1 173 ? -8.648 -12.753 6.035 1.00 94.69 173 GLY A O 1
ATOM 1296 N N . PHE A 1 174 ? -8.218 -11.794 4.056 1.00 95.12 174 PHE A N 1
ATOM 1297 C CA . PHE A 1 174 ? -9.126 -10.677 4.278 1.00 95.12 174 PHE A CA 1
ATOM 1298 C C . PHE A 1 174 ? -9.597 -10.076 2.959 1.00 95.12 174 PHE A C 1
ATOM 1300 O O . PHE A 1 174 ? -8.998 -10.299 1.906 1.00 95.12 174 PHE A O 1
ATOM 1307 N N . ALA A 1 175 ? -10.684 -9.319 3.037 1.00 93.94 175 ALA A N 1
ATOM 1308 C CA . ALA A 1 175 ? -11.226 -8.527 1.947 1.00 93.94 175 ALA A CA 1
ATOM 1309 C C . ALA A 1 175 ? -11.639 -7.147 2.461 1.00 93.94 175 ALA A C 1
ATOM 1311 O O . ALA A 1 175 ? -12.231 -7.033 3.537 1.00 93.94 175 ALA A O 1
ATOM 1312 N N . ASN A 1 176 ? -11.335 -6.099 1.704 1.00 90.12 176 ASN A N 1
ATOM 1313 C CA . ASN A 1 176 ? -11.683 -4.723 2.042 1.00 90.12 176 ASN A CA 1
ATOM 1314 C C . ASN A 1 176 ? -11.754 -3.822 0.803 1.00 90.12 176 ASN A C 1
ATOM 1316 O O . ASN A 1 176 ? -11.341 -4.188 -0.300 1.00 90.12 176 ASN A O 1
ATOM 1320 N N . LEU A 1 177 ? -12.293 -2.624 1.018 1.00 85.62 177 LEU A N 1
ATOM 1321 C CA . LEU A 1 177 ? -12.030 -1.475 0.169 1.00 85.62 177 LEU A CA 1
ATOM 1322 C C . LEU A 1 177 ? -10.778 -0.795 0.732 1.00 85.62 177 LEU A C 1
ATOM 1324 O O . LEU A 1 177 ? -10.802 -0.285 1.850 1.00 85.62 177 LEU A O 1
ATOM 1328 N N . ALA A 1 178 ? -9.678 -0.855 -0.006 1.00 73.12 178 ALA A N 1
ATOM 1329 C CA . ALA A 1 178 ? -8.400 -0.289 0.396 1.00 73.12 178 ALA A CA 1
ATOM 1330 C C . ALA A 1 178 ? -7.753 0.418 -0.785 1.00 73.12 178 ALA A C 1
ATOM 1332 O O . ALA A 1 178 ? -8.101 0.212 -1.947 1.00 73.12 178 ALA A O 1
ATOM 1333 N N . ASP A 1 179 ? -6.774 1.250 -0.508 1.00 69.50 179 ASP A N 1
ATOM 1334 C CA . ASP A 1 179 ? -5.888 1.761 -1.524 1.00 69.50 179 ASP A CA 1
ATOM 1335 C C . ASP A 1 179 ? -4.669 0.827 -1.595 1.00 69.50 179 ASP A C 1
ATOM 1337 O O . ASP A 1 179 ? -3.839 0.704 -0.696 1.00 69.50 179 ASP A O 1
ATOM 1341 N N . GLY A 1 180 ? -4.634 0.000 -2.635 1.00 76.62 180 GLY A N 1
ATOM 1342 C CA . GLY A 1 180 ? -3.618 -1.036 -2.689 1.00 76.62 180 GLY A CA 1
ATOM 1343 C C . GLY A 1 180 ? -3.683 -1.914 -3.916 1.00 76.62 180 GLY A C 1
ATOM 1344 O O . GLY A 1 180 ? -4.723 -2.101 -4.553 1.00 76.62 180 GLY A O 1
ATOM 1345 N N . TRP A 1 181 ? -2.522 -2.453 -4.244 1.00 87.56 181 TRP A N 1
ATOM 1346 C CA . TRP A 1 181 ? -2.317 -3.387 -5.334 1.00 87.56 181 TRP A CA 1
ATOM 1347 C C . TRP A 1 181 ? -2.161 -4.804 -4.787 1.00 87.56 181 TRP A C 1
ATOM 1349 O O . TRP A 1 181 ? -1.691 -4.990 -3.666 1.00 87.56 181 TRP A O 1
ATOM 1359 N N . ALA A 1 182 ? -2.564 -5.812 -5.561 1.00 88.81 182 ALA A N 1
ATOM 1360 C CA . ALA A 1 182 ? -2.424 -7.210 -5.154 1.00 88.81 182 ALA A CA 1
ATOM 1361 C C . ALA A 1 182 ? -0.949 -7.597 -4.957 1.00 88.81 182 ALA A C 1
ATOM 1363 O O . ALA A 1 182 ? -0.652 -8.491 -4.172 1.00 88.81 182 ALA A O 1
ATOM 1364 N N . THR A 1 183 ? -0.030 -6.896 -5.631 1.00 88.69 183 THR A N 1
ATOM 1365 C CA . THR A 1 183 ? 1.423 -7.032 -5.446 1.00 88.69 183 THR A CA 1
ATOM 1366 C C . THR A 1 183 ? 1.939 -6.502 -4.113 1.00 88.69 183 THR A C 1
ATOM 1368 O O . THR A 1 183 ? 3.118 -6.664 -3.815 1.00 88.69 183 THR A O 1
ATOM 1371 N N . TYR A 1 184 ? 1.112 -5.823 -3.317 1.00 85.69 184 TYR A N 1
ATOM 1372 C CA . TYR A 1 184 ? 1.496 -5.465 -1.959 1.00 85.69 184 TYR A CA 1
ATOM 1373 C C . TYR A 1 184 ? 1.377 -6.707 -1.082 1.00 85.69 184 TYR A C 1
ATOM 1375 O O . TYR A 1 184 ? 0.287 -7.115 -0.683 1.00 85.69 184 TYR A O 1
ATOM 1383 N N . GLU A 1 185 ? 2.525 -7.315 -0.799 1.00 82.44 185 GLU A N 1
ATOM 1384 C CA . GLU A 1 185 ? 2.638 -8.542 -0.003 1.00 82.44 185 GLU A CA 1
ATOM 1385 C C . GLU A 1 185 ? 2.286 -8.319 1.483 1.00 82.44 185 GLU A C 1
ATOM 1387 O O . GLU A 1 185 ? 1.997 -9.266 2.215 1.00 82.44 185 GLU A O 1
ATOM 1392 N N . GLN A 1 186 ? 2.261 -7.057 1.926 1.00 80.94 186 GLN A N 1
ATOM 1393 C CA . GLN A 1 186 ? 1.846 -6.649 3.269 1.00 80.94 186 GLN A CA 1
ATOM 1394 C C . GLN A 1 186 ? 0.359 -6.310 3.310 1.00 80.94 186 GLN A C 1
ATOM 1396 O O . GLN A 1 186 ? -0.151 -5.609 2.430 1.00 80.94 186 GLN A O 1
ATOM 1401 N N . SER A 1 187 ? -0.325 -6.696 4.387 1.00 84.00 187 SER A N 1
ATOM 1402 C CA . SER A 1 187 ? -1.653 -6.147 4.678 1.00 84.00 187 SER A CA 1
ATOM 1403 C C . SER A 1 187 ? -1.578 -4.670 5.093 1.00 84.00 187 SER A C 1
ATOM 1405 O O . SER A 1 187 ? -0.519 -4.163 5.465 1.00 84.00 187 SER A O 1
ATOM 1407 N N . ALA A 1 188 ? -2.715 -3.963 5.081 1.00 78.69 188 ALA A N 1
ATOM 1408 C CA . ALA A 1 188 ? -2.779 -2.587 5.589 1.00 78.69 188 ALA A CA 1
ATOM 1409 C C . ALA A 1 188 ? -2.336 -2.488 7.064 1.00 78.69 188 ALA A C 1
ATOM 1411 O O . ALA A 1 188 ? -1.697 -1.515 7.459 1.00 78.69 188 ALA A O 1
ATOM 1412 N N . TRP A 1 189 ? -2.618 -3.525 7.865 1.00 79.75 189 TRP A N 1
ATOM 1413 C CA . TRP A 1 189 ? -2.121 -3.624 9.238 1.00 79.75 189 TRP A CA 1
ATOM 1414 C C . TRP A 1 189 ? -0.600 -3.728 9.281 1.00 79.75 189 TRP A C 1
ATOM 1416 O O . TRP A 1 189 ? 0.034 -2.963 9.997 1.00 79.75 189 TRP A O 1
ATOM 1426 N N . GLU A 1 190 ? -0.013 -4.651 8.518 1.00 77.69 190 GLU A N 1
ATOM 1427 C CA . GLU A 1 190 ? 1.435 -4.872 8.527 1.00 77.69 190 GLU A CA 1
ATOM 1428 C C . GLU A 1 190 ? 2.199 -3.624 8.073 1.00 77.69 190 GLU A C 1
ATOM 1430 O O . GLU A 1 190 ? 3.182 -3.256 8.714 1.00 77.69 190 GLU A O 1
ATOM 1435 N N . ARG A 1 191 ? 1.705 -2.922 7.042 1.00 75.94 191 ARG A N 1
ATOM 1436 C CA . ARG A 1 191 ? 2.285 -1.646 6.592 1.00 75.94 191 ARG A CA 1
ATOM 1437 C C . ARG A 1 191 ? 2.272 -0.595 7.697 1.00 75.94 191 ARG A C 1
ATOM 1439 O O . ARG A 1 191 ? 3.301 0.006 7.985 1.00 75.94 191 ARG A O 1
ATOM 1446 N N . HIS A 1 192 ? 1.127 -0.409 8.347 1.00 72.88 192 HIS A N 1
ATOM 1447 C CA . HIS A 1 192 ? 0.980 0.575 9.416 1.00 72.88 192 HIS A CA 1
ATOM 1448 C C . HIS A 1 192 ? 1.794 0.225 10.669 1.00 72.88 192 HIS A C 1
ATOM 1450 O O . HIS A 1 192 ? 2.411 1.093 11.275 1.00 72.88 192 HIS A O 1
ATOM 1456 N N . ALA A 1 193 ? 1.820 -1.052 11.048 1.00 68.31 193 ALA A N 1
ATOM 1457 C CA . ALA A 1 193 ? 2.534 -1.537 12.223 1.00 68.31 193 ALA A CA 1
ATOM 1458 C C . ALA A 1 193 ? 4.046 -1.725 11.986 1.00 68.31 193 ALA A C 1
ATOM 1460 O O . ALA A 1 193 ? 4.749 -2.154 12.902 1.00 68.31 193 ALA A O 1
ATOM 1461 N N . GLY A 1 194 ? 4.546 -1.462 10.771 1.00 67.81 194 GLY A N 1
ATOM 1462 C CA . GLY A 1 194 ? 5.945 -1.694 10.401 1.00 67.81 194 GLY A CA 1
ATOM 1463 C C . GLY A 1 194 ? 6.359 -3.167 10.474 1.00 67.81 194 GLY A C 1
ATOM 1464 O O . GLY A 1 194 ? 7.529 -3.474 10.697 1.00 67.81 194 GLY A O 1
ATOM 1465 N N . VAL A 1 195 ? 5.407 -4.092 10.326 1.00 70.75 195 VAL A N 1
ATOM 1466 C CA . VAL A 1 195 ? 5.661 -5.534 10.380 1.00 70.75 195 VAL A CA 1
ATOM 1467 C C . VAL A 1 195 ? 6.085 -6.011 8.984 1.00 70.75 195 VAL A C 1
ATOM 1469 O O . VAL A 1 195 ? 5.374 -5.753 8.008 1.00 70.75 195 VAL A O 1
ATOM 1472 N N . PRO A 1 196 ? 7.228 -6.709 8.840 1.00 65.69 196 PRO A N 1
ATOM 1473 C CA . PRO A 1 196 ? 7.642 -7.265 7.554 1.00 65.69 196 PRO A CA 1
ATOM 1474 C C . PRO A 1 196 ? 6.586 -8.205 6.956 1.00 65.69 196 PRO A C 1
ATOM 1476 O O . PRO A 1 196 ? 5.880 -8.886 7.701 1.00 65.69 196 PRO A O 1
ATOM 1479 N N . ALA A 1 197 ? 6.541 -8.291 5.620 1.00 59.06 197 ALA A N 1
ATOM 1480 C CA . ALA A 1 197 ? 5.714 -9.218 4.832 1.00 59.06 197 ALA A CA 1
ATOM 1481 C C . ALA A 1 197 ? 6.128 -10.693 5.041 1.00 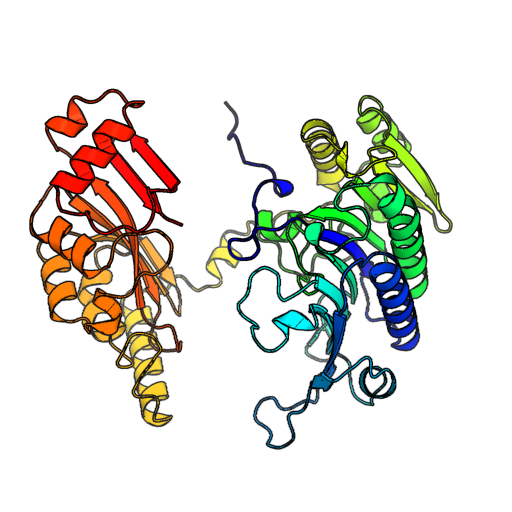59.06 197 ALA A C 1
ATOM 1483 O O . ALA A 1 197 ? 6.614 -11.364 4.140 1.00 59.06 197 ALA A O 1
ATOM 1484 N N . ALA A 1 198 ? 6.079 -11.184 6.274 1.00 54.00 198 ALA A N 1
ATOM 1485 C CA . ALA A 1 198 ? 6.568 -12.504 6.665 1.00 54.00 198 ALA A CA 1
ATOM 1486 C C . ALA A 1 198 ? 6.159 -12.834 8.110 1.00 54.00 198 ALA A C 1
ATOM 1488 O O . ALA A 1 198 ? 6.933 -13.466 8.833 1.00 54.00 198 ALA A O 1
ATOM 1489 N N . SER A 1 199 ? 4.993 -12.355 8.564 1.00 56.56 199 SER A N 1
ATOM 1490 C CA . SER A 1 199 ? 4.573 -12.523 9.955 1.00 56.56 199 SER A CA 1
ATOM 1491 C C . SER A 1 199 ? 4.643 -13.984 10.415 1.00 56.56 199 SER A C 1
ATOM 1493 O O . SER A 1 199 ? 4.386 -14.921 9.652 1.00 56.56 199 SER A O 1
ATOM 1495 N N . GLU A 1 200 ? 5.055 -14.153 11.675 1.00 66.12 200 GLU A N 1
ATOM 1496 C CA . GLU A 1 200 ? 5.280 -15.442 12.330 1.00 66.12 200 GLU A CA 1
ATOM 1497 C C . GLU A 1 200 ? 4.139 -16.438 12.039 1.00 66.12 200 GLU A C 1
ATOM 1499 O O . GLU A 1 200 ? 2.965 -16.046 12.047 1.00 66.12 200 GLU A O 1
ATOM 1504 N N . PRO A 1 201 ? 4.443 -17.733 11.819 1.00 69.94 201 PRO A N 1
ATOM 1505 C CA . PRO A 1 201 ? 3.413 -18.753 11.659 1.00 69.94 201 PRO A CA 1
ATOM 1506 C C . PRO A 1 201 ? 2.361 -18.681 12.776 1.00 69.94 201 PRO A C 1
ATOM 1508 O O . PRO A 1 201 ? 2.702 -18.597 13.956 1.00 69.94 201 PRO A O 1
ATOM 1511 N N . GLY A 1 202 ? 1.079 -18.721 12.405 1.00 78.38 202 GLY A N 1
ATOM 1512 C CA . GLY A 1 202 ? -0.040 -18.636 13.352 1.00 78.38 202 GLY A CA 1
ATOM 1513 C C . GLY A 1 202 ? -0.468 -17.219 13.751 1.00 78.38 202 GLY A C 1
ATOM 1514 O O . GLY A 1 202 ? -1.331 -17.083 14.620 1.00 78.38 202 GLY A O 1
ATOM 1515 N N . ARG A 1 203 ? 0.105 -16.174 13.139 1.00 87.75 203 ARG A N 1
ATOM 1516 C CA . ARG A 1 203 ? -0.404 -14.797 13.222 1.00 87.75 203 ARG A CA 1
ATOM 1517 C C . ARG A 1 203 ? -1.340 -14.470 12.066 1.00 87.75 203 ARG A C 1
ATOM 1519 O O . ARG A 1 203 ? -1.137 -14.923 10.936 1.00 87.75 203 ARG A O 1
ATOM 1526 N N . LEU A 1 204 ? -2.327 -13.629 12.373 1.00 91.31 204 LEU A N 1
ATOM 1527 C CA . LEU A 1 204 ? -3.278 -13.101 11.408 1.00 91.31 204 LEU A CA 1
ATOM 1528 C C . LEU A 1 204 ? -2.577 -12.104 10.478 1.00 91.31 204 LEU A C 1
ATOM 1530 O O . LEU A 1 204 ? -1.976 -11.137 10.945 1.00 91.31 204 LEU A O 1
ATOM 1534 N N . TRP A 1 205 ? -2.686 -12.338 9.170 1.00 90.31 205 TRP A N 1
ATOM 1535 C CA . TRP A 1 205 ? -2.055 -11.510 8.139 1.00 90.31 205 TRP A CA 1
ATOM 1536 C C . TRP A 1 205 ? -2.727 -10.139 8.005 1.00 90.31 205 TRP A C 1
ATOM 1538 O O . TRP A 1 205 ? -2.042 -9.128 7.914 1.00 90.31 205 TRP A O 1
ATOM 1548 N N . GLY A 1 206 ? -4.058 -10.073 8.049 1.00 90.44 206 GLY A N 1
ATOM 1549 C CA . GLY A 1 206 ? -4.808 -8.823 7.933 1.00 90.44 206 GLY A CA 1
ATOM 1550 C C . GLY A 1 206 ? -6.289 -8.996 8.252 1.00 90.44 206 GLY A C 1
ATOM 1551 O O . GLY A 1 206 ? -6.744 -10.099 8.552 1.00 90.44 206 GLY A O 1
ATOM 1552 N N . TYR A 1 207 ? -7.032 -7.893 8.198 1.00 93.06 207 TYR A N 1
ATOM 1553 C CA . TYR A 1 207 ? -8.467 -7.838 8.470 1.00 93.06 207 TYR A CA 1
ATOM 1554 C C . TYR A 1 207 ? -9.132 -6.733 7.644 1.00 93.06 207 TYR A C 1
ATOM 1556 O O . TYR A 1 207 ? -8.468 -5.832 7.128 1.00 93.06 207 TYR A O 1
ATOM 1564 N N . GLY A 1 208 ? -10.452 -6.811 7.513 1.00 93.69 208 GLY A N 1
ATOM 1565 C CA . GLY A 1 208 ? -11.240 -5.882 6.711 1.00 93.69 208 GLY A CA 1
ATOM 1566 C C . GLY A 1 208 ? -12.737 -6.127 6.855 1.00 93.69 208 GLY A C 1
ATOM 1567 O O . GLY A 1 208 ? -13.173 -6.690 7.858 1.00 93.69 208 GLY A O 1
ATOM 1568 N N . TRP A 1 209 ? -13.509 -5.751 5.830 1.00 94.12 209 TRP A N 1
ATOM 1569 C CA . TRP A 1 209 ? -14.924 -6.127 5.719 1.00 94.12 209 TRP A CA 1
ATOM 1570 C C . TRP A 1 209 ? -15.106 -7.634 5.896 1.00 94.12 209 TRP A C 1
ATOM 1572 O O . TRP A 1 209 ? -15.969 -8.057 6.654 1.00 94.12 209 TRP A O 1
ATOM 1582 N N . GLY A 1 210 ? -14.277 -8.425 5.214 1.00 96.00 210 GLY A N 1
ATOM 1583 C CA . GLY A 1 210 ? -14.220 -9.873 5.342 1.00 96.00 210 GLY A CA 1
ATOM 1584 C C . GLY A 1 210 ? -12.905 -10.301 5.985 1.00 96.00 210 GLY A C 1
ATOM 1585 O O . GLY A 1 210 ? -11.852 -9.800 5.593 1.00 96.00 210 GLY A O 1
ATOM 1586 N N . THR A 1 211 ? -12.938 -11.217 6.952 1.00 97.50 211 THR A N 1
ATOM 1587 C CA . THR A 1 211 ? -11.735 -11.721 7.637 1.00 97.50 211 THR A CA 1
ATOM 1588 C C . THR A 1 211 ? -11.815 -13.234 7.842 1.00 97.50 211 THR A C 1
ATOM 1590 O O . THR A 1 211 ? -12.753 -13.743 8.455 1.00 97.50 211 THR A O 1
ATOM 1593 N N . LEU A 1 212 ? -10.814 -13.963 7.349 1.00 97.44 212 LEU A N 1
ATOM 1594 C CA . LEU A 1 212 ? -10.669 -15.407 7.524 1.00 97.44 212 LEU A CA 1
ATOM 1595 C C . LEU A 1 212 ? -9.777 -15.702 8.733 1.00 97.44 212 LEU A C 1
ATOM 1597 O O . LEU A 1 212 ? -8.614 -15.298 8.782 1.00 97.44 212 LEU A O 1
ATOM 1601 N N . LEU A 1 213 ? -10.320 -16.456 9.685 1.00 97.19 213 LEU A N 1
ATOM 1602 C CA . LEU A 1 213 ? -9.671 -16.830 10.935 1.00 97.19 213 LEU A CA 1
ATOM 1603 C C . LEU A 1 213 ? -9.506 -18.349 11.007 1.00 97.19 213 LEU A C 1
ATOM 1605 O O . LEU A 1 213 ? -10.475 -19.093 10.864 1.00 97.19 213 LEU A O 1
ATOM 1609 N N . SER A 1 214 ? -8.290 -18.819 11.270 1.00 95.88 214 SER A N 1
ATOM 1610 C CA . SER A 1 214 ? -8.010 -20.223 11.574 1.00 95.88 214 SER A CA 1
ATOM 1611 C C . SER A 1 214 ? -8.202 -20.536 13.066 1.00 95.88 214 SER A C 1
ATOM 1613 O O . SER A 1 214 ? -8.291 -19.614 13.885 1.00 95.88 214 SER A O 1
ATOM 1615 N N . PRO A 1 215 ? -8.221 -21.824 13.467 1.00 96.06 215 PRO A N 1
ATOM 1616 C CA . PRO A 1 215 ? -8.316 -22.196 14.878 1.00 96.06 215 PRO A CA 1
ATOM 1617 C C . PRO A 1 215 ? -7.254 -21.547 15.790 1.00 96.06 215 PRO A C 1
ATOM 1619 O O . PRO A 1 215 ? -7.630 -21.113 16.879 1.00 96.06 215 PRO A O 1
ATOM 1622 N N . PRO A 1 216 ? -5.969 -21.399 15.392 1.00 94.31 216 PRO A N 1
ATOM 1623 C CA . PRO A 1 216 ? -4.996 -20.619 16.163 1.00 94.31 216 PRO A CA 1
ATOM 1624 C C . PRO A 1 216 ? -5.400 -19.155 16.387 1.00 94.31 216 PRO A C 1
ATOM 1626 O O . PRO A 1 216 ? -5.275 -18.660 17.507 1.00 94.31 216 PRO A O 1
ATOM 1629 N N . HIS A 1 217 ? -5.936 -18.474 15.366 1.00 95.25 217 HIS A N 1
ATOM 1630 C CA . HIS A 1 217 ? -6.401 -17.086 15.498 1.00 95.25 217 HIS A CA 1
ATOM 1631 C C . HIS A 1 217 ? -7.591 -16.994 16.455 1.00 95.25 217 HIS A C 1
ATOM 1633 O O . HIS A 1 217 ? -7.617 -16.137 17.335 1.00 95.25 217 HIS A O 1
ATOM 1639 N N . LEU A 1 218 ? -8.546 -17.920 16.324 1.00 96.69 218 LEU A N 1
ATOM 1640 C CA . LEU A 1 218 ? -9.702 -18.004 17.213 1.00 96.69 218 LEU A CA 1
ATOM 1641 C C . LEU A 1 218 ? -9.272 -18.266 18.657 1.00 96.69 218 LEU A C 1
ATOM 1643 O O . LEU A 1 218 ? -9.758 -17.603 19.565 1.00 96.69 218 LEU A O 1
ATOM 1647 N N . ALA A 1 219 ? -8.328 -19.181 18.882 1.00 95.94 219 ALA A N 1
ATOM 1648 C CA . ALA A 1 219 ? -7.796 -19.451 20.213 1.00 95.94 219 ALA A CA 1
ATOM 1649 C C . ALA A 1 219 ? -7.135 -18.208 20.832 1.00 95.94 219 ALA A C 1
ATOM 1651 O O . ALA A 1 219 ? -7.346 -17.935 22.014 1.00 95.94 219 ALA A O 1
ATOM 1652 N N . ALA A 1 220 ? -6.389 -17.431 20.039 1.00 94.62 220 ALA A N 1
ATOM 1653 C CA . ALA A 1 220 ? -5.739 -16.207 20.502 1.00 94.62 220 ALA A CA 1
ATOM 1654 C C . ALA A 1 220 ? -6.742 -15.138 20.974 1.00 94.62 220 ALA A C 1
ATOM 1656 O O . ALA A 1 220 ? -6.468 -14.444 21.951 1.00 94.62 220 ALA A O 1
ATOM 1657 N N . VAL A 1 221 ? -7.916 -15.040 20.340 1.00 95.69 221 VAL A N 1
ATOM 1658 C CA . VAL A 1 221 ? -8.983 -14.092 20.727 1.00 95.69 221 VAL A CA 1
ATOM 1659 C C . VAL A 1 221 ? -9.978 -14.659 21.752 1.00 95.69 221 VAL A C 1
ATOM 1661 O O . VAL A 1 221 ? -10.982 -14.022 22.056 1.00 95.69 221 VAL A O 1
ATOM 1664 N N . GLY A 1 222 ? -9.718 -15.848 22.308 1.00 96.00 222 GLY A N 1
ATOM 1665 C CA . GLY A 1 222 ? -10.571 -16.472 23.330 1.00 96.00 222 GLY A CA 1
ATOM 1666 C C . GLY A 1 222 ? -11.712 -17.346 22.792 1.00 96.00 222 GLY A C 1
ATOM 1667 O O . GLY A 1 222 ? -12.584 -17.750 23.558 1.00 96.00 222 GLY A O 1
ATOM 1668 N N . GLY A 1 223 ? -11.699 -17.677 21.501 1.00 96.31 223 GLY A N 1
ATOM 1669 C CA . GLY A 1 223 ? -12.654 -18.562 20.833 1.00 96.31 223 GLY A CA 1
ATOM 1670 C C . GLY A 1 223 ? -13.772 -17.829 20.088 1.00 96.31 223 GLY A C 1
ATOM 1671 O O . GLY A 1 223 ? -13.916 -16.610 20.168 1.00 96.31 223 GLY A O 1
ATOM 1672 N N . ILE A 1 224 ? -14.591 -18.594 19.356 1.00 96.19 224 ILE A N 1
ATOM 1673 C CA . ILE A 1 224 ? -15.692 -18.049 18.544 1.00 96.19 224 ILE A CA 1
ATOM 1674 C C . ILE A 1 224 ? -16.759 -17.341 19.393 1.00 96.19 224 ILE A C 1
ATOM 1676 O O . ILE A 1 224 ? -17.299 -16.328 18.967 1.00 96.19 224 ILE A O 1
ATOM 1680 N N . GLU A 1 225 ? -17.025 -17.820 20.613 1.00 96.25 225 GLU A N 1
ATOM 1681 C CA . GLU A 1 225 ? -17.995 -17.200 21.526 1.00 96.25 225 GLU A CA 1
ATOM 1682 C C . GLU A 1 225 ? -17.528 -15.819 22.005 1.00 96.25 225 GLU A C 1
ATOM 1684 O O . GLU A 1 225 ? -18.320 -14.879 22.041 1.00 96.25 225 GLU A O 1
ATOM 1689 N N . ALA A 1 226 ? -16.237 -15.676 22.325 1.00 95.12 226 ALA A N 1
ATOM 1690 C CA . ALA A 1 226 ? -15.649 -14.396 22.714 1.00 95.12 226 ALA A CA 1
ATOM 1691 C C . ALA A 1 226 ? -15.659 -13.401 21.545 1.00 95.12 226 ALA A C 1
ATOM 1693 O O . ALA A 1 226 ? -16.038 -12.244 21.723 1.00 95.12 226 ALA A O 1
ATOM 1694 N N . LEU A 1 227 ? -15.322 -13.877 20.341 1.00 96.12 227 LEU A N 1
ATOM 1695 C CA . LEU A 1 227 ? -15.400 -13.094 19.108 1.00 96.12 227 LEU A CA 1
ATOM 1696 C C . LEU A 1 227 ? -16.837 -12.619 18.828 1.00 96.12 227 LEU A C 1
ATOM 1698 O O . LEU A 1 227 ? -17.053 -11.441 18.557 1.00 96.12 227 LEU A O 1
ATOM 1702 N N . ALA A 1 228 ? -17.824 -13.512 18.945 1.00 96.12 228 ALA A N 1
ATOM 1703 C CA . ALA A 1 228 ? -19.237 -13.184 18.762 1.00 96.12 228 ALA A CA 1
ATOM 1704 C C . ALA A 1 228 ? -19.735 -12.165 19.797 1.00 96.12 228 ALA A C 1
ATOM 1706 O O . ALA A 1 228 ? -20.470 -11.245 19.447 1.00 96.12 228 ALA A O 1
ATOM 1707 N N . ALA A 1 229 ? -19.323 -12.303 21.060 1.00 95.44 229 ALA A N 1
ATOM 1708 C CA . ALA A 1 229 ? -19.686 -11.367 22.119 1.00 95.44 229 ALA A CA 1
ATOM 1709 C C . ALA A 1 229 ? -19.097 -9.968 21.880 1.00 95.44 229 ALA A C 1
ATOM 1711 O O . ALA A 1 229 ? -19.809 -8.979 22.033 1.00 95.44 229 ALA A O 1
ATOM 1712 N N . ALA A 1 230 ? -17.828 -9.882 21.467 1.00 93.44 230 ALA A N 1
ATOM 1713 C CA . ALA A 1 230 ? -17.158 -8.613 21.184 1.00 93.44 230 ALA A CA 1
ATOM 1714 C C . ALA A 1 230 ? -17.760 -7.873 19.976 1.00 93.44 230 ALA A C 1
ATOM 1716 O O . ALA A 1 230 ? -17.817 -6.646 19.965 1.00 93.44 230 ALA A O 1
ATOM 1717 N N . LEU A 1 231 ? -18.242 -8.615 18.976 1.00 93.94 231 LEU A N 1
ATOM 1718 C CA . LEU A 1 231 ? -18.844 -8.057 17.761 1.00 93.94 231 LEU A CA 1
ATOM 1719 C C . LEU A 1 231 ? -20.366 -7.919 17.837 1.00 93.94 231 LEU A C 1
ATOM 1721 O O . LEU A 1 231 ? -20.968 -7.411 16.897 1.00 93.94 231 LEU A O 1
ATOM 1725 N N . GLY A 1 232 ? -20.999 -8.332 18.939 1.00 91.31 232 GLY A N 1
ATOM 1726 C CA . GLY A 1 232 ? -22.456 -8.291 19.094 1.00 91.31 232 GLY A CA 1
ATOM 1727 C C . GLY A 1 232 ? -23.055 -6.882 19.013 1.00 91.31 232 GLY A C 1
ATOM 1728 O O . GLY A 1 232 ? -24.243 -6.738 18.732 1.00 91.31 232 GLY A O 1
ATOM 1729 N N . GLU A 1 233 ? -22.238 -5.849 19.226 1.00 87.69 233 GLU A N 1
ATOM 1730 C CA . GLU A 1 233 ? -22.624 -4.440 19.086 1.00 87.69 233 GLU A CA 1
ATOM 1731 C C . GLU A 1 233 ? -22.353 -3.870 17.685 1.00 87.69 233 GLU A C 1
ATOM 1733 O O . GLU A 1 233 ? -22.816 -2.773 17.383 1.00 87.69 233 GLU A O 1
ATOM 1738 N N . VAL A 1 234 ? -21.644 -4.599 16.814 1.00 91.88 234 VAL A N 1
ATOM 1739 C CA . VAL A 1 234 ? -21.338 -4.171 15.443 1.00 91.88 234 VAL A CA 1
ATOM 1740 C C . VAL A 1 234 ? -22.493 -4.572 14.515 1.00 91.88 234 VAL A C 1
ATOM 1742 O O . VAL A 1 234 ? -22.691 -5.766 14.263 1.00 91.88 234 VAL A O 1
ATOM 1745 N N . PRO A 1 235 ? -23.279 -3.616 13.981 1.00 89.19 235 PRO A N 1
ATOM 1746 C CA . PRO A 1 235 ? -24.439 -3.941 13.160 1.00 89.19 235 PRO A CA 1
ATOM 1747 C C . PRO A 1 235 ? -24.048 -4.726 11.906 1.00 89.19 235 PRO A C 1
ATOM 1749 O O . PRO A 1 235 ? -23.144 -4.336 11.174 1.00 89.19 235 PRO A O 1
ATOM 1752 N N . GLY A 1 236 ? -24.751 -5.832 11.650 1.00 88.88 236 GLY A N 1
ATOM 1753 C CA . GLY A 1 236 ? -24.537 -6.655 10.459 1.00 88.88 236 GLY A CA 1
ATOM 1754 C C . GLY A 1 236 ? -23.324 -7.585 10.522 1.00 88.88 236 GLY A C 1
ATOM 1755 O O . GLY A 1 236 ? -23.100 -8.313 9.558 1.00 88.88 236 GLY A O 1
ATOM 1756 N N . ALA A 1 237 ? -22.566 -7.615 11.624 1.00 95.75 237 ALA A N 1
ATOM 1757 C CA . ALA A 1 237 ? -21.465 -8.559 11.764 1.00 95.75 237 ALA A CA 1
ATOM 1758 C C . ALA A 1 237 ? -21.972 -10.014 11.753 1.00 95.75 237 ALA A C 1
ATOM 1760 O O . ALA A 1 237 ? -22.898 -10.365 12.488 1.00 95.75 237 ALA A O 1
ATOM 1761 N N . GLN A 1 238 ? -21.365 -10.867 10.926 1.00 96.00 238 GLN A N 1
ATOM 1762 C CA . GLN A 1 238 ? -21.712 -12.286 10.825 1.00 96.00 238 GLN A CA 1
ATOM 1763 C C . GLN A 1 238 ? -20.463 -13.156 10.945 1.00 96.00 238 GLN A C 1
ATOM 1765 O O . GLN A 1 238 ? -19.383 -12.797 10.480 1.00 96.00 238 GLN A O 1
ATOM 1770 N N . LEU A 1 239 ? -20.624 -14.319 11.578 1.00 96.88 239 LEU A N 1
ATOM 1771 C CA . LEU A 1 239 ? -19.593 -15.345 11.696 1.00 96.88 239 LEU A CA 1
ATOM 1772 C C . LEU A 1 239 ? -20.080 -16.601 10.978 1.00 96.88 239 LEU A C 1
ATOM 1774 O O . LEU A 1 239 ? -21.087 -17.197 11.361 1.00 96.88 239 LEU A O 1
ATOM 1778 N N . HIS A 1 240 ? -19.354 -17.011 9.946 1.00 95.62 240 HIS A N 1
ATOM 1779 C CA . HIS A 1 240 ? -19.648 -18.204 9.167 1.00 95.62 240 HIS A CA 1
ATOM 1780 C C . HIS A 1 240 ? -18.597 -19.271 9.463 1.00 95.62 240 HIS A C 1
ATOM 1782 O O . HIS A 1 240 ? -17.457 -19.190 9.000 1.00 95.62 240 HIS A O 1
ATOM 1788 N N . GLU A 1 241 ? -18.974 -20.280 10.245 1.00 96.00 241 GLU A N 1
ATOM 1789 C CA . GLU A 1 241 ? -18.120 -21.442 10.487 1.00 96.00 241 GLU A CA 1
ATOM 1790 C C . GLU A 1 241 ? -17.881 -22.230 9.195 1.00 96.00 241 GLU A C 1
ATOM 1792 O O . GLU A 1 241 ? -18.784 -22.439 8.380 1.00 96.00 241 GLU A O 1
ATOM 1797 N N . ARG A 1 242 ? -16.644 -22.694 9.020 1.00 94.44 242 ARG A N 1
ATOM 1798 C CA . ARG A 1 242 ? -16.201 -23.479 7.869 1.00 94.44 242 ARG A CA 1
ATOM 1799 C C . ARG A 1 242 ? -15.646 -24.832 8.300 1.00 94.44 242 ARG A C 1
ATOM 1801 O O . ARG A 1 242 ? -15.343 -25.094 9.466 1.00 94.44 242 ARG A O 1
ATOM 1808 N N . VAL A 1 243 ? -15.468 -25.701 7.308 1.00 84.31 243 VAL A N 1
ATOM 1809 C CA . VAL A 1 243 ? -14.778 -26.983 7.478 1.00 84.31 243 VAL A CA 1
ATOM 1810 C C . VAL A 1 243 ? -13.367 -26.739 8.027 1.00 84.31 243 VAL A C 1
ATOM 1812 O O . VAL A 1 243 ? -12.693 -25.791 7.638 1.00 84.31 243 VAL A O 1
ATOM 1815 N N . GLY A 1 244 ? -12.928 -27.583 8.964 1.00 87.69 244 GLY A N 1
ATOM 1816 C CA . GLY A 1 244 ? -11.619 -27.436 9.609 1.00 87.69 244 GLY A CA 1
ATOM 1817 C C . GLY A 1 244 ? -11.582 -26.422 10.759 1.00 87.69 244 GLY A C 1
ATOM 1818 O O . GLY A 1 244 ? -10.501 -26.134 11.265 1.00 87.69 244 GLY A O 1
ATOM 1819 N N . GLY A 1 245 ? -12.737 -25.902 11.194 1.00 93.25 245 GLY A N 1
ATOM 1820 C CA . GLY A 1 245 ? -12.832 -24.989 12.338 1.00 93.25 245 GLY A CA 1
ATOM 1821 C C . GLY A 1 245 ? -12.371 -23.562 12.035 1.00 93.25 245 GLY A C 1
ATOM 1822 O O . GLY A 1 245 ? -12.081 -22.807 12.959 1.00 93.25 245 GLY A O 1
ATOM 1823 N N . GLN A 1 246 ? -12.270 -23.200 10.754 1.00 96.25 246 GLN A N 1
ATOM 1824 C CA . GLN A 1 246 ? -12.062 -21.815 10.344 1.00 96.25 246 GLN A CA 1
ATOM 1825 C C . GLN A 1 246 ? -13.366 -21.020 10.463 1.00 96.25 246 GLN A C 1
ATOM 1827 O O . GLN A 1 246 ? -14.459 -21.581 10.381 1.00 96.25 246 GLN A O 1
ATOM 1832 N N . VAL A 1 247 ? -13.252 -19.704 10.596 1.00 98.06 247 VAL A N 1
ATOM 1833 C CA . VAL A 1 247 ? -14.383 -18.773 10.598 1.00 98.06 247 VAL A CA 1
ATOM 1834 C C . VAL A 1 247 ? -14.151 -17.712 9.534 1.00 98.06 247 VAL A C 1
ATOM 1836 O O . VAL A 1 247 ? -13.083 -17.106 9.479 1.00 98.06 247 VAL A O 1
ATOM 1839 N N . TRP A 1 248 ? -15.160 -17.482 8.699 1.00 97.44 248 TRP A N 1
ATOM 1840 C CA . TRP A 1 248 ? -15.248 -16.304 7.846 1.00 97.44 248 TRP A CA 1
ATOM 1841 C C . TRP A 1 248 ? -16.134 -15.268 8.528 1.00 97.44 248 TRP A C 1
ATOM 1843 O O . TRP A 1 248 ? -17.327 -15.495 8.719 1.00 97.44 248 TRP A O 1
ATOM 1853 N N . LEU A 1 249 ? -15.532 -14.161 8.936 1.00 97.69 249 LEU A N 1
ATOM 1854 C CA . LEU A 1 249 ? -16.203 -13.029 9.558 1.00 97.69 249 LEU A CA 1
ATOM 1855 C C . LEU A 1 249 ? -16.513 -11.981 8.493 1.00 97.69 249 LEU A C 1
ATOM 1857 O O . LEU A 1 249 ? -15.624 -11.652 7.710 1.00 97.69 249 LEU A O 1
ATOM 1861 N N . THR A 1 250 ? -17.723 -11.424 8.496 1.00 96.56 250 THR A N 1
ATOM 1862 C CA . THR A 1 250 ? -18.089 -10.252 7.683 1.00 96.56 250 THR A CA 1
ATOM 1863 C C . THR A 1 250 ? -18.625 -9.115 8.550 1.00 96.56 250 THR A C 1
ATOM 1865 O O . THR A 1 250 ? -19.226 -9.364 9.593 1.00 96.56 250 THR A O 1
ATOM 1868 N N . LEU A 1 251 ? -18.412 -7.867 8.126 1.00 94.94 251 LEU A N 1
ATOM 1869 C CA . LEU A 1 251 ? -18.956 -6.651 8.741 1.00 94.94 251 LEU A CA 1
ATOM 1870 C C . LEU A 1 251 ? -20.111 -6.097 7.887 1.00 94.94 251 LEU A C 1
ATOM 1872 O O . LEU A 1 251 ? -19.965 -5.068 7.236 1.00 94.94 251 LEU A O 1
ATOM 1876 N N . GLY A 1 252 ? -21.247 -6.796 7.853 1.00 91.00 252 GLY A N 1
ATOM 1877 C CA . GLY A 1 252 ? -22.400 -6.436 7.021 1.00 91.00 252 GLY A CA 1
ATOM 1878 C C . GLY A 1 252 ? -22.364 -7.028 5.609 1.00 91.00 252 GLY A C 1
ATOM 1879 O O . GLY A 1 252 ? -21.404 -7.690 5.210 1.00 91.00 252 GLY A O 1
ATOM 1880 N N . ASP A 1 253 ? -23.437 -6.792 4.854 1.00 87.19 253 ASP A N 1
ATOM 1881 C CA . ASP A 1 253 ? -23.608 -7.322 3.493 1.00 87.19 253 ASP A CA 1
ATOM 1882 C C . ASP A 1 253 ? -22.907 -6.457 2.429 1.00 87.19 253 ASP A C 1
ATOM 1884 O O . ASP A 1 253 ? -22.535 -6.958 1.367 1.00 87.19 253 ASP A O 1
ATOM 1888 N N . ASP A 1 254 ? -22.712 -5.168 2.723 1.00 87.25 254 ASP A N 1
ATOM 1889 C CA . ASP A 1 254 ? -22.071 -4.194 1.844 1.00 87.25 254 ASP A CA 1
ATOM 1890 C C . ASP A 1 254 ? -20.735 -3.723 2.454 1.00 87.25 254 ASP A C 1
ATOM 1892 O O . ASP A 1 254 ? -20.725 -3.073 3.502 1.00 87.25 254 ASP A O 1
ATOM 1896 N N . PRO A 1 255 ? -19.590 -4.005 1.813 1.00 86.25 255 PRO A N 1
ATOM 1897 C CA . PRO A 1 255 ? -18.297 -3.546 2.298 1.00 86.25 255 PRO A CA 1
ATOM 1898 C C . PRO A 1 255 ? -18.123 -2.021 2.281 1.00 86.25 255 PRO A C 1
ATOM 1900 O O . PRO A 1 255 ? -17.225 -1.513 2.949 1.00 86.25 255 PRO A O 1
ATOM 1903 N N . THR A 1 256 ? -18.926 -1.294 1.498 1.00 84.31 256 THR A N 1
ATOM 1904 C CA . THR A 1 256 ? -18.894 0.175 1.431 1.00 84.31 256 THR A CA 1
ATOM 1905 C C . THR A 1 256 ? -19.603 0.837 2.613 1.00 84.31 256 THR A C 1
ATOM 1907 O O . THR A 1 256 ? -19.304 1.987 2.926 1.00 84.31 256 THR A O 1
ATOM 1910 N N . ASP A 1 257 ? -20.457 0.090 3.321 1.00 87.56 257 ASP A N 1
ATOM 1911 C CA . ASP A 1 257 ? -21.159 0.542 4.528 1.00 87.56 257 ASP A CA 1
ATOM 1912 C C . ASP A 1 257 ? -20.355 0.289 5.818 1.00 87.56 257 ASP A C 1
ATOM 1914 O O . ASP A 1 257 ? -20.795 0.630 6.922 1.00 87.56 257 ASP A O 1
ATOM 1918 N N . VAL A 1 258 ? -19.164 -0.309 5.707 1.00 88.00 258 VAL A N 1
ATOM 1919 C CA . VAL A 1 258 ? -18.306 -0.597 6.859 1.00 88.00 258 VAL A CA 1
ATOM 1920 C C . VAL A 1 258 ? -17.813 0.706 7.480 1.00 88.00 258 VAL A C 1
ATOM 1922 O O . VAL A 1 258 ? -17.064 1.471 6.875 1.00 88.00 258 VAL A O 1
ATOM 1925 N N . THR A 1 259 ? -18.205 0.944 8.730 1.00 88.69 259 THR A N 1
ATOM 1926 C CA . THR A 1 259 ? -17.829 2.156 9.459 1.00 88.69 259 THR A CA 1
ATOM 1927 C C . THR A 1 259 ? -16.445 2.036 10.101 1.00 88.69 259 THR A C 1
ATOM 1929 O O . THR A 1 259 ? -15.996 0.952 10.485 1.00 88.69 259 THR A O 1
ATOM 1932 N N . ASP A 1 260 ? -15.793 3.179 10.329 1.00 84.00 260 ASP A N 1
ATOM 1933 C CA . ASP A 1 260 ? -14.542 3.235 11.099 1.00 84.00 260 ASP A CA 1
ATOM 1934 C C . ASP A 1 260 ? -14.689 2.673 12.517 1.00 84.00 260 ASP A C 1
ATOM 1936 O O . ASP A 1 260 ? -13.733 2.159 13.094 1.00 84.00 260 ASP A O 1
ATOM 1940 N N . GLU A 1 261 ? -15.871 2.816 13.118 1.00 86.62 261 GLU A N 1
ATOM 1941 C CA . GLU A 1 261 ? -16.165 2.258 14.436 1.00 86.62 261 GLU A CA 1
ATOM 1942 C C . GLU A 1 261 ? -16.201 0.729 14.391 1.00 86.62 261 GLU A C 1
ATOM 1944 O O . GLU A 1 261 ? -15.561 0.090 15.223 1.00 86.62 261 GLU A O 1
ATOM 1949 N N . ALA A 1 262 ? -16.842 0.142 13.375 1.00 90.81 262 ALA A N 1
ATOM 1950 C CA . ALA A 1 262 ? -16.845 -1.303 13.167 1.00 90.81 262 ALA A CA 1
ATOM 1951 C C . ALA A 1 262 ? -15.420 -1.849 12.973 1.00 90.81 262 ALA A C 1
ATOM 1953 O O . ALA A 1 262 ? -15.046 -2.833 13.613 1.00 90.81 262 ALA A O 1
ATOM 1954 N N . LEU A 1 263 ? -14.595 -1.178 12.160 1.00 89.81 263 LEU A N 1
ATOM 1955 C CA . LEU A 1 263 ? -13.190 -1.557 11.965 1.00 89.81 263 LEU A CA 1
ATOM 1956 C C . LEU A 1 263 ? -12.344 -1.371 13.231 1.00 89.81 263 LEU A C 1
ATOM 1958 O O . LEU A 1 263 ? -11.498 -2.218 13.515 1.00 89.81 263 LEU A O 1
ATOM 1962 N N . ARG A 1 264 ? -12.582 -0.323 14.036 1.00 88.25 264 ARG A N 1
ATOM 1963 C CA . ARG A 1 264 ? -11.929 -0.142 15.349 1.00 88.25 264 ARG A CA 1
ATOM 1964 C C . ARG A 1 264 ? -12.279 -1.261 16.319 1.00 88.25 264 ARG A C 1
ATOM 1966 O O . ARG A 1 264 ? -11.376 -1.797 16.960 1.00 88.25 264 ARG A O 1
ATOM 1973 N N . THR A 1 265 ? -13.550 -1.637 16.403 1.00 91.44 265 THR A N 1
ATOM 1974 C CA . THR A 1 265 ? -13.996 -2.745 17.254 1.00 91.44 265 THR A CA 1
ATOM 1975 C C . THR A 1 265 ? -13.405 -4.070 16.780 1.00 91.44 265 THR A C 1
ATOM 1977 O O . THR A 1 265 ? -12.884 -4.836 17.595 1.00 91.44 265 THR A O 1
ATOM 1980 N N . LEU A 1 266 ? -13.398 -4.319 15.465 1.00 94.38 266 LEU A N 1
ATOM 1981 C CA . LEU A 1 266 ? -12.769 -5.504 14.885 1.00 94.38 266 LEU A CA 1
ATOM 1982 C C . LEU A 1 266 ? -11.270 -5.552 15.206 1.00 94.38 266 LEU A C 1
ATOM 1984 O O . LEU A 1 266 ? -10.790 -6.561 15.715 1.00 94.38 266 LEU A O 1
ATOM 1988 N N . HIS A 1 267 ? -10.543 -4.458 14.979 1.00 91.38 267 HIS A N 1
ATOM 1989 C CA . HIS A 1 267 ? -9.123 -4.352 15.307 1.00 91.38 267 HIS A CA 1
ATOM 1990 C C . HIS A 1 267 ? -8.873 -4.651 16.790 1.00 91.38 267 HIS A C 1
ATOM 1992 O O . HIS A 1 267 ? -8.086 -5.542 17.104 1.00 91.38 267 HIS A O 1
ATOM 1998 N N . ALA A 1 268 ? -9.568 -3.970 17.704 1.00 90.94 268 ALA A N 1
ATOM 1999 C CA . ALA A 1 268 ? -9.397 -4.185 19.141 1.00 90.94 268 ALA A CA 1
ATOM 2000 C C . ALA A 1 268 ? -9.634 -5.652 19.541 1.00 90.94 268 ALA A C 1
ATOM 2002 O O . ALA A 1 268 ? -8.918 -6.191 20.385 1.00 90.94 268 ALA A O 1
ATOM 2003 N N . THR A 1 269 ? -10.597 -6.308 18.890 1.00 94.81 269 THR A N 1
ATOM 2004 C CA . THR A 1 269 ? -10.925 -7.720 19.116 1.00 94.81 269 THR A CA 1
ATOM 2005 C C . THR A 1 269 ? -9.852 -8.663 18.568 1.00 94.81 269 THR A C 1
ATOM 2007 O O . THR A 1 269 ? -9.513 -9.654 19.210 1.00 94.81 269 THR A O 1
ATOM 2010 N N . LEU A 1 270 ? -9.299 -8.363 17.390 1.00 94.44 270 LEU A N 1
ATOM 2011 C CA . LEU A 1 270 ? -8.304 -9.199 16.710 1.00 94.44 270 LEU A CA 1
ATOM 2012 C C . LEU A 1 270 ? -6.866 -8.949 17.172 1.00 94.44 270 LEU A C 1
ATOM 2014 O O . LEU A 1 270 ? -5.986 -9.745 16.845 1.00 94.44 270 LEU A O 1
ATOM 2018 N N . LEU A 1 271 ? -6.618 -7.898 17.958 1.00 90.88 271 LEU A N 1
ATOM 2019 C CA . LEU A 1 271 ? -5.292 -7.525 18.456 1.00 90.88 271 LEU A CA 1
ATOM 2020 C C . LEU A 1 271 ? -4.474 -8.702 19.034 1.00 90.88 271 LEU A C 1
ATOM 2022 O O . LEU A 1 271 ? -3.290 -8.791 18.716 1.00 90.88 271 LEU A O 1
ATOM 2026 N N . PRO A 1 272 ? -5.049 -9.655 19.800 1.00 92.31 272 PRO A N 1
ATOM 2027 C CA . PRO A 1 272 ? -4.303 -10.820 20.289 1.00 92.31 272 PRO A CA 1
ATOM 2028 C C . PRO A 1 272 ? -3.807 -11.782 19.193 1.00 92.31 272 PRO A C 1
ATOM 2030 O O . PRO A 1 272 ? -2.796 -12.463 19.384 1.00 92.31 272 PRO A O 1
ATOM 2033 N N . ALA A 1 273 ? -4.523 -11.865 18.066 1.00 91.31 273 ALA A N 1
ATOM 2034 C CA . ALA A 1 273 ? -4.200 -12.733 16.932 1.00 91.31 273 ALA A CA 1
ATOM 2035 C C . ALA A 1 273 ? -3.303 -12.050 15.891 1.00 91.31 273 ALA A C 1
ATOM 2037 O O . ALA A 1 273 ? -2.607 -12.736 15.137 1.00 91.31 273 ALA A O 1
ATOM 2038 N N . LEU A 1 274 ? -3.302 -10.716 15.849 1.00 87.88 274 LEU A N 1
ATOM 2039 C CA . LEU A 1 274 ? -2.433 -9.947 14.968 1.00 87.88 274 LEU A CA 1
ATOM 2040 C C . LEU A 1 274 ? -0.961 -10.161 15.327 1.00 87.88 274 LEU A C 1
ATOM 2042 O O . LEU A 1 274 ? -0.600 -10.470 16.469 1.00 87.88 274 LEU A O 1
ATOM 2046 N N . ALA A 1 275 ? -0.101 -10.026 14.316 1.00 76.81 275 ALA A N 1
ATOM 2047 C CA . ALA A 1 275 ? 1.329 -9.945 14.550 1.00 76.81 275 ALA A CA 1
ATOM 2048 C C . ALA A 1 275 ? 1.585 -8.790 15.520 1.00 76.81 275 ALA A C 1
ATOM 2050 O O . ALA A 1 275 ? 1.120 -7.670 15.291 1.00 76.81 275 ALA A O 1
ATOM 2051 N N . VAL A 1 276 ? 2.295 -9.081 16.613 1.00 67.06 276 VAL A N 1
ATOM 2052 C CA . VAL A 1 276 ? 2.761 -8.028 17.510 1.00 67.06 276 VAL A CA 1
ATOM 2053 C C . VAL A 1 276 ? 3.642 -7.135 16.650 1.00 67.06 276 VAL A C 1
ATOM 2055 O O . VAL A 1 276 ? 4.558 -7.675 16.020 1.00 67.06 276 VAL A O 1
ATOM 2058 N N . PRO A 1 277 ? 3.371 -5.819 16.585 1.00 59.56 277 PRO A N 1
ATOM 2059 C CA . PRO A 1 277 ? 4.295 -4.896 15.963 1.00 59.56 277 PRO A CA 1
ATOM 2060 C C . PRO A 1 277 ? 5.666 -5.212 16.538 1.00 59.56 277 PRO A C 1
ATOM 2062 O O . PRO A 1 277 ? 5.874 -5.092 17.750 1.00 59.56 277 PRO A O 1
ATOM 2065 N N . GLN A 1 278 ? 6.590 -5.678 15.703 1.00 48.97 278 GLN A N 1
ATOM 2066 C CA . GLN A 1 278 ? 7.983 -5.704 16.100 1.00 48.97 278 GLN A CA 1
ATOM 2067 C C . GLN A 1 278 ? 8.454 -4.248 16.057 1.00 48.97 278 GLN A C 1
ATOM 2069 O O . GLN A 1 278 ? 9.314 -3.874 15.275 1.00 48.97 278 GLN A O 1
ATOM 2074 N N . PHE A 1 279 ? 7.925 -3.425 16.969 1.00 41.38 279 PHE A N 1
ATOM 2075 C CA . PHE A 1 279 ? 8.686 -2.340 17.567 1.00 41.38 279 PHE A CA 1
ATOM 2076 C C . PHE A 1 279 ? 9.735 -2.972 18.479 1.00 41.38 279 PHE A C 1
ATOM 2078 O O . PHE A 1 279 ? 9.815 -2.720 19.678 1.00 41.38 279 PHE A O 1
ATOM 2085 N N . ASP A 1 280 ? 10.543 -3.852 17.907 1.00 34.78 280 ASP A N 1
ATOM 2086 C CA . ASP A 1 280 ? 11.865 -4.026 18.425 1.00 34.78 280 ASP A CA 1
ATOM 2087 C C . ASP A 1 280 ? 12.596 -2.755 17.986 1.00 34.78 280 ASP A C 1
ATOM 2089 O O . ASP A 1 280 ? 12.923 -2.557 16.815 1.00 34.78 280 ASP A O 1
ATOM 2093 N N . GLU A 1 281 ? 12.810 -1.843 18.940 1.00 35.59 281 GLU A N 1
ATOM 2094 C CA . GLU A 1 281 ? 13.692 -0.685 18.764 1.00 35.59 281 GLU A CA 1
ATOM 2095 C C . GLU A 1 281 ? 15.043 -1.094 18.140 1.00 35.59 281 GLU A C 1
ATOM 2097 O O . GLU A 1 281 ? 15.760 -0.236 17.623 1.00 35.59 281 GLU A O 1
ATOM 2102 N N . ALA A 1 282 ? 15.424 -2.381 18.179 1.00 34.22 282 ALA A N 1
ATOM 2103 C CA . ALA A 1 282 ? 16.596 -2.907 17.499 1.00 34.22 282 ALA A CA 1
ATOM 2104 C C . ALA A 1 282 ? 16.414 -3.174 15.986 1.00 34.22 282 ALA A C 1
ATOM 2106 O O . ALA A 1 282 ? 17.410 -3.086 15.268 1.00 34.22 282 ALA A O 1
ATOM 2107 N N . THR A 1 283 ? 15.207 -3.420 15.455 1.00 33.22 283 THR A N 1
ATOM 2108 C CA . THR A 1 283 ? 14.982 -3.639 14.006 1.00 33.22 283 THR A CA 1
ATOM 2109 C C . THR A 1 283 ? 14.717 -2.347 13.236 1.00 33.22 283 THR A C 1
ATOM 2111 O O . THR A 1 283 ? 15.232 -2.208 12.129 1.00 33.22 283 THR A O 1
ATOM 2114 N N . THR A 1 284 ? 14.112 -1.318 13.845 1.00 36.94 284 THR A N 1
ATOM 2115 C CA . THR A 1 284 ? 14.221 0.063 13.313 1.00 36.94 284 THR A CA 1
ATOM 2116 C C . THR A 1 284 ? 15.668 0.587 13.403 1.00 36.94 284 THR A C 1
ATOM 2118 O O . THR A 1 284 ? 16.058 1.492 12.671 1.00 36.94 284 THR A O 1
ATOM 2121 N N . ARG A 1 285 ? 16.516 -0.035 14.242 1.00 35.22 285 ARG A N 1
ATOM 2122 C CA . ARG A 1 285 ? 17.983 0.156 14.286 1.00 35.22 285 ARG A CA 1
ATOM 2123 C C . ARG A 1 285 ? 18.781 -0.823 13.408 1.00 35.22 285 ARG A C 1
ATOM 2125 O O . ARG A 1 285 ? 20.015 -0.789 13.453 1.00 35.22 285 ARG A O 1
ATOM 2132 N N . ALA A 1 286 ? 18.138 -1.678 12.605 1.00 34.97 286 ALA A N 1
ATOM 2133 C CA . ALA A 1 286 ? 18.845 -2.576 11.684 1.00 34.97 286 ALA A CA 1
ATOM 2134 C C . ALA A 1 286 ? 19.293 -1.884 10.383 1.00 34.97 286 ALA A C 1
ATOM 2136 O O . ALA A 1 286 ? 20.188 -2.386 9.702 1.00 34.97 286 ALA A O 1
ATOM 2137 N N . HIS A 1 287 ? 18.832 -0.660 10.112 1.00 42.50 287 HIS A N 1
ATOM 2138 C CA . HIS A 1 287 ? 19.737 0.338 9.553 1.00 42.50 287 HIS A CA 1
ATOM 2139 C C . HIS A 1 287 ? 20.657 0.743 10.690 1.00 42.50 287 HIS A C 1
ATOM 2141 O O . HIS A 1 287 ? 20.267 1.559 11.521 1.00 42.50 287 HIS A O 1
ATOM 2147 N N . ARG A 1 288 ? 21.835 0.106 10.790 1.00 46.91 288 ARG A N 1
ATOM 2148 C CA . ARG A 1 288 ? 22.831 0.460 11.810 1.00 46.91 288 ARG A CA 1
ATOM 2149 C C . ARG A 1 288 ? 22.899 1.978 11.862 1.00 46.91 288 ARG A C 1
ATOM 2151 O O . ARG A 1 288 ? 23.357 2.566 10.884 1.00 46.91 288 ARG A O 1
ATOM 2158 N N . ALA A 1 289 ? 22.447 2.572 12.971 1.00 52.97 289 ALA A N 1
ATOM 2159 C CA . ALA A 1 289 ? 22.705 3.969 13.262 1.00 52.97 289 ALA A CA 1
ATOM 2160 C C . ALA A 1 289 ? 24.206 4.149 13.057 1.00 52.97 289 ALA A C 1
ATOM 2162 O O . ALA A 1 289 ? 25.026 3.584 13.789 1.00 52.97 289 ALA A O 1
ATOM 2163 N N . THR A 1 290 ? 24.564 4.783 11.951 1.00 66.19 290 THR A N 1
ATOM 2164 C CA . THR A 1 290 ? 25.962 4.895 11.576 1.00 66.19 290 THR A CA 1
ATOM 2165 C C . THR A 1 290 ? 26.526 6.110 12.288 1.00 66.19 290 THR A C 1
ATOM 2167 O O . THR A 1 290 ? 25.799 7.021 12.677 1.00 66.19 290 THR A O 1
ATOM 2170 N N . THR A 1 291 ? 27.830 6.132 12.523 1.00 87.12 291 THR A N 1
ATOM 2171 C CA . THR A 1 291 ? 28.464 7.360 13.014 1.00 87.12 291 THR A CA 1
ATOM 2172 C C . THR A 1 291 ? 28.633 8.327 11.841 1.00 87.12 291 THR A C 1
ATOM 2174 O O . THR A 1 291 ? 28.701 7.872 10.700 1.00 87.12 291 THR A O 1
ATOM 2177 N N . PRO A 1 292 ? 28.802 9.641 12.067 1.00 92.12 292 PRO A N 1
ATOM 2178 C CA . PRO A 1 292 ? 29.190 10.564 10.999 1.00 92.12 292 PRO A CA 1
ATOM 2179 C C . PRO A 1 292 ? 30.401 10.075 10.186 1.00 92.12 292 PRO A C 1
ATOM 2181 O O . PRO A 1 292 ? 30.424 10.189 8.964 1.00 92.12 292 PRO A O 1
ATOM 2184 N N . ALA A 1 293 ? 31.391 9.465 10.850 1.00 91.62 293 ALA A N 1
ATOM 2185 C CA . ALA A 1 293 ? 32.544 8.854 10.189 1.00 91.62 293 ALA A CA 1
ATOM 2186 C C . ALA A 1 293 ? 32.163 7.610 9.365 1.00 91.62 293 ALA A C 1
ATOM 2188 O O . ALA A 1 293 ? 32.666 7.425 8.258 1.00 91.62 293 ALA A O 1
ATOM 2189 N N . GLY A 1 294 ? 31.256 6.780 9.883 1.00 88.06 294 GLY A N 1
ATOM 2190 C CA . GLY A 1 294 ? 30.721 5.622 9.173 1.00 88.06 294 GLY A CA 1
ATOM 2191 C C . GLY A 1 294 ? 29.926 6.019 7.930 1.00 88.06 294 GLY A C 1
ATOM 2192 O O . GLY A 1 294 ? 30.166 5.455 6.867 1.00 88.06 294 GLY A O 1
ATOM 2193 N N . LEU A 1 295 ? 29.047 7.024 8.025 1.00 90.81 295 LEU A N 1
ATOM 2194 C CA . LEU A 1 295 ? 28.291 7.543 6.881 1.00 90.81 295 LEU A CA 1
ATOM 2195 C C . LEU A 1 295 ? 29.225 8.086 5.799 1.00 90.81 295 LEU A C 1
ATOM 2197 O O . LEU A 1 295 ? 29.111 7.689 4.644 1.00 90.81 295 LEU A O 1
ATOM 2201 N N . ARG A 1 296 ? 30.213 8.908 6.186 1.00 94.38 296 ARG A N 1
ATOM 2202 C CA . ARG A 1 296 ? 31.256 9.398 5.268 1.00 94.38 296 ARG A CA 1
ATOM 2203 C C . ARG A 1 296 ? 31.958 8.251 4.549 1.00 94.38 296 ARG A C 1
ATOM 2205 O O . ARG A 1 296 ? 32.119 8.307 3.333 1.00 94.38 296 ARG A O 1
ATOM 2212 N N . SER A 1 297 ? 32.366 7.217 5.288 1.00 91.69 297 SER A N 1
ATOM 2213 C CA . SER A 1 297 ? 33.040 6.052 4.711 1.00 91.69 297 SER A CA 1
ATOM 2214 C C . SER A 1 297 ? 32.146 5.308 3.719 1.00 91.69 297 SER A C 1
ATOM 2216 O O . SER A 1 297 ? 32.620 4.948 2.646 1.00 91.69 297 SER A O 1
ATOM 2218 N N . MET A 1 298 ? 30.875 5.083 4.058 1.00 88.38 298 MET A N 1
ATOM 2219 C CA . MET A 1 298 ? 29.932 4.367 3.193 1.00 88.38 298 MET A CA 1
ATOM 2220 C C . MET A 1 298 ? 29.622 5.159 1.927 1.00 88.38 298 MET A C 1
ATOM 2222 O O . MET A 1 298 ? 29.745 4.625 0.832 1.00 88.38 298 MET A O 1
ATOM 2226 N N . TRP A 1 299 ? 29.283 6.441 2.055 1.00 94.56 299 TRP A N 1
ATOM 2227 C CA . TRP A 1 299 ? 28.939 7.273 0.904 1.00 94.56 299 TRP A CA 1
ATOM 2228 C C . TRP A 1 299 ? 30.142 7.542 -0.003 1.00 94.56 299 TRP A C 1
ATOM 2230 O O . TRP A 1 299 ? 29.992 7.540 -1.221 1.00 94.56 299 TRP A O 1
ATOM 2240 N N . SER A 1 300 ? 31.348 7.691 0.556 1.00 95.25 300 SER A N 1
ATOM 2241 C CA . SER A 1 300 ? 32.569 7.760 -0.262 1.00 95.25 300 SER A CA 1
ATOM 2242 C C . SER A 1 300 ? 32.811 6.450 -1.013 1.00 95.25 300 SER A C 1
ATOM 2244 O O . SER A 1 300 ? 33.138 6.483 -2.193 1.00 95.25 300 SER A O 1
ATOM 2246 N N . GLY A 1 301 ? 32.616 5.300 -0.355 1.00 89.25 301 GLY A N 1
ATOM 2247 C CA . GLY A 1 301 ? 32.730 3.988 -0.995 1.00 89.25 301 GLY A CA 1
ATOM 2248 C C . GLY A 1 301 ? 31.729 3.814 -2.137 1.00 89.25 301 GLY A C 1
ATOM 2249 O O . GLY A 1 301 ? 32.126 3.492 -3.251 1.00 89.25 301 GLY A O 1
ATOM 2250 N N . ALA A 1 302 ? 30.459 4.141 -1.895 1.00 87.94 302 ALA A N 1
ATOM 2251 C CA . ALA A 1 302 ? 29.404 4.092 -2.904 1.00 87.94 302 ALA A CA 1
ATOM 2252 C C . ALA A 1 302 ? 29.668 5.036 -4.092 1.00 87.94 302 ALA A C 1
ATOM 2254 O O . ALA A 1 302 ? 29.358 4.696 -5.232 1.00 87.94 302 ALA A O 1
ATOM 2255 N N . LEU A 1 303 ? 30.272 6.205 -3.857 1.00 95.19 303 LEU A N 1
ATOM 2256 C CA . LEU A 1 303 ? 30.692 7.107 -4.931 1.00 95.19 303 LEU A CA 1
ATOM 2257 C C . LEU A 1 303 ? 31.830 6.509 -5.773 1.00 95.19 303 LEU A C 1
ATOM 2259 O O . LEU A 1 303 ? 31.800 6.601 -7.000 1.00 95.19 303 LEU A O 1
ATOM 2263 N N . GLU A 1 304 ? 32.826 5.885 -5.144 1.00 93.06 304 GLU A N 1
ATOM 2264 C CA . GLU A 1 304 ? 33.913 5.208 -5.863 1.00 93.06 304 GLU A CA 1
ATOM 2265 C C . GLU A 1 304 ? 33.412 3.988 -6.650 1.00 93.06 304 GLU A C 1
ATOM 2267 O O . GLU A 1 304 ? 33.843 3.760 -7.784 1.00 93.06 304 GLU A O 1
ATOM 2272 N N . GLU A 1 305 ? 32.451 3.242 -6.105 1.00 84.44 305 GLU A N 1
ATOM 2273 C CA . GLU A 1 305 ? 31.757 2.163 -6.813 1.00 84.44 305 GLU A CA 1
ATOM 2274 C C . GLU A 1 305 ? 30.981 2.699 -8.022 1.00 84.44 305 GLU A C 1
ATOM 2276 O O . GLU A 1 305 ? 31.140 2.185 -9.130 1.00 84.44 305 GLU A O 1
ATOM 2281 N N . ALA A 1 306 ? 30.213 3.780 -7.851 1.00 83.69 306 ALA A N 1
ATOM 2282 C CA . ALA A 1 306 ? 29.484 4.420 -8.942 1.00 83.69 306 ALA A CA 1
ATOM 2283 C C . ALA A 1 306 ? 30.424 4.898 -10.061 1.00 83.69 306 ALA A C 1
ATOM 2285 O O . ALA A 1 306 ? 30.161 4.654 -11.239 1.00 83.69 306 ALA A O 1
ATOM 2286 N N . ARG A 1 307 ? 31.560 5.511 -9.702 1.00 89.88 307 ARG A N 1
ATOM 2287 C CA . ARG A 1 307 ? 32.607 5.921 -10.652 1.00 89.88 307 ARG A CA 1
ATOM 2288 C C . ARG A 1 307 ? 33.221 4.733 -11.381 1.00 89.88 307 ARG A C 1
ATOM 2290 O O . ARG A 1 307 ? 33.399 4.796 -12.596 1.00 89.88 307 ARG A O 1
ATOM 2297 N N . SER A 1 308 ? 33.509 3.651 -10.661 1.00 86.75 308 SER A N 1
ATOM 2298 C CA . SER A 1 308 ? 34.045 2.412 -11.240 1.00 86.75 308 SER A CA 1
ATOM 2299 C C . SER A 1 308 ? 33.059 1.769 -12.219 1.00 86.75 308 SER A C 1
ATOM 2301 O O . SER A 1 308 ? 33.473 1.212 -13.233 1.00 86.75 308 SER A O 1
ATOM 2303 N N . ALA A 1 309 ? 31.760 1.909 -11.954 1.00 84.38 309 ALA A N 1
ATOM 2304 C CA . ALA A 1 309 ? 30.668 1.491 -12.827 1.00 84.38 309 ALA A CA 1
ATOM 2305 C C . ALA A 1 309 ? 30.302 2.523 -13.917 1.00 84.38 309 ALA A C 1
ATOM 2307 O O . ALA A 1 309 ? 29.317 2.334 -14.625 1.00 84.38 309 ALA A O 1
ATOM 2308 N N . LEU A 1 310 ? 31.074 3.609 -14.065 1.00 91.69 310 LEU A N 1
ATOM 2309 C CA . LEU A 1 310 ? 30.840 4.699 -15.024 1.00 91.69 310 LEU A CA 1
ATOM 2310 C C . LEU A 1 310 ? 29.487 5.424 -14.863 1.00 91.69 310 LEU A C 1
ATOM 2312 O O . LEU A 1 310 ? 29.025 6.082 -15.795 1.00 91.69 310 LEU A O 1
ATOM 2316 N N . ARG A 1 311 ? 28.863 5.368 -13.679 1.00 87.31 311 ARG A N 1
ATOM 2317 C CA . ARG A 1 311 ? 27.659 6.147 -13.355 1.00 87.31 311 ARG A CA 1
ATOM 2318 C C . ARG A 1 311 ? 28.048 7.549 -12.896 1.00 87.31 311 ARG A C 1
ATOM 2320 O O . ARG A 1 311 ? 28.247 7.805 -11.709 1.00 87.31 311 ARG A O 1
ATOM 2327 N N . THR A 1 312 ? 28.158 8.460 -13.855 1.00 89.62 312 THR A N 1
ATOM 2328 C CA . THR A 1 312 ? 28.532 9.862 -13.607 1.00 89.62 312 THR A CA 1
ATOM 2329 C C . THR A 1 312 ? 27.341 10.789 -13.364 1.00 89.62 312 THR A C 1
ATOM 2331 O O . THR A 1 312 ? 27.542 11.880 -12.844 1.00 89.62 312 THR A O 1
ATOM 2334 N N . GLU A 1 313 ? 26.128 10.357 -13.704 1.00 90.62 313 GLU A N 1
ATOM 2335 C CA . GLU A 1 313 ? 24.877 11.114 -13.566 1.00 90.62 313 GLU A CA 1
ATOM 2336 C C . GLU A 1 313 ? 23.812 10.255 -12.865 1.00 90.62 313 GLU A C 1
ATOM 2338 O O . GLU A 1 313 ? 23.780 9.031 -13.042 1.00 90.62 313 GLU A O 1
ATOM 2343 N N . GLY A 1 314 ? 22.949 10.911 -12.092 1.00 86.50 314 GLY A N 1
ATOM 2344 C CA . GLY A 1 314 ? 21.695 10.392 -11.547 1.00 86.50 314 GLY A CA 1
ATOM 2345 C C . GLY A 1 314 ? 20.503 11.233 -12.017 1.00 86.50 314 GLY A C 1
ATOM 2346 O O . GLY A 1 314 ? 20.631 12.073 -12.908 1.00 86.50 314 GLY A O 1
ATOM 2347 N N . ASP A 1 315 ? 19.342 11.033 -11.400 1.00 85.69 315 ASP A N 1
ATOM 2348 C CA . ASP A 1 315 ? 18.081 11.648 -11.841 1.00 85.69 315 ASP A CA 1
ATOM 2349 C C . ASP A 1 315 ? 18.064 13.181 -11.681 1.00 85.69 315 ASP A C 1
ATOM 2351 O O . ASP A 1 315 ? 17.376 13.881 -12.426 1.00 85.69 315 ASP A O 1
ATOM 2355 N N . PHE A 1 316 ? 18.849 13.712 -10.736 1.00 87.88 316 PHE A N 1
ATOM 2356 C CA . PHE A 1 316 ? 18.876 15.136 -10.370 1.00 87.88 316 PHE A CA 1
ATOM 2357 C C . PHE A 1 316 ? 20.222 15.825 -10.655 1.00 87.88 316 PHE A C 1
ATOM 2359 O O . PHE A 1 316 ? 20.449 16.960 -10.228 1.00 87.88 316 PHE A O 1
ATOM 2366 N N . GLY A 1 317 ? 21.122 15.160 -11.386 1.00 91.38 317 GLY A N 1
ATOM 2367 C CA . GLY A 1 317 ? 22.433 15.686 -11.769 1.00 91.38 317 GLY A CA 1
ATOM 2368 C C . GLY A 1 317 ? 23.594 14.754 -11.411 1.00 91.38 317 GLY A C 1
ATOM 2369 O O . GLY A 1 317 ? 23.389 13.551 -11.233 1.00 91.38 317 GLY A O 1
ATOM 2370 N N . PRO A 1 318 ? 24.823 15.288 -11.283 1.00 95.19 318 PRO A N 1
ATOM 2371 C CA . PRO A 1 318 ? 26.014 14.461 -11.141 1.00 95.19 318 PRO A CA 1
ATOM 2372 C C . PRO A 1 318 ? 26.004 13.590 -9.882 1.00 95.19 318 PRO A C 1
ATOM 2374 O O . PRO A 1 318 ? 25.732 14.077 -8.776 1.00 95.19 318 PRO A O 1
ATOM 2377 N N . THR A 1 319 ? 26.398 12.324 -10.035 1.00 93.75 319 THR A N 1
ATOM 2378 C CA . THR A 1 319 ? 26.563 11.394 -8.908 1.00 93.75 319 THR A CA 1
ATOM 2379 C C . THR A 1 319 ? 27.615 11.918 -7.925 1.00 93.75 319 THR A C 1
ATOM 2381 O O . THR A 1 319 ? 28.727 12.288 -8.316 1.00 93.75 319 THR A O 1
ATOM 2384 N N . GLY A 1 320 ? 27.303 11.892 -6.630 1.00 95.19 320 GLY A N 1
ATOM 2385 C CA . GLY A 1 320 ? 28.158 12.373 -5.544 1.00 95.19 320 GLY A CA 1
ATOM 2386 C C . GLY A 1 320 ? 27.864 13.802 -5.086 1.00 95.19 320 GLY A C 1
ATOM 2387 O O . GLY A 1 320 ? 28.598 14.326 -4.243 1.00 95.19 320 GLY A O 1
ATOM 2388 N N . SER A 1 321 ? 26.807 14.433 -5.599 1.00 95.38 321 SER A N 1
ATOM 2389 C CA . SER A 1 321 ? 26.364 15.766 -5.169 1.00 95.38 321 SER A CA 1
ATOM 2390 C C . SER A 1 321 ? 26.069 15.829 -3.663 1.00 95.38 321 SER A C 1
ATOM 2392 O O . SER A 1 321 ? 26.412 16.805 -2.998 1.00 95.38 321 SER A O 1
ATOM 2394 N N . THR A 1 322 ? 25.512 14.764 -3.086 1.00 96.00 322 THR A N 1
ATOM 2395 C CA . THR A 1 322 ? 25.214 14.677 -1.646 1.00 96.00 322 THR A CA 1
ATOM 2396 C C . THR A 1 322 ? 26.458 14.453 -0.793 1.00 96.00 322 THR A C 1
ATOM 2398 O O . THR A 1 322 ? 26.539 14.962 0.324 1.00 96.00 322 THR A O 1
ATOM 2401 N N . VAL A 1 323 ? 27.483 13.785 -1.334 1.00 96.19 323 VAL A N 1
ATOM 2402 C CA . VAL A 1 323 ? 28.798 13.665 -0.681 1.00 96.19 323 VAL A CA 1
ATOM 2403 C C . VAL A 1 323 ? 29.458 15.037 -0.545 1.00 96.19 323 VAL A C 1
ATOM 2405 O O . VAL A 1 323 ? 30.066 15.319 0.486 1.00 96.19 323 VAL A O 1
ATOM 2408 N N . ALA A 1 324 ? 29.303 15.909 -1.547 1.00 95.06 324 ALA A N 1
ATOM 2409 C CA . ALA A 1 324 ? 29.895 17.248 -1.549 1.00 95.06 324 ALA A CA 1
ATOM 2410 C C . ALA A 1 324 ? 29.345 18.167 -0.443 1.00 95.06 324 ALA A C 1
ATOM 2412 O O . ALA A 1 324 ? 30.057 19.063 0.008 1.00 95.06 324 ALA A O 1
ATOM 2413 N N . VAL A 1 325 ? 28.111 17.932 0.015 1.00 96.88 325 VAL A N 1
ATOM 2414 C CA . VAL A 1 325 ? 27.446 18.726 1.068 1.00 96.88 325 VAL A CA 1
ATOM 2415 C C . VAL A 1 325 ? 27.293 17.986 2.396 1.00 96.88 325 VAL A C 1
ATOM 2417 O O . VAL A 1 325 ? 26.716 18.517 3.345 1.00 96.88 325 VAL A O 1
ATOM 2420 N N . LEU A 1 326 ? 27.817 16.764 2.502 1.00 96.12 326 LEU A N 1
ATOM 2421 C CA . LEU A 1 326 ? 27.631 15.919 3.681 1.00 96.12 326 LEU A CA 1
ATOM 2422 C C . LEU A 1 326 ? 28.145 16.590 4.967 1.00 96.12 326 LEU A C 1
ATOM 2424 O O . LEU A 1 326 ? 27.532 16.469 6.025 1.00 96.12 326 LEU A O 1
ATOM 2428 N N . ASP A 1 327 ? 29.234 17.349 4.876 1.00 95.38 327 ASP A N 1
ATOM 2429 C CA . ASP A 1 327 ? 29.842 18.047 6.015 1.00 95.38 327 ASP A CA 1
ATOM 2430 C C . ASP A 1 327 ? 28.971 19.180 6.567 1.00 95.38 327 ASP A C 1
ATOM 2432 O O . ASP A 1 327 ? 29.088 19.524 7.744 1.00 95.38 327 ASP A O 1
ATOM 2436 N N . ASP A 1 328 ? 28.078 19.713 5.738 1.00 96.88 328 ASP A N 1
ATOM 2437 C CA . ASP A 1 328 ? 27.109 20.735 6.117 1.00 96.88 328 ASP A CA 1
ATOM 2438 C C . ASP A 1 328 ? 25.816 20.143 6.682 1.00 96.88 328 ASP A C 1
ATOM 2440 O O . ASP A 1 328 ? 25.164 20.782 7.509 1.00 96.88 328 ASP A O 1
ATOM 2444 N N . LEU A 1 329 ? 25.472 18.918 6.278 1.00 96.88 329 LEU A N 1
ATOM 2445 C CA . LEU A 1 329 ? 24.284 18.195 6.737 1.00 96.88 329 LEU A CA 1
ATOM 2446 C C . LEU A 1 329 ? 24.516 17.443 8.055 1.00 96.88 329 LEU A C 1
ATOM 2448 O O . LEU A 1 329 ? 23.644 17.416 8.918 1.00 96.88 329 LEU A O 1
ATOM 2452 N N . LEU A 1 330 ? 25.700 16.860 8.256 1.00 95.88 330 LEU A N 1
ATOM 2453 C CA . LEU A 1 330 ? 26.020 16.077 9.457 1.00 95.88 330 LEU A CA 1
ATOM 2454 C C . LEU A 1 330 ? 25.808 16.815 10.798 1.00 95.88 330 LEU A C 1
ATOM 2456 O O . LEU A 1 330 ? 25.352 16.167 11.739 1.00 95.88 330 LEU A O 1
ATOM 2460 N N . PRO A 1 331 ? 26.111 18.123 10.942 1.00 96.19 331 PRO A N 1
ATOM 2461 C CA . PRO A 1 331 ? 25.885 18.847 12.197 1.00 96.19 331 PRO A CA 1
ATOM 2462 C C . PRO A 1 331 ? 24.410 18.996 12.587 1.00 96.19 331 PRO A C 1
ATOM 2464 O O . PRO A 1 331 ? 24.120 19.208 13.761 1.00 96.19 331 PRO A O 1
ATOM 2467 N N . VAL A 1 332 ? 23.506 18.915 11.609 1.00 95.44 332 VAL A N 1
ATOM 2468 C CA . VAL A 1 332 ? 22.050 19.061 11.771 1.00 95.44 332 VAL A CA 1
ATOM 2469 C C . VAL A 1 332 ? 21.317 17.731 11.579 1.00 95.44 332 VAL A C 1
ATOM 2471 O O . VAL A 1 332 ? 20.093 17.689 11.508 1.00 95.44 332 VAL A O 1
ATOM 2474 N N . ALA A 1 333 ? 22.060 16.627 11.495 1.00 94.06 333 ALA A N 1
ATOM 2475 C CA . ALA A 1 333 ? 21.497 15.307 11.298 1.00 94.06 333 ALA A CA 1
ATOM 2476 C C . ALA A 1 333 ? 20.768 14.820 12.555 1.00 94.06 333 ALA A C 1
ATOM 2478 O O . ALA A 1 333 ? 21.351 14.752 13.639 1.00 94.06 333 ALA A O 1
ATOM 2479 N N . THR A 1 334 ? 19.514 14.414 12.393 1.00 89.12 334 THR A N 1
ATOM 2480 C CA . THR A 1 334 ? 18.724 13.765 13.446 1.00 89.12 334 THR A CA 1
ATOM 2481 C C . THR A 1 334 ? 18.821 12.247 13.352 1.00 89.12 334 THR A C 1
ATOM 2483 O O . THR A 1 334 ? 18.805 11.567 14.376 1.00 89.12 334 THR A O 1
ATOM 2486 N N . THR A 1 335 ? 18.982 11.713 12.136 1.00 87.12 335 THR A N 1
ATOM 2487 C CA . THR A 1 335 ? 19.084 10.272 11.873 1.00 87.12 335 THR A CA 1
ATOM 2488 C C . THR A 1 335 ? 20.108 9.992 10.777 1.00 87.12 335 THR A C 1
ATOM 2490 O O . THR A 1 335 ? 20.131 10.669 9.752 1.00 87.12 335 THR A O 1
ATOM 2493 N N . LEU A 1 336 ? 20.943 8.968 10.978 1.00 87.12 336 LEU A N 1
ATOM 2494 C CA . LEU A 1 336 ? 21.942 8.513 10.008 1.00 87.12 336 LEU A CA 1
ATOM 2495 C C . LEU A 1 336 ? 21.637 7.068 9.594 1.00 87.12 336 LEU A C 1
ATOM 2497 O O . LEU A 1 336 ? 21.781 6.150 10.408 1.00 87.12 336 LEU A O 1
ATOM 2501 N N . LEU A 1 337 ? 21.251 6.874 8.335 1.00 82.12 337 LEU A N 1
ATOM 2502 C CA . LEU A 1 337 ? 20.978 5.577 7.713 1.00 82.12 337 LEU A CA 1
ATOM 2503 C C . LEU A 1 337 ? 22.100 5.234 6.712 1.00 82.12 337 LEU A C 1
ATOM 2505 O O . LEU A 1 337 ? 22.850 6.118 6.301 1.00 82.12 337 LEU A O 1
ATOM 2509 N N . PRO A 1 338 ? 22.274 3.962 6.312 1.00 79.75 338 PRO A N 1
ATOM 2510 C CA . PRO A 1 338 ? 23.317 3.579 5.360 1.00 79.75 338 PRO A CA 1
ATOM 2511 C C . PRO A 1 338 ? 23.275 4.340 4.027 1.00 79.75 338 PRO A C 1
ATOM 2513 O O . PRO A 1 338 ? 24.321 4.745 3.518 1.00 79.75 338 PRO A O 1
ATOM 2516 N N . ASP A 1 339 ? 22.080 4.571 3.489 1.00 82.50 339 ASP A N 1
ATOM 2517 C CA . ASP A 1 339 ? 21.834 5.195 2.186 1.00 82.50 339 ASP A CA 1
ATOM 2518 C C . ASP A 1 339 ? 21.107 6.545 2.281 1.00 82.50 339 ASP A C 1
ATOM 2520 O O . ASP A 1 339 ? 20.831 7.155 1.252 1.00 82.50 339 ASP A O 1
ATOM 2524 N N . ALA A 1 340 ? 20.823 7.038 3.488 1.00 90.31 340 ALA A N 1
ATOM 2525 C CA . ALA A 1 340 ? 20.113 8.294 3.694 1.00 90.31 340 ALA A CA 1
ATOM 2526 C C . ALA A 1 340 ? 20.510 8.986 5.006 1.00 90.31 340 ALA A C 1
ATOM 2528 O O . ALA A 1 340 ? 21.017 8.362 5.938 1.00 90.31 340 ALA A O 1
ATOM 2529 N N . LEU A 1 341 ? 20.250 10.285 5.110 1.00 93.88 341 LEU A N 1
ATOM 2530 C CA . LEU A 1 341 ? 20.290 11.012 6.378 1.00 93.88 341 LEU A CA 1
ATOM 2531 C C . LEU A 1 341 ? 19.052 11.897 6.512 1.00 93.88 341 LEU A C 1
ATOM 2533 O O . LEU A 1 341 ? 18.636 12.511 5.535 1.00 93.88 341 LEU A O 1
ATOM 2537 N N . LEU A 1 342 ? 18.500 11.981 7.723 1.00 94.12 342 LEU A N 1
ATOM 2538 C CA . LEU A 1 342 ? 17.468 12.956 8.081 1.00 94.12 342 LEU A CA 1
ATOM 2539 C C . LEU A 1 342 ? 18.125 14.122 8.816 1.00 94.12 342 LEU A C 1
ATOM 2541 O O . LEU A 1 342 ? 19.037 13.905 9.622 1.00 94.12 342 LEU A O 1
ATOM 2545 N N . PHE A 1 343 ? 17.666 15.342 8.566 1.00 95.81 343 PHE A N 1
ATOM 2546 C CA . PHE A 1 343 ? 18.198 16.549 9.184 1.00 95.81 343 PHE A CA 1
ATOM 2547 C C . PHE A 1 343 ? 17.092 17.507 9.623 1.00 95.81 343 PHE A C 1
ATOM 2549 O O . PHE A 1 343 ? 16.037 17.589 9.002 1.00 95.81 343 PHE A O 1
ATOM 2556 N N . GLU A 1 344 ? 17.360 18.270 10.681 1.00 95.12 344 GLU A N 1
ATOM 2557 C CA . GLU A 1 344 ? 16.503 19.351 11.169 1.00 95.12 344 GLU A CA 1
ATOM 2558 C C . GLU A 1 344 ? 17.357 20.528 11.646 1.00 95.12 344 GLU A C 1
ATOM 2560 O O . GLU A 1 344 ? 18.426 20.345 12.226 1.00 95.12 344 GLU A O 1
ATOM 2565 N N . GLY A 1 345 ? 16.879 21.755 11.439 1.00 94.62 345 GLY A N 1
ATOM 2566 C CA . GLY A 1 345 ? 17.582 22.957 11.898 1.00 94.62 345 GLY A CA 1
ATOM 2567 C C . GLY A 1 345 ? 18.628 23.486 10.911 1.00 94.62 345 GLY A C 1
ATOM 2568 O O . GLY A 1 345 ? 19.475 24.300 11.286 1.00 94.62 345 GLY A O 1
ATOM 2569 N N . LEU A 1 346 ? 18.592 23.055 9.647 1.00 97.50 346 LEU A N 1
ATOM 2570 C CA . LEU A 1 346 ? 19.470 23.582 8.603 1.00 97.50 346 LEU A CA 1
ATOM 2571 C C . LEU A 1 346 ? 19.119 25.053 8.330 1.00 97.50 346 LEU A C 1
ATOM 2573 O O . LEU A 1 346 ? 17.995 25.369 7.954 1.00 97.50 346 LEU A O 1
ATOM 2577 N N . GLY A 1 347 ? 20.080 25.964 8.478 1.00 95.06 347 GLY A N 1
ATOM 2578 C CA . GLY A 1 347 ? 19.831 27.392 8.272 1.00 95.06 347 GLY A CA 1
ATOM 2579 C C . GLY A 1 347 ? 21.073 28.202 7.918 1.00 95.06 347 GLY A C 1
ATOM 2580 O O . GLY A 1 347 ? 22.195 27.685 7.879 1.00 95.06 347 GLY A O 1
ATOM 2581 N N . GLY A 1 348 ? 20.864 29.492 7.649 1.00 90.56 348 GLY A N 1
ATOM 2582 C CA . GLY A 1 348 ? 21.897 30.518 7.507 1.00 90.56 348 GLY A CA 1
ATOM 2583 C C . GLY A 1 348 ? 23.138 30.072 6.711 1.00 90.56 348 GLY A C 1
ATOM 2584 O O . GLY A 1 348 ? 23.030 29.788 5.516 1.00 90.56 348 GLY A O 1
ATOM 2585 N N . PRO A 1 349 ? 24.334 29.998 7.335 1.00 93.50 349 PRO A N 1
ATOM 2586 C CA . PRO A 1 349 ? 25.569 29.669 6.623 1.00 93.50 349 PRO A CA 1
ATOM 2587 C C . PRO A 1 349 ? 25.574 28.305 5.922 1.00 93.50 349 PRO A C 1
ATOM 2589 O O . PRO A 1 349 ? 26.188 28.187 4.864 1.00 93.50 349 PRO A O 1
ATOM 2592 N N . ALA A 1 350 ? 24.941 27.280 6.503 1.00 95.69 350 ALA A N 1
ATOM 2593 C CA . ALA A 1 350 ? 24.886 25.953 5.889 1.00 95.69 350 ALA A CA 1
ATOM 2594 C C . ALA A 1 350 ? 23.987 25.977 4.647 1.00 95.69 350 ALA A C 1
ATOM 2596 O O . ALA A 1 350 ? 24.383 25.481 3.596 1.00 95.69 350 ALA A O 1
ATOM 2597 N N . ALA A 1 351 ? 22.849 26.676 4.719 1.00 97.81 351 ALA A N 1
ATOM 2598 C CA . ALA A 1 351 ? 21.959 26.846 3.575 1.00 97.81 351 ALA A CA 1
ATOM 2599 C C . ALA A 1 351 ? 22.651 27.546 2.385 1.00 97.81 351 ALA A C 1
ATOM 2601 O O . ALA A 1 351 ? 22.518 27.111 1.243 1.00 97.81 351 ALA A O 1
ATOM 2602 N N . THR A 1 352 ? 23.468 28.578 2.646 1.00 97.75 352 THR A N 1
ATOM 2603 C CA . THR A 1 352 ? 24.267 29.248 1.600 1.00 97.75 352 THR A CA 1
ATOM 2604 C C . THR A 1 352 ? 25.278 28.308 0.934 1.00 97.75 352 THR A C 1
ATOM 2606 O O . THR A 1 352 ? 25.460 28.363 -0.284 1.00 97.75 352 THR A O 1
ATOM 2609 N N . ARG A 1 353 ? 25.947 27.446 1.713 1.00 97.88 353 ARG A N 1
ATOM 2610 C CA . ARG A 1 353 ? 26.936 26.500 1.172 1.00 97.88 353 ARG A CA 1
ATOM 2611 C C . ARG A 1 353 ? 26.277 25.423 0.320 1.00 97.88 353 ARG A C 1
ATOM 2613 O O . ARG A 1 353 ? 26.733 25.206 -0.799 1.00 97.88 353 ARG A O 1
ATOM 2620 N N . LEU A 1 354 ? 25.159 24.857 0.777 1.00 97.94 354 LEU A N 1
ATOM 2621 C CA . LEU A 1 354 ? 24.365 23.911 -0.013 1.00 97.94 354 LEU A CA 1
ATOM 2622 C C . LEU A 1 354 ? 23.896 24.526 -1.336 1.00 97.94 354 LEU A C 1
ATOM 2624 O O . LEU A 1 354 ? 24.100 23.927 -2.386 1.00 97.94 354 LEU A O 1
ATOM 2628 N N . ALA A 1 355 ? 23.357 25.750 -1.305 1.00 97.06 355 ALA A N 1
ATOM 2629 C CA . ALA A 1 355 ? 22.874 26.437 -2.506 1.00 97.06 355 ALA A CA 1
ATOM 2630 C C . ALA A 1 355 ? 23.981 26.716 -3.539 1.00 97.06 355 ALA A C 1
ATOM 2632 O O . ALA A 1 355 ? 23.689 26.925 -4.711 1.00 97.06 355 ALA A O 1
ATOM 2633 N N . THR A 1 356 ? 25.244 26.747 -3.101 1.00 96.94 356 THR A N 1
ATOM 2634 C CA . THR A 1 356 ? 26.411 26.954 -3.973 1.00 96.94 356 THR A CA 1
ATOM 2635 C C . THR A 1 356 ? 26.988 25.634 -4.489 1.00 96.94 356 THR A C 1
ATOM 2637 O O . THR A 1 356 ? 27.545 25.596 -5.583 1.00 96.94 356 THR A O 1
ATOM 2640 N N . ALA A 1 357 ? 26.916 24.573 -3.685 1.00 96.75 357 ALA A N 1
ATOM 2641 C CA . ALA A 1 357 ? 27.565 23.296 -3.966 1.00 96.75 357 ALA A CA 1
ATOM 2642 C C . ALA A 1 357 ? 26.691 22.328 -4.777 1.00 96.75 357 ALA A C 1
ATOM 2644 O O . ALA A 1 357 ? 27.232 21.500 -5.507 1.00 96.75 357 ALA A O 1
ATOM 2645 N N . LEU A 1 358 ? 25.365 22.407 -4.635 1.00 97.44 358 LEU A N 1
ATOM 2646 C CA . LEU A 1 358 ? 24.435 21.497 -5.302 1.00 97.44 358 LEU A CA 1
ATOM 2647 C C . LEU A 1 358 ? 24.174 21.919 -6.760 1.00 97.44 358 LEU A C 1
ATOM 2649 O O . LEU A 1 358 ? 24.165 23.114 -7.058 1.00 97.44 358 LEU A O 1
ATOM 2653 N N . PRO A 1 359 ? 23.959 20.957 -7.676 1.00 95.94 359 PRO A N 1
ATOM 2654 C CA . PRO A 1 359 ? 23.673 21.244 -9.078 1.00 95.94 359 PRO A CA 1
ATOM 2655 C C . PRO A 1 359 ? 22.266 21.826 -9.268 1.00 95.94 359 PRO A C 1
ATOM 2657 O O . PRO A 1 359 ? 21.350 21.529 -8.500 1.00 95.94 359 PRO A O 1
ATOM 2660 N N . ASP A 1 360 ? 22.071 22.587 -10.349 1.00 95.88 360 ASP A N 1
ATOM 2661 C CA . ASP A 1 360 ? 20.781 23.215 -10.673 1.00 95.88 360 ASP A CA 1
ATOM 2662 C C . ASP A 1 360 ? 19.636 22.195 -10.781 1.00 95.88 360 ASP A C 1
ATOM 2664 O O . ASP A 1 360 ? 18.544 22.450 -10.286 1.00 95.88 360 ASP A O 1
ATOM 2668 N N . GLY A 1 361 ? 19.897 21.004 -11.335 1.00 91.31 361 GLY A N 1
ATOM 2669 C CA . GLY A 1 361 ? 18.898 19.932 -11.445 1.00 91.31 361 GLY A CA 1
ATOM 2670 C C . GLY A 1 361 ? 18.334 19.459 -10.102 1.00 91.31 361 GLY A C 1
ATOM 2671 O O . GLY A 1 361 ? 17.174 19.071 -10.037 1.00 91.31 361 GLY A O 1
ATOM 2672 N N . LEU A 1 362 ? 19.117 19.545 -9.025 1.00 94.31 362 LEU A N 1
ATOM 2673 C CA . LEU A 1 362 ? 18.688 19.206 -7.668 1.00 94.31 362 LEU A CA 1
ATOM 2674 C C . LEU A 1 362 ? 18.067 20.428 -6.979 1.00 94.31 362 LEU A C 1
ATOM 2676 O O . LEU A 1 362 ? 17.069 20.307 -6.275 1.00 94.31 362 LEU A O 1
ATOM 2680 N N . LEU A 1 363 ? 18.628 21.616 -7.213 1.00 97.19 363 LEU A N 1
ATOM 2681 C CA . LEU A 1 363 ? 18.130 22.867 -6.643 1.00 97.19 363 LEU A CA 1
ATOM 2682 C C . LEU A 1 363 ? 16.732 23.244 -7.154 1.00 97.19 363 LEU A C 1
ATOM 2684 O O . LEU A 1 363 ? 15.935 23.750 -6.368 1.00 97.19 363 LEU A O 1
ATOM 2688 N N . ASP A 1 364 ? 16.447 23.000 -8.433 1.00 95.12 364 ASP A N 1
ATOM 2689 C CA . ASP A 1 364 ? 15.229 23.451 -9.118 1.00 95.12 364 ASP A CA 1
ATOM 2690 C C . ASP A 1 364 ? 14.168 22.352 -9.292 1.00 95.12 364 ASP A C 1
ATOM 2692 O O . ASP A 1 364 ? 13.075 22.621 -9.792 1.00 95.12 364 ASP A O 1
ATOM 2696 N N . ALA A 1 365 ? 14.463 21.110 -8.896 1.00 88.88 365 ALA A N 1
ATOM 2697 C CA . ALA A 1 365 ? 13.487 20.028 -8.950 1.00 88.88 365 ALA A CA 1
ATOM 2698 C C . ALA A 1 365 ? 12.393 20.203 -7.886 1.00 88.88 365 ALA A C 1
ATOM 2700 O O . ALA A 1 365 ? 12.678 20.428 -6.708 1.00 88.88 365 ALA A O 1
ATOM 2701 N N . HIS A 1 366 ? 11.137 20.009 -8.296 1.00 82.56 366 HIS A N 1
ATOM 2702 C CA . HIS A 1 366 ? 10.036 19.779 -7.366 1.00 82.56 366 HIS A CA 1
ATOM 2703 C C . HIS A 1 366 ? 9.957 18.295 -7.032 1.00 82.56 366 HIS A C 1
ATOM 2705 O O . HIS A 1 366 ? 9.687 17.460 -7.898 1.00 82.56 366 HIS A O 1
ATOM 2711 N N . VAL A 1 367 ? 10.188 17.982 -5.762 1.00 75.69 367 VAL A N 1
ATOM 2712 C CA . VAL A 1 367 ? 9.977 16.656 -5.189 1.00 75.69 367 VAL A CA 1
ATOM 2713 C C . VAL A 1 367 ? 8.788 16.786 -4.243 1.00 75.69 367 VAL A C 1
ATOM 2715 O O . VAL A 1 367 ? 8.887 17.478 -3.235 1.00 75.69 367 VAL A O 1
ATOM 2718 N N . GLY A 1 368 ? 7.657 16.179 -4.608 1.00 80.06 368 GLY A N 1
ATOM 2719 C CA . GLY A 1 368 ? 6.405 16.305 -3.853 1.00 80.06 368 GLY A CA 1
ATOM 2720 C C . GLY A 1 368 ? 5.712 17.663 -4.023 1.00 80.06 368 GLY A C 1
ATOM 2721 O O . GLY A 1 368 ? 5.875 18.345 -5.040 1.00 80.06 368 GLY A O 1
ATOM 2722 N N . GLY A 1 369 ? 4.898 18.033 -3.029 1.00 84.44 369 GLY A N 1
ATOM 2723 C CA . GLY A 1 369 ? 4.124 19.284 -3.009 1.00 84.44 369 GLY A CA 1
ATOM 2724 C C . GLY A 1 369 ? 4.890 20.520 -2.516 1.00 84.44 369 GLY A C 1
ATOM 2725 O O . GLY A 1 369 ? 4.329 21.617 -2.525 1.00 84.44 369 GLY A O 1
ATOM 2726 N N . GLY A 1 370 ? 6.141 20.346 -2.077 1.00 88.94 370 GLY A N 1
ATOM 2727 C CA . GLY A 1 370 ? 6.946 21.362 -1.396 1.00 88.94 370 GLY A CA 1
ATOM 2728 C C . GLY A 1 370 ? 7.663 22.380 -2.297 1.00 88.94 370 GLY A C 1
ATOM 2729 O O . GLY A 1 370 ? 7.692 22.246 -3.528 1.00 88.94 370 GLY A O 1
ATOM 2730 N N . PRO A 1 371 ? 8.259 23.424 -1.684 1.00 94.62 371 PRO A N 1
ATOM 2731 C CA . PRO A 1 371 ? 9.051 24.429 -2.394 1.00 94.62 371 PRO A CA 1
ATOM 2732 C C . PRO A 1 371 ? 10.281 23.807 -3.061 1.00 94.62 371 PRO A C 1
ATOM 2734 O O . PRO A 1 371 ? 10.750 22.741 -2.654 1.00 94.62 371 PRO A O 1
ATOM 2737 N N . THR A 1 372 ? 10.862 24.493 -4.049 1.00 96.69 372 THR A N 1
ATOM 2738 C CA . THR A 1 372 ? 12.163 24.045 -4.568 1.00 96.69 372 THR A CA 1
ATOM 2739 C C . THR A 1 372 ? 13.223 24.134 -3.473 1.00 96.69 372 THR A C 1
ATOM 2741 O O . THR A 1 372 ? 13.187 25.014 -2.599 1.00 96.69 372 THR A O 1
ATOM 2744 N N . LEU A 1 373 ? 14.235 23.262 -3.540 1.00 97.50 373 LEU A N 1
ATOM 2745 C CA . LEU A 1 373 ? 15.360 23.342 -2.613 1.00 97.50 373 LEU A CA 1
ATOM 2746 C C . LEU A 1 373 ? 16.059 24.705 -2.729 1.00 97.50 373 LEU A C 1
ATOM 2748 O O . LEU A 1 373 ? 16.457 25.282 -1.714 1.00 97.50 373 LEU A O 1
ATOM 2752 N N . ARG A 1 374 ? 16.154 25.270 -3.942 1.00 98.00 374 ARG A N 1
ATOM 2753 C CA . ARG A 1 374 ? 16.699 26.613 -4.160 1.00 98.00 374 ARG A CA 1
ATOM 2754 C C . ARG A 1 374 ? 15.964 27.651 -3.325 1.00 98.00 374 ARG A C 1
ATOM 2756 O O . ARG A 1 374 ? 16.621 28.470 -2.674 1.00 98.00 374 ARG A O 1
ATOM 2763 N N . ARG A 1 375 ? 14.627 27.638 -3.330 1.00 97.69 375 ARG A N 1
ATOM 2764 C CA . ARG A 1 375 ? 13.848 28.606 -2.556 1.00 97.69 375 ARG A CA 1
ATOM 2765 C C . ARG A 1 375 ? 13.931 28.392 -1.067 1.00 97.69 375 ARG A C 1
ATOM 2767 O O . ARG A 1 375 ? 14.197 29.360 -0.353 1.00 97.69 375 ARG A O 1
ATOM 2774 N N . ALA A 1 376 ? 13.811 27.154 -0.608 1.00 97.94 376 ALA A N 1
ATOM 2775 C CA . ALA A 1 376 ? 13.962 26.837 0.804 1.00 97.94 376 ALA A CA 1
ATOM 2776 C C . ALA A 1 376 ? 15.326 27.310 1.346 1.00 97.94 376 ALA A C 1
ATOM 2778 O O . ALA A 1 376 ? 15.393 28.029 2.348 1.00 97.94 376 ALA A O 1
ATOM 2779 N N . LEU A 1 377 ? 16.422 26.997 0.643 1.00 98.50 377 LEU A N 1
ATOM 2780 C CA . LEU A 1 377 ? 17.773 27.417 1.030 1.00 98.50 377 LEU A CA 1
ATOM 2781 C C . LEU A 1 377 ? 17.945 28.940 0.984 1.00 98.50 377 LEU A C 1
ATOM 2783 O O . LEU A 1 377 ? 18.578 29.506 1.876 1.00 98.50 377 LEU A O 1
ATOM 2787 N N . ALA A 1 378 ? 17.379 29.617 -0.020 1.00 98.31 378 ALA A N 1
ATOM 2788 C CA . ALA A 1 378 ? 17.425 31.075 -0.114 1.00 98.31 378 ALA A CA 1
ATOM 2789 C C . ALA A 1 378 ? 16.696 31.746 1.063 1.00 98.31 378 ALA A C 1
ATOM 2791 O O . ALA A 1 378 ? 17.240 32.674 1.667 1.00 98.31 378 ALA A O 1
ATOM 2792 N N . ALA A 1 379 ? 15.513 31.248 1.431 1.00 98.06 379 ALA A N 1
ATOM 2793 C CA . ALA A 1 379 ? 14.744 31.749 2.567 1.00 98.06 379 ALA A CA 1
ATOM 2794 C C . ALA A 1 379 ? 15.498 31.557 3.893 1.00 98.06 379 ALA A C 1
ATOM 2796 O O . ALA A 1 379 ? 15.625 32.504 4.672 1.00 98.06 379 ALA A O 1
ATOM 2797 N N . ALA A 1 380 ? 16.074 30.372 4.118 1.00 98.31 380 ALA A N 1
ATOM 2798 C CA . ALA A 1 380 ? 16.856 30.066 5.318 1.00 98.31 380 ALA A CA 1
ATOM 2799 C C . ALA A 1 380 ? 18.199 30.816 5.384 1.00 98.31 380 ALA A C 1
ATOM 2801 O O . ALA A 1 380 ? 18.702 31.120 6.468 1.00 98.31 380 ALA A O 1
ATOM 2802 N N . ALA A 1 381 ? 18.798 31.138 4.235 1.00 97.94 381 ALA A N 1
ATOM 2803 C CA . ALA A 1 381 ? 19.997 31.968 4.165 1.00 97.94 381 ALA A CA 1
ATOM 2804 C C . ALA A 1 381 ? 19.695 33.445 4.478 1.00 97.94 381 ALA A C 1
ATOM 2806 O O . ALA A 1 381 ? 20.498 34.109 5.138 1.00 97.94 381 ALA A O 1
ATOM 2807 N N . ALA A 1 382 ? 18.548 33.956 4.018 1.00 97.81 382 ALA A N 1
ATOM 2808 C CA . ALA A 1 382 ? 18.144 35.348 4.204 1.00 97.81 382 ALA A CA 1
ATOM 2809 C C . ALA A 1 382 ? 17.576 35.632 5.605 1.00 97.81 382 ALA A C 1
ATOM 2811 O O . ALA A 1 382 ? 17.768 36.728 6.136 1.00 97.81 382 ALA A O 1
ATOM 2812 N N . ASN A 1 383 ? 16.913 34.651 6.223 1.00 97.06 383 ASN A N 1
ATOM 2813 C CA . ASN A 1 383 ? 16.151 34.840 7.453 1.00 97.06 383 ASN A CA 1
ATOM 2814 C C . ASN A 1 383 ? 16.649 33.912 8.563 1.00 97.06 383 ASN A C 1
ATOM 2816 O O . ASN A 1 383 ? 16.491 32.700 8.495 1.00 97.06 383 ASN A O 1
ATOM 2820 N N . ARG A 1 384 ? 17.187 34.485 9.649 1.00 95.38 384 ARG A N 1
ATOM 2821 C CA . ARG A 1 384 ? 17.658 33.699 10.809 1.00 95.38 384 ARG A CA 1
ATOM 2822 C C . ARG A 1 384 ? 16.541 32.974 11.561 1.00 95.38 384 ARG A C 1
ATOM 2824 O O . ARG A 1 384 ? 16.840 32.049 12.304 1.00 95.38 384 ARG A O 1
ATOM 2831 N N . CYS A 1 385 ? 15.299 33.428 11.404 1.00 96.25 385 CYS A N 1
ATOM 2832 C CA . CYS A 1 385 ? 14.127 32.774 11.970 1.00 96.25 385 CYS A CA 1
ATOM 2833 C C . CYS A 1 385 ? 13.720 31.519 11.190 1.00 96.25 385 CYS A C 1
ATOM 2835 O O . CYS A 1 385 ? 12.941 30.743 11.720 1.00 96.25 385 CYS A O 1
ATOM 2837 N N . VAL A 1 386 ? 14.228 31.301 9.970 1.00 98.06 386 VAL A N 1
ATOM 2838 C CA . VAL A 1 386 ? 13.849 30.173 9.112 1.00 98.06 386 VAL A CA 1
ATOM 2839 C C . VAL A 1 386 ? 14.894 29.066 9.215 1.00 98.06 386 VAL A C 1
ATOM 2841 O O . VAL A 1 386 ? 16.077 29.276 8.941 1.00 98.06 386 VAL A O 1
ATOM 2844 N N . THR A 1 387 ? 14.441 27.868 9.564 1.00 97.81 387 THR A N 1
ATOM 2845 C CA . THR A 1 387 ? 15.246 26.644 9.529 1.00 97.81 387 THR A CA 1
ATOM 2846 C C . THR A 1 387 ? 14.525 25.553 8.752 1.00 97.81 387 THR A C 1
ATOM 2848 O O . THR A 1 387 ? 13.298 25.550 8.657 1.00 97.81 387 THR A O 1
ATOM 2851 N N . LEU A 1 388 ? 15.299 24.647 8.166 1.00 98.12 388 LEU A N 1
ATOM 2852 C CA . LEU A 1 388 ? 14.818 23.609 7.264 1.00 98.12 388 LEU A CA 1
ATOM 2853 C C . LEU A 1 388 ? 15.022 22.230 7.890 1.00 98.12 388 LEU A C 1
ATOM 2855 O O . LEU A 1 388 ? 16.011 21.992 8.595 1.00 98.12 388 LEU A O 1
ATOM 2859 N N . GLY A 1 389 ? 14.094 21.330 7.599 1.00 96.62 389 GLY A N 1
ATOM 2860 C CA . GLY A 1 389 ? 14.193 19.905 7.861 1.00 96.62 389 GLY A CA 1
ATOM 2861 C C . GLY A 1 389 ? 13.886 19.100 6.603 1.00 96.62 389 GLY A C 1
ATOM 2862 O O . GLY A 1 389 ? 13.238 19.597 5.679 1.00 96.62 389 GLY A O 1
ATOM 2863 N N . GLY A 1 390 ? 14.424 17.890 6.567 1.00 95.44 390 GLY A N 1
ATOM 2864 C CA . GLY A 1 390 ? 14.187 16.942 5.493 1.00 95.44 390 GLY A CA 1
ATOM 2865 C C . GLY A 1 390 ? 15.219 15.839 5.453 1.00 95.44 390 GLY A C 1
ATOM 2866 O O . GLY A 1 390 ? 15.726 15.402 6.491 1.00 95.44 390 GLY A O 1
ATOM 2867 N N . HIS A 1 391 ? 15.529 15.368 4.250 1.00 95.12 391 HIS A N 1
ATOM 2868 C CA . HIS A 1 391 ? 16.383 14.206 4.064 1.00 95.12 391 HIS A CA 1
ATOM 2869 C C . HIS A 1 391 ? 17.327 14.338 2.868 1.00 95.12 391 HIS A C 1
ATOM 2871 O O . HIS A 1 391 ? 17.057 15.051 1.903 1.00 95.12 391 HIS A O 1
ATOM 2877 N N . ALA A 1 392 ? 18.459 13.638 2.929 1.00 96.69 392 ALA A N 1
ATOM 2878 C CA . ALA A 1 392 ? 19.344 13.444 1.787 1.00 96.69 392 ALA A CA 1
ATOM 2879 C C . ALA A 1 392 ? 19.537 11.956 1.508 1.00 96.69 392 ALA A C 1
ATOM 2881 O O . ALA A 1 392 ? 19.694 11.164 2.436 1.00 96.69 392 ALA A O 1
ATOM 2882 N N . ILE A 1 393 ? 19.551 11.599 0.228 1.00 94.19 393 ILE A N 1
ATOM 2883 C CA . ILE A 1 393 ? 19.744 10.240 -0.279 1.00 94.19 393 ILE A CA 1
ATOM 2884 C C . ILE A 1 393 ? 21.155 10.124 -0.848 1.00 94.19 393 ILE A C 1
ATOM 2886 O O . ILE A 1 393 ? 21.548 10.944 -1.668 1.00 94.19 393 ILE A O 1
ATOM 2890 N N . GLY A 1 394 ? 21.911 9.117 -0.419 1.00 92.31 394 GLY A N 1
ATOM 2891 C CA . GLY A 1 394 ? 23.319 8.945 -0.762 1.00 92.31 394 GLY A CA 1
ATOM 2892 C C . GLY A 1 394 ? 23.578 8.477 -2.201 1.00 92.31 394 GLY A C 1
ATOM 2893 O O . GLY A 1 394 ? 22.677 8.012 -2.901 1.00 92.31 394 GLY A O 1
ATOM 2894 N N . PRO A 1 395 ? 24.851 8.494 -2.634 1.00 93.19 395 PRO A N 1
ATOM 2895 C CA . PRO A 1 395 ? 25.239 8.303 -4.033 1.00 93.19 395 PRO A CA 1
ATOM 2896 C C . PRO A 1 395 ? 25.066 6.873 -4.551 1.00 93.19 395 PRO A C 1
ATOM 2898 O O . PRO A 1 395 ? 25.246 6.639 -5.743 1.00 93.19 395 PRO A O 1
ATOM 2901 N N . ALA A 1 396 ? 24.737 5.898 -3.697 1.00 82.25 396 ALA A N 1
ATOM 2902 C CA . ALA A 1 396 ? 24.470 4.519 -4.114 1.00 82.25 396 ALA A CA 1
ATOM 2903 C C . ALA A 1 396 ? 23.220 4.406 -5.003 1.00 82.25 396 ALA A C 1
ATOM 2905 O O . ALA A 1 396 ? 23.108 3.463 -5.785 1.00 82.25 396 ALA A O 1
ATOM 2906 N N . ARG A 1 397 ? 22.299 5.368 -4.898 1.00 82.06 397 ARG A N 1
ATOM 2907 C CA . ARG A 1 397 ? 21.005 5.338 -5.573 1.00 82.06 397 ARG A CA 1
ATOM 2908 C C . ARG A 1 397 ? 20.975 6.251 -6.807 1.00 82.06 397 ARG A C 1
ATOM 2910 O O . ARG A 1 397 ? 21.693 7.250 -6.832 1.00 82.06 397 ARG A O 1
ATOM 2917 N N . PRO A 1 398 ? 20.177 5.914 -7.841 1.00 81.62 398 PRO A N 1
ATOM 2918 C CA . PRO A 1 398 ? 19.997 6.778 -9.010 1.00 81.62 398 PRO A CA 1
ATOM 2919 C C . PRO A 1 398 ? 19.250 8.074 -8.664 1.00 81.62 398 PRO A C 1
ATOM 2921 O O . PRO A 1 398 ? 19.542 9.114 -9.247 1.00 81.62 398 PRO A O 1
ATOM 2924 N N . ASP A 1 399 ? 18.377 8.032 -7.654 1.00 86.56 399 ASP A N 1
ATOM 2925 C CA . ASP A 1 399 ? 17.578 9.158 -7.169 1.00 86.56 399 ASP A CA 1
ATOM 2926 C C . ASP A 1 399 ? 18.279 9.968 -6.055 1.00 86.56 399 ASP A C 1
ATOM 2928 O O . ASP A 1 399 ? 17.612 10.538 -5.186 1.00 86.56 399 ASP A O 1
ATOM 2932 N N . GLU A 1 400 ? 19.620 10.007 -6.067 1.00 92.56 400 GLU A N 1
ATOM 2933 C CA . GLU A 1 400 ? 20.455 10.822 -5.170 1.00 92.56 400 GLU A CA 1
ATOM 2934 C C . GLU A 1 400 ? 19.968 12.282 -5.143 1.00 92.56 400 GLU A C 1
ATOM 2936 O O . GLU A 1 400 ? 19.913 12.949 -6.177 1.00 92.56 400 GLU A O 1
ATOM 2941 N N . ARG A 1 401 ? 19.629 12.795 -3.952 1.00 94.38 401 ARG A N 1
ATOM 2942 C CA . ARG A 1 401 ? 19.063 14.145 -3.789 1.00 94.38 401 ARG A CA 1
ATOM 2943 C C . ARG A 1 401 ? 19.157 14.673 -2.361 1.00 94.38 401 ARG A C 1
ATOM 2945 O O . ARG A 1 401 ? 19.395 13.912 -1.425 1.00 94.38 401 ARG A O 1
ATOM 2952 N N . VAL A 1 402 ? 18.893 15.969 -2.202 1.00 96.38 402 VAL A N 1
ATOM 2953 C CA . VAL A 1 402 ? 18.539 16.608 -0.924 1.00 96.38 402 VAL A CA 1
ATOM 2954 C C . VAL A 1 402 ? 17.128 17.166 -1.073 1.00 96.38 402 VAL A C 1
ATOM 2956 O O . VAL A 1 402 ? 16.852 17.869 -2.041 1.00 96.38 402 VAL A O 1
ATOM 2959 N N . THR A 1 403 ? 16.250 16.867 -0.124 1.00 94.56 403 THR A N 1
ATOM 2960 C CA . THR A 1 403 ? 14.852 17.305 -0.122 1.00 94.56 403 THR A CA 1
ATOM 2961 C C . THR A 1 403 ? 14.546 18.023 1.187 1.00 94.56 403 THR A C 1
ATOM 2963 O O . THR A 1 403 ? 15.040 17.634 2.246 1.00 94.56 403 THR A O 1
ATOM 2966 N N . VAL A 1 404 ? 13.755 19.091 1.097 1.00 95.56 404 VAL A N 1
ATOM 2967 C CA . VAL A 1 404 ? 13.199 19.814 2.244 1.00 95.56 404 VAL A CA 1
ATOM 2968 C C . VAL A 1 404 ? 11.701 19.556 2.254 1.00 95.56 404 VAL A C 1
ATOM 2970 O O . VAL A 1 404 ? 10.998 20.009 1.357 1.00 95.56 404 VAL A O 1
ATOM 2973 N N . ASP A 1 405 ? 11.246 18.831 3.266 1.00 93.50 405 ASP A N 1
ATOM 2974 C CA . ASP A 1 405 ? 9.835 18.534 3.536 1.00 93.50 405 ASP A CA 1
ATOM 2975 C C . ASP A 1 405 ? 9.297 19.403 4.686 1.00 93.50 405 ASP A C 1
ATOM 2977 O O . ASP A 1 405 ? 8.091 19.563 4.847 1.00 93.50 405 ASP A O 1
ATOM 2981 N N . ARG A 1 406 ? 10.183 20.051 5.454 1.00 95.00 406 ARG A N 1
ATOM 2982 C CA . ARG A 1 406 ? 9.809 20.832 6.633 1.00 95.00 406 ARG A CA 1
ATOM 2983 C C . ARG A 1 406 ? 10.467 22.204 6.664 1.00 95.00 406 ARG A C 1
ATOM 2985 O O . ARG A 1 406 ? 11.687 22.336 6.563 1.00 95.00 406 ARG A O 1
ATOM 2992 N N . VAL A 1 407 ? 9.671 23.232 6.944 1.00 97.69 407 VAL A N 1
ATOM 2993 C CA . VAL A 1 407 ? 10.156 24.573 7.294 1.00 97.69 407 VAL A CA 1
ATOM 2994 C C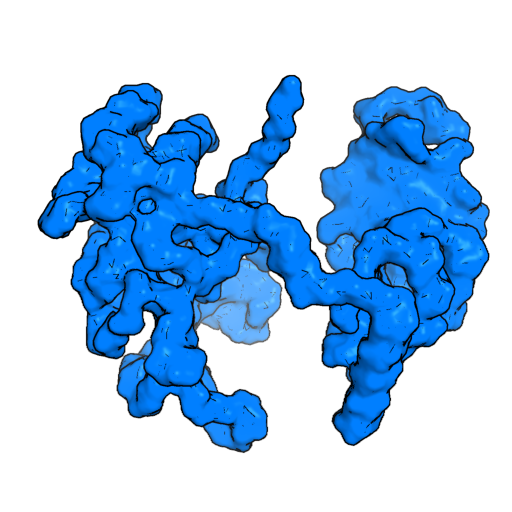 . VAL A 1 407 ? 9.670 24.944 8.688 1.00 97.69 407 VAL A C 1
ATOM 2996 O O . VAL A 1 407 ? 8.492 24.802 9.014 1.00 97.69 407 VAL A O 1
ATOM 2999 N N . VAL A 1 408 ? 10.582 25.433 9.524 1.00 97.06 408 VAL A N 1
ATOM 3000 C CA . VAL A 1 408 ? 10.274 25.923 10.868 1.00 97.06 408 VAL A CA 1
ATOM 3001 C C . VAL A 1 408 ? 10.651 27.391 10.961 1.00 97.06 408 VAL A C 1
ATOM 3003 O O . VAL A 1 408 ? 11.793 27.760 10.672 1.00 97.06 408 VAL A O 1
ATOM 3006 N N . VAL A 1 409 ? 9.697 28.218 11.389 1.00 97.81 409 VAL A N 1
ATOM 3007 C CA . VAL A 1 409 ? 9.908 29.647 11.612 1.00 97.81 409 VAL A CA 1
ATOM 3008 C C . VAL A 1 409 ? 9.808 29.967 13.102 1.00 97.81 409 VAL A C 1
ATOM 3010 O O . VAL A 1 409 ? 8.747 29.808 13.708 1.00 97.81 409 VAL A O 1
ATOM 3013 N N . GLN A 1 410 ? 10.917 30.423 13.687 1.00 95.31 410 GLN A N 1
ATOM 3014 C CA . GLN A 1 410 ? 11.060 30.686 15.123 1.00 95.31 410 GLN A CA 1
ATOM 3015 C C . GLN A 1 410 ? 11.430 32.149 15.385 1.00 95.31 410 GLN A C 1
ATOM 3017 O O . GLN A 1 410 ? 12.358 32.677 14.769 1.00 95.31 410 GLN A O 1
ATOM 3022 N N . GLY A 1 411 ? 10.752 32.797 16.336 1.00 92.69 411 GLY A N 1
ATOM 3023 C CA . GLY A 1 411 ? 11.061 34.175 16.734 1.00 92.69 411 GLY A CA 1
ATOM 3024 C C . GLY A 1 411 ? 10.759 35.217 15.653 1.00 92.69 411 GLY A C 1
ATOM 3025 O O . GLY A 1 411 ? 11.420 36.259 15.594 1.00 92.69 411 GLY A O 1
ATOM 3026 N N . ASP A 1 412 ? 9.807 34.925 14.762 1.00 96.62 412 ASP A N 1
ATOM 3027 C CA . ASP A 1 412 ? 9.262 35.910 13.832 1.00 96.62 412 ASP A CA 1
ATOM 3028 C C . ASP A 1 412 ? 8.105 36.649 14.511 1.00 96.62 412 ASP A C 1
ATOM 3030 O O . ASP A 1 412 ? 7.090 36.052 14.852 1.00 96.62 412 ASP A O 1
ATOM 3034 N N . ALA A 1 413 ? 8.242 37.964 14.684 1.00 94.75 413 ALA A N 1
ATOM 3035 C CA . ALA A 1 413 ? 7.296 38.757 15.469 1.00 94.75 413 ALA A CA 1
ATOM 3036 C C . ALA A 1 413 ? 5.856 38.747 14.923 1.00 94.75 413 ALA A C 1
ATOM 3038 O O . ALA A 1 413 ? 4.921 38.986 15.686 1.00 94.75 413 ALA A O 1
ATOM 3039 N N . VAL A 1 414 ? 5.670 38.511 13.616 1.00 94.62 414 VAL A N 1
ATOM 3040 C CA . VAL A 1 414 ? 4.330 38.397 13.025 1.00 94.62 414 VAL A CA 1
ATOM 3041 C C . VAL A 1 414 ? 3.725 37.061 13.430 1.00 94.62 414 VAL A C 1
ATOM 3043 O O . VAL A 1 414 ? 2.618 37.036 13.957 1.00 94.62 414 VAL A O 1
ATOM 3046 N N . LEU A 1 415 ? 4.472 35.973 13.245 1.00 94.44 415 LEU A N 1
ATOM 3047 C CA . LEU A 1 415 ? 4.037 34.625 13.604 1.00 94.44 415 LEU A CA 1
ATOM 3048 C C . LEU A 1 415 ? 3.841 34.426 15.113 1.00 94.44 415 LEU A C 1
ATOM 3050 O O . LEU A 1 415 ? 2.885 33.766 15.514 1.00 94.44 415 LEU A O 1
ATOM 3054 N N . ASP A 1 416 ? 4.689 35.027 15.948 1.00 93.00 416 ASP A N 1
ATOM 3055 C CA . ASP A 1 416 ? 4.600 34.949 17.413 1.00 93.00 416 ASP A CA 1
ATOM 3056 C C . ASP A 1 416 ? 3.327 35.623 17.962 1.00 93.00 416 ASP A C 1
ATOM 3058 O O . ASP A 1 416 ? 2.878 35.319 19.068 1.00 93.00 416 ASP A O 1
ATOM 3062 N N . ALA A 1 417 ? 2.736 36.548 17.198 1.00 93.56 417 ALA A N 1
ATOM 3063 C CA . ALA A 1 417 ? 1.494 37.231 17.550 1.00 93.56 417 ALA A CA 1
ATOM 3064 C C . ALA A 1 417 ? 0.233 36.511 17.038 1.00 93.56 417 ALA A C 1
ATOM 3066 O O . ALA A 1 417 ? -0.880 36.915 17.389 1.00 93.56 417 ALA A O 1
ATOM 3067 N N . LEU A 1 418 ? 0.382 35.479 16.201 1.00 92.69 418 LEU A N 1
ATOM 3068 C CA . LEU A 1 418 ? -0.744 34.732 15.649 1.00 92.69 418 LEU A CA 1
ATOM 3069 C C . LEU A 1 418 ? -1.336 33.759 16.672 1.00 92.69 418 LEU A C 1
ATOM 3071 O O . LEU A 1 418 ? -0.636 33.153 17.482 1.00 92.69 418 LEU A O 1
ATOM 3075 N N . ALA A 1 419 ? -2.653 33.571 16.592 1.00 87.88 419 ALA A N 1
ATOM 3076 C CA . ALA A 1 419 ? -3.320 32.486 17.297 1.00 87.88 419 ALA A CA 1
ATOM 3077 C C . ALA A 1 419 ? -2.949 31.126 16.660 1.00 87.88 419 ALA A C 1
ATOM 3079 O O . ALA A 1 419 ? -2.728 31.075 15.449 1.00 87.88 419 ALA A O 1
ATOM 3080 N N . PRO A 1 420 ? -2.906 30.019 17.429 1.00 82.19 420 PRO A N 1
ATOM 3081 C CA . PRO A 1 420 ? -2.512 28.701 16.913 1.00 82.19 420 PRO A CA 1
ATOM 3082 C C . PRO A 1 420 ? -3.337 28.167 15.732 1.00 82.19 420 PRO A C 1
ATOM 3084 O O . PRO A 1 420 ? -2.859 27.308 14.999 1.00 82.19 420 PRO A O 1
ATOM 3087 N N . ASP A 1 421 ? -4.564 28.653 15.553 1.00 81.75 421 ASP A N 1
ATOM 3088 C CA . ASP A 1 421 ? -5.494 28.288 14.481 1.00 81.75 421 ASP A CA 1
ATOM 3089 C C . ASP A 1 421 ? -5.395 29.198 13.240 1.00 81.75 421 ASP A C 1
ATOM 3091 O O . ASP A 1 421 ? -6.074 28.967 12.241 1.00 81.75 421 ASP A O 1
ATOM 3095 N N . ALA A 1 422 ? -4.518 30.207 13.247 1.00 87.56 422 ALA A N 1
ATOM 3096 C CA . ALA A 1 422 ? -4.348 31.165 12.154 1.00 87.56 422 ALA A CA 1
ATOM 3097 C C . ALA A 1 422 ? -3.434 30.652 11.017 1.00 87.56 422 ALA A C 1
ATOM 3099 O O . ALA A 1 422 ? -2.580 31.388 10.516 1.00 87.56 422 ALA A O 1
ATOM 3100 N N . ALA A 1 423 ? -3.623 29.401 10.587 1.00 82.50 423 ALA A N 1
ATOM 3101 C CA . ALA A 1 423 ? -2.775 28.713 9.607 1.00 82.50 423 ALA A CA 1
ATOM 3102 C C . ALA A 1 423 ? -2.621 29.470 8.273 1.00 82.50 423 ALA A C 1
ATOM 3104 O O . ALA A 1 423 ? -1.516 29.577 7.748 1.00 82.50 423 ALA A O 1
ATOM 3105 N N . GLU A 1 424 ? -3.697 30.065 7.749 1.00 84.44 424 GLU A N 1
ATOM 3106 C CA . GLU A 1 424 ? -3.652 30.844 6.500 1.00 84.44 424 GLU A CA 1
ATOM 3107 C C . GLU A 1 424 ? -2.748 32.083 6.612 1.00 84.44 424 GLU A C 1
ATOM 3109 O O . GLU A 1 424 ? -1.996 32.402 5.691 1.00 84.44 424 GLU A O 1
ATOM 3114 N N . HIS A 1 425 ? -2.777 32.764 7.762 1.00 86.00 425 HIS A N 1
ATOM 3115 C CA . HIS A 1 425 ? -1.931 33.932 8.017 1.00 86.00 425 HIS A CA 1
ATOM 3116 C C . HIS A 1 425 ? -0.474 33.518 8.229 1.00 86.00 425 HIS A C 1
ATOM 3118 O O . HIS A 1 425 ? 0.438 34.211 7.773 1.00 86.00 425 HIS A O 1
ATOM 3124 N N . ALA A 1 426 ? -0.252 32.373 8.879 1.00 89.69 426 ALA A N 1
ATOM 3125 C CA . ALA A 1 426 ? 1.077 31.806 9.029 1.00 89.69 426 ALA A CA 1
ATOM 3126 C C . ALA A 1 426 ? 1.682 31.434 7.666 1.00 89.69 426 ALA A C 1
ATOM 3128 O O . ALA A 1 426 ? 2.839 31.758 7.400 1.00 89.69 426 ALA A O 1
ATOM 3129 N N . LEU A 1 427 ? 0.887 30.838 6.772 1.00 92.88 427 LEU A N 1
ATOM 3130 C CA . LEU A 1 427 ? 1.309 30.504 5.412 1.00 92.88 427 LEU A CA 1
ATOM 3131 C C . LEU A 1 427 ? 1.613 31.758 4.581 1.00 92.88 427 LEU A C 1
ATOM 3133 O O . LEU A 1 427 ? 2.645 31.816 3.919 1.00 92.88 427 LEU A O 1
ATOM 3137 N N . ALA A 1 428 ? 0.771 32.793 4.655 1.00 92.62 428 ALA A N 1
ATOM 3138 C CA . ALA A 1 428 ? 1.046 34.065 3.986 1.00 92.62 428 ALA A CA 1
ATOM 3139 C C . ALA A 1 428 ? 2.382 34.670 4.452 1.00 92.62 428 ALA A C 1
ATOM 3141 O O . ALA A 1 428 ? 3.184 35.131 3.639 1.00 92.62 428 ALA A O 1
ATOM 3142 N N . ARG A 1 429 ? 2.663 34.599 5.758 1.00 96.81 429 ARG A N 1
ATOM 3143 C CA . ARG A 1 429 ? 3.931 35.065 6.319 1.00 96.81 429 ARG A CA 1
ATOM 3144 C C . ARG A 1 429 ? 5.123 34.214 5.870 1.00 96.81 429 ARG A C 1
ATOM 3146 O O . ARG A 1 429 ? 6.193 34.764 5.630 1.00 96.81 429 ARG A O 1
ATOM 3153 N N . LEU A 1 430 ? 4.956 32.903 5.704 1.00 97.12 430 LEU A N 1
ATOM 3154 C CA . LEU A 1 430 ? 5.992 32.032 5.145 1.00 97.12 430 LEU A CA 1
ATOM 3155 C C . LEU A 1 430 ? 6.361 32.423 3.700 1.00 97.12 430 LEU A C 1
ATOM 3157 O O . LEU A 1 430 ? 7.545 32.484 3.360 1.00 97.12 430 LEU A O 1
ATOM 3161 N N . VAL A 1 431 ? 5.363 32.763 2.879 1.00 97.25 431 VAL A N 1
ATOM 3162 C CA . VAL A 1 431 ? 5.570 33.274 1.513 1.00 97.25 431 VAL A CA 1
ATOM 3163 C C . VAL A 1 431 ? 6.335 34.600 1.534 1.00 97.25 431 VAL A C 1
ATOM 3165 O O . VAL A 1 431 ? 7.288 34.775 0.776 1.00 97.25 431 VAL A O 1
ATOM 3168 N N . GLU A 1 432 ? 6.002 35.517 2.449 1.00 97.12 432 GLU A N 1
ATOM 3169 C CA . GLU A 1 432 ? 6.753 36.771 2.634 1.00 97.12 432 GLU A CA 1
ATOM 3170 C C . GLU A 1 432 ? 8.218 36.549 3.045 1.00 97.12 432 GLU A C 1
ATOM 3172 O O . GLU A 1 432 ? 9.081 37.372 2.729 1.00 97.12 432 GLU A O 1
ATOM 3177 N N . LEU A 1 433 ? 8.514 35.444 3.737 1.00 97.00 433 LEU A N 1
ATOM 3178 C CA . LEU A 1 433 ? 9.876 35.042 4.104 1.00 97.00 433 LEU A CA 1
ATOM 3179 C C . LEU A 1 433 ? 10.651 34.411 2.931 1.00 97.00 433 LEU A C 1
ATOM 3181 O O . LEU A 1 433 ? 11.847 34.143 3.068 1.00 97.00 433 LEU A O 1
ATOM 3185 N N . GLY A 1 434 ? 10.015 34.243 1.768 1.00 96.06 434 GLY A N 1
ATOM 3186 C CA . GLY A 1 434 ? 10.656 33.846 0.513 1.00 96.06 434 GLY A CA 1
ATOM 3187 C C . GLY A 1 434 ? 10.483 32.378 0.127 1.00 96.06 434 GLY A C 1
ATOM 3188 O O . GLY A 1 434 ? 11.173 31.924 -0.784 1.00 96.06 434 GLY A O 1
ATOM 3189 N N . VAL A 1 435 ? 9.596 31.639 0.801 1.00 96.38 435 VAL A N 1
ATOM 3190 C CA . VAL A 1 435 ? 9.178 30.288 0.392 1.00 96.38 435 VAL A CA 1
ATOM 3191 C C . VAL A 1 435 ? 7.885 30.425 -0.418 1.00 96.38 435 VAL A C 1
ATOM 3193 O O . VAL A 1 435 ? 6.785 30.279 0.108 1.00 96.38 435 VAL A O 1
ATOM 3196 N N . ASP A 1 436 ? 8.027 30.822 -1.683 1.00 94.56 436 ASP A N 1
ATOM 3197 C CA . ASP A 1 436 ? 6.949 31.346 -2.535 1.00 94.56 436 ASP A CA 1
ATOM 3198 C C . ASP A 1 436 ? 6.662 30.510 -3.794 1.00 94.56 436 ASP A C 1
ATOM 3200 O O . ASP A 1 436 ? 5.834 30.907 -4.614 1.00 94.56 436 ASP A O 1
ATOM 3204 N N . ASP A 1 437 ? 7.325 29.363 -3.954 1.00 94.31 437 ASP A N 1
ATOM 3205 C CA . ASP A 1 437 ? 7.271 28.545 -5.171 1.00 94.31 437 ASP A CA 1
ATOM 3206 C C . ASP A 1 437 ? 6.739 27.121 -4.960 1.00 94.31 437 ASP A C 1
ATOM 3208 O O . ASP A 1 437 ? 6.771 26.317 -5.889 1.00 94.31 437 ASP A O 1
ATOM 3212 N N . ALA A 1 438 ? 6.224 26.799 -3.771 1.00 90.94 438 ALA A N 1
ATOM 3213 C CA . ALA A 1 438 ? 5.594 25.505 -3.530 1.00 90.94 438 ALA A CA 1
ATOM 3214 C C . ALA A 1 438 ? 4.363 25.323 -4.452 1.00 90.94 438 ALA A C 1
ATOM 3216 O O . ALA A 1 438 ? 3.493 26.200 -4.488 1.00 90.94 438 ALA A O 1
ATOM 3217 N N . PRO A 1 439 ? 4.250 24.204 -5.196 1.00 84.25 439 PRO A N 1
ATOM 3218 C CA . PRO A 1 439 ? 3.134 23.945 -6.105 1.00 84.25 439 PRO A CA 1
ATOM 3219 C C . PRO A 1 439 ? 1.828 23.623 -5.365 1.00 84.25 439 PRO A C 1
ATOM 3221 O O . PRO A 1 439 ? 0.751 23.741 -5.953 1.00 84.25 439 PRO A O 1
ATOM 3224 N N . ALA A 1 440 ? 1.915 23.228 -4.092 1.00 86.81 440 ALA A N 1
ATOM 3225 C CA . ALA A 1 440 ? 0.787 22.955 -3.213 1.00 86.81 440 ALA A CA 1
ATOM 3226 C C . ALA A 1 440 ? 0.989 23.617 -1.834 1.00 86.81 440 ALA A C 1
ATOM 3228 O O . ALA A 1 440 ? 2.129 23.849 -1.410 1.00 86.81 440 ALA A O 1
ATOM 3229 N N . PRO A 1 441 ? -0.101 23.944 -1.112 1.00 85.69 441 PRO A N 1
ATOM 3230 C CA . PRO A 1 441 ? 0.012 24.327 0.292 1.00 85.69 441 PRO A CA 1
ATOM 3231 C C . PRO A 1 441 ? 0.591 23.164 1.126 1.00 85.69 441 PRO A C 1
ATOM 3233 O O . PRO A 1 441 ? 0.436 22.013 0.722 1.00 85.69 441 PRO A O 1
ATOM 3236 N N . PRO A 1 442 ? 1.224 23.450 2.279 1.00 88.50 442 PRO A N 1
ATOM 3237 C CA . PRO A 1 442 ? 1.677 22.411 3.203 1.00 88.50 442 PRO A CA 1
ATOM 3238 C C . PRO A 1 442 ? 0.520 21.522 3.681 1.00 88.50 442 PRO A C 1
ATOM 3240 O O . PRO A 1 44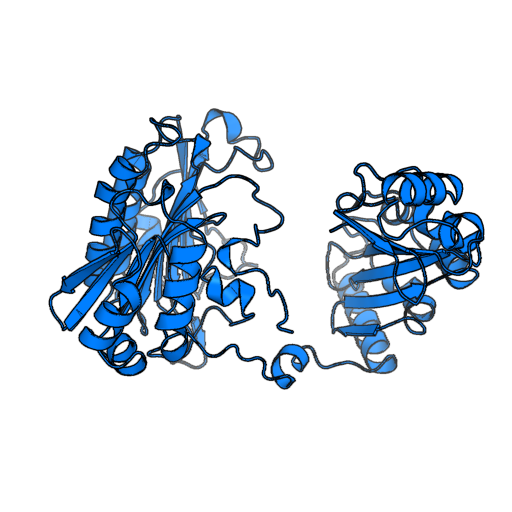2 ? -0.574 22.028 3.953 1.00 88.50 442 PRO A O 1
ATOM 3243 N N . ASP A 1 443 ? 0.788 20.229 3.852 1.00 87.38 443 ASP A N 1
ATOM 3244 C CA . ASP A 1 443 ? -0.129 19.242 4.435 1.00 87.38 443 ASP A CA 1
ATOM 3245 C C . ASP A 1 443 ? -0.383 19.514 5.925 1.00 87.38 443 ASP A C 1
ATOM 3247 O O . ASP A 1 443 ? -1.486 19.295 6.436 1.00 87.38 443 ASP A O 1
ATOM 3251 N N . GLU A 1 444 ? 0.624 20.051 6.624 1.00 87.38 444 GLU A N 1
ATOM 3252 C CA . GLU A 1 444 ? 0.507 20.490 8.013 1.00 87.38 444 GLU A CA 1
ATOM 3253 C C . GLU A 1 444 ? 1.006 21.929 8.195 1.00 87.38 444 GLU A C 1
ATOM 3255 O O . GLU A 1 444 ? 2.137 22.274 7.850 1.00 87.38 444 GLU A O 1
ATOM 3260 N N . VAL A 1 445 ? 0.164 22.763 8.812 1.00 91.62 445 VAL A N 1
ATOM 3261 C CA . VAL A 1 445 ? 0.529 24.095 9.310 1.00 91.62 445 VAL A CA 1
ATOM 3262 C C . VAL A 1 445 ? 0.097 24.194 10.762 1.00 91.62 445 VAL A C 1
ATOM 3264 O O . VAL A 1 445 ? -1.098 24.193 11.059 1.00 91.62 445 VAL A O 1
ATOM 3267 N N . ARG A 1 446 ? 1.058 24.281 11.685 1.00 92.25 446 ARG A N 1
ATOM 3268 C CA . ARG A 1 446 ? 0.745 24.343 13.119 1.00 92.25 446 ARG A CA 1
ATOM 3269 C C . ARG A 1 446 ? 1.711 25.195 13.923 1.00 92.25 446 ARG A C 1
ATOM 3271 O O . ARG A 1 446 ? 2.918 25.204 13.682 1.00 92.25 446 ARG A O 1
ATOM 3278 N N . ALA A 1 447 ? 1.168 25.839 14.950 1.00 89.25 447 ALA A N 1
ATOM 3279 C CA . ALA A 1 447 ? 1.954 26.461 16.003 1.00 89.25 447 ALA A CA 1
ATOM 3280 C C . ALA A 1 447 ? 2.464 25.404 16.996 1.00 89.25 447 ALA A C 1
ATOM 3282 O O . ALA A 1 447 ? 1.744 24.486 17.393 1.00 89.25 447 ALA A O 1
ATOM 3283 N N . THR A 1 448 ? 3.711 25.556 17.427 1.00 86.81 448 THR A N 1
ATOM 3284 C CA . THR A 1 448 ? 4.367 24.718 18.438 1.00 86.81 448 THR A CA 1
ATOM 3285 C C . THR A 1 448 ? 4.967 25.591 19.536 1.00 86.81 448 THR A C 1
ATOM 3287 O O . THR A 1 448 ? 5.005 26.815 19.411 1.00 86.81 448 THR A O 1
ATOM 3290 N N . SER A 1 449 ? 5.472 24.972 20.608 1.00 79.69 449 SER A N 1
ATOM 3291 C CA . SER A 1 449 ? 6.251 25.676 21.638 1.00 79.69 449 SER A CA 1
ATOM 3292 C C . SER A 1 449 ? 7.465 26.414 21.079 1.00 79.69 449 SER A C 1
ATOM 3294 O O . SER A 1 449 ? 7.920 27.381 21.683 1.00 79.69 449 SER A O 1
ATOM 3296 N N . ASP A 1 450 ? 7.972 25.957 19.938 1.00 77.12 450 ASP A N 1
ATOM 3297 C CA . ASP A 1 450 ? 9.239 26.387 19.371 1.00 77.12 450 ASP A CA 1
ATOM 3298 C C . ASP A 1 450 ? 9.049 27.236 18.106 1.00 77.12 450 ASP A C 1
ATOM 3300 O O . ASP A 1 450 ? 10.030 27.587 17.467 1.00 77.12 450 ASP A O 1
ATOM 3304 N N . GLY A 1 451 ? 7.814 27.588 17.733 1.00 91.00 451 GLY A N 1
ATOM 3305 C CA . GLY A 1 451 ? 7.502 28.375 16.535 1.00 91.00 451 GLY A CA 1
ATOM 3306 C C . GLY A 1 451 ? 6.489 27.693 15.619 1.00 91.00 451 GLY A C 1
ATOM 3307 O O . GLY A 1 451 ? 5.827 26.728 16.009 1.00 91.00 451 GLY A O 1
ATOM 3308 N N . TRP A 1 452 ? 6.358 28.193 14.395 1.00 96.56 452 TRP A N 1
ATOM 3309 C CA . TRP A 1 452 ? 5.441 27.635 13.400 1.00 96.56 452 TRP A CA 1
ATOM 3310 C C . TRP A 1 452 ? 6.138 26.608 12.520 1.00 96.56 452 TRP A C 1
ATOM 3312 O O . TRP A 1 452 ? 7.260 26.831 12.064 1.00 96.56 452 TRP A O 1
ATOM 3322 N N . VAL A 1 453 ? 5.456 25.491 12.285 1.00 95.56 453 VAL A N 1
ATOM 3323 C CA . VAL A 1 453 ? 5.921 24.390 11.442 1.00 95.56 453 VAL A CA 1
ATOM 3324 C C . VAL A 1 453 ? 5.031 24.297 10.212 1.00 95.56 453 VAL A C 1
ATOM 3326 O O . VAL A 1 453 ? 3.805 24.335 10.330 1.00 95.56 453 VAL A O 1
ATOM 3329 N N . PHE A 1 454 ? 5.680 24.153 9.063 1.00 96.38 454 PHE A N 1
ATOM 3330 C CA . PHE A 1 454 ? 5.082 23.911 7.759 1.00 96.38 454 PHE A CA 1
ATOM 3331 C C . PHE A 1 454 ? 5.679 22.616 7.213 1.00 96.38 454 PHE A C 1
ATOM 3333 O O . PHE A 1 454 ? 6.908 22.496 7.173 1.00 96.38 454 PHE A O 1
ATOM 3340 N N . TRP A 1 455 ? 4.832 21.658 6.854 1.00 92.69 455 TRP A N 1
ATOM 3341 C CA . TRP A 1 455 ? 5.243 20.323 6.421 1.00 92.69 455 TRP A CA 1
ATOM 3342 C C . TRP A 1 455 ? 4.582 19.948 5.096 1.00 92.69 455 TRP A C 1
ATOM 3344 O O . TRP A 1 455 ? 3.383 20.173 4.937 1.00 92.69 455 TRP A O 1
ATOM 3354 N N . TRP A 1 456 ? 5.358 19.365 4.187 1.00 90.19 456 TRP A N 1
ATOM 3355 C CA . TRP A 1 456 ? 4.919 18.773 2.926 1.00 90.19 456 TRP A CA 1
ATOM 3356 C C . TRP A 1 456 ? 5.374 17.318 2.872 1.00 90.19 456 TRP A C 1
ATOM 3358 O O . TRP A 1 456 ? 6.533 17.045 3.178 1.00 90.19 456 TRP A O 1
ATOM 3368 N N . ASP A 1 457 ? 4.484 16.419 2.470 1.00 74.31 457 ASP A N 1
ATOM 3369 C CA . ASP A 1 457 ? 4.775 14.989 2.314 1.00 74.31 457 ASP A CA 1
ATOM 3370 C C . ASP A 1 457 ? 5.397 14.617 0.946 1.00 74.31 457 ASP A C 1
ATOM 3372 O O . ASP A 1 457 ? 5.075 15.251 -0.097 1.00 74.31 457 ASP A O 1
#

Sequence (457 aa):
MTSTERPPWLYPDMGSALPAWYGGVSAPVRVERDGVVAALRAGVELVTSWIGVPVTWTTTAVVAEDDPWGPDFDVMRPGLDWDFVARAGTPSSVTLTAVATQLAAHPTHPYHRVAEVHAAYPAQVEGRDVGRMLVAVSARQWALYTGTDGPWFAAGLGPWVLAAADAIGADSGFANLADGWATYEQSAWERHAGVPAASEPGRLWGYGWGTLLSPPHLAAVGGIEALAAALGEVPGAQLHERVGGQVWLTLGDDPTDVTDEALRTLHATLLPALAVPQFDEATTRAHRATTPAGLRSMWSGALEEARSALRTEGDFGPTGSTVAVLDDLLPVATTLLPDALLFEGLGGPAATRLATALPDGLLDAHVGGGPTLRRALAAAAANRCVTLGGHAIGPARPDERVTVDRVVVQGDAVLDALAPDAAEHALARLVELGVDDAPAPPDEVRATSDGWVFWWD

Secondary structure (DSSP, 8-state):
----PPPGGG---TT--S-EEEEEEEESS---HHHHHHHHHHHHHHHHHHB-S-EEEEEEEEETT--TTSTT---EEES--HHHHT-SS-EEEEEEEEEEGGGTT-TTSTTSEEEEEEEEPPEEETTEEES-EEEEEEEEGGGBTTSS-HHHHHHHHHHHHHHHHHHHT-SEEEEEEES--TT--S-HHHHHTT--SS--TTSB---SSEEEE-HHHHHHTT-HHHHHHHHTTSTTEEEEE-GGG-EEEEESS-GGG--HHHHHHHHHHHTTTBPP----TTTTT-S----HHHHHHHHHHHHHHHHHTT--EETTEETTHHHHHHHHHGGGEEEE-SSEEEEEEE-HHHHHHHHHHS-HHHHS---TTSPPHHHHHHHHHH-TTEEEEEEEE-TTSTT-EEEEEEEEE-S-TTGGGS-TT-HHHHHHHHHHTT----SS--SEEEEETTEEEEE--